Protein AF-0000000087744405 (afdb_homodimer)

Nearest PDB structures (foldseek):
  2pq7-assembly1_A-2  TM=7.775E-01  e=1.468E-04  uncultured Thermotogales bacterium
  3wfp-assembly9_B  TM=4.230E-01  e=7.430E-02  Aquifex aeolicus VF5
  3wfp-assembly11_E  TM=4.287E-01  e=2.296E-01  Aquifex aeolicus VF5
  3wfo-assembly2_B  TM=3.481E-01  e=1.221E-01  Aquifex aeolicus VF5
  5cwf-assembly4_D  TM=2.163E-01  e=1.064E+00  synthetic construct

Structure (mmCIF, N/CA/C/O backbone):
data_AF-0000000087744405-model_v1
#
loop_
_entity.id
_entity.type
_entity.pdbx_description
1 polymer 'HD domain-containing protein'
#
loop_
_atom_site.group_PDB
_atom_site.id
_atom_site.type_symbol
_atom_site.label_atom_id
_atom_site.label_alt_id
_atom_site.label_comp_id
_atom_site.label_asym_id
_atom_site.label_entity_id
_atom_site.label_seq_id
_atom_site.pdbx_PDB_ins_code
_atom_site.Cartn_x
_atom_site.Cartn_y
_atom_site.Cartn_z
_atom_site.occupancy
_atom_site.B_iso_or_equiv
_atom_site.auth_seq_id
_atom_site.auth_comp_id
_atom_site.auth_asym_id
_atom_site.auth_atom_id
_atom_site.pdbx_PDB_model_num
ATOM 1 N N . MET A 1 1 ? 8.469 27.828 26.203 1 65.88 1 MET A N 1
ATOM 2 C CA . MET A 1 1 ? 9.867 27.406 26.141 1 65.88 1 MET A CA 1
ATOM 3 C C . MET A 1 1 ? 10.688 28.359 25.281 1 65.88 1 MET A C 1
ATOM 5 O O . MET A 1 1 ? 10.148 29.016 24.391 1 65.88 1 MET A O 1
ATOM 9 N N . SER A 1 2 ? 11.883 28.406 25.641 1 80.69 2 SER A N 1
ATOM 10 C CA . SER A 1 2 ? 12.742 29.266 24.844 1 80.69 2 SER A CA 1
ATOM 11 C C . SER A 1 2 ? 12.945 28.688 23.438 1 80.69 2 SER A C 1
ATOM 13 O O . SER A 1 2 ? 13.18 27.484 23.281 1 80.69 2 SER A O 1
ATOM 15 N N . LEU A 1 3 ? 12.633 29.547 22.453 1 91.19 3 LEU A N 1
ATOM 16 C CA . LEU A 1 3 ? 12.82 29.141 21.062 1 91.19 3 LEU A CA 1
ATOM 17 C C . LEU A 1 3 ? 14.297 28.969 20.734 1 91.19 3 LEU A C 1
ATOM 19 O O . LEU A 1 3 ? 15.156 29.609 21.344 1 91.19 3 LEU A O 1
ATOM 23 N N . SER A 1 4 ? 14.555 28.062 19.938 1 91.44 4 SER A N 1
ATOM 24 C CA . SER A 1 4 ? 15.93 27.844 19.516 1 91.44 4 SER A CA 1
ATOM 25 C C . SER A 1 4 ? 16.5 29.062 18.797 1 91.44 4 SER A C 1
ATOM 27 O O . SER A 1 4 ? 15.758 29.875 18.25 1 91.44 4 SER A O 1
ATOM 29 N N . GLU A 1 5 ? 17.859 29.141 18.781 1 93.56 5 GLU A N 1
ATOM 30 C CA . GLU A 1 5 ? 18.516 30.219 18.062 1 93.56 5 GLU A CA 1
ATOM 31 C C . GLU A 1 5 ? 18.203 30.188 16.578 1 93.56 5 GLU A C 1
ATOM 33 O O . GLU A 1 5 ? 18 31.234 15.953 1 93.56 5 GLU A O 1
ATOM 38 N N . ARG A 1 6 ? 18.156 29.047 16.078 1 94.31 6 ARG A N 1
ATOM 39 C CA . ARG A 1 6 ? 17.828 28.891 14.664 1 94.31 6 ARG A CA 1
ATOM 40 C C . ARG A 1 6 ? 16.438 29.422 14.359 1 94.31 6 ARG A C 1
ATOM 42 O O . ARG A 1 6 ? 16.25 30.156 13.383 1 94.31 6 ARG A O 1
ATOM 49 N N . ALA A 1 7 ? 15.469 29.094 15.125 1 95.12 7 ALA A N 1
ATOM 50 C CA . ALA A 1 7 ? 14.102 29.547 14.938 1 95.12 7 ALA A CA 1
ATOM 51 C C . ALA A 1 7 ? 14.016 31.062 15.031 1 95.12 7 ALA A C 1
ATOM 53 O O . ALA A 1 7 ? 13.336 31.703 14.219 1 95.12 7 ALA A O 1
ATOM 54 N N . LEU A 1 8 ? 14.734 31.594 15.992 1 95.94 8 LEU A N 1
ATOM 55 C CA . LEU A 1 8 ? 14.719 33.031 16.188 1 95.94 8 LEU A CA 1
ATOM 56 C C . LEU A 1 8 ? 15.305 33.75 14.984 1 95.94 8 LEU A C 1
ATOM 58 O O . LEU A 1 8 ? 14.797 34.812 14.578 1 95.94 8 LEU A O 1
ATOM 62 N N . GLU A 1 9 ? 16.344 33.219 14.453 1 96.69 9 GLU A N 1
ATOM 63 C CA . GLU A 1 9 ? 16.969 33.812 13.273 1 96.69 9 GLU A CA 1
ATOM 64 C C . GLU A 1 9 ? 16.016 33.812 12.086 1 96.69 9 GLU A C 1
ATOM 66 O O . GLU A 1 9 ? 15.953 34.781 11.336 1 96.69 9 GLU A O 1
ATOM 71 N N . ILE A 1 10 ? 15.336 32.75 11.883 1 97.25 10 ILE A N 1
ATOM 72 C CA . ILE A 1 10 ? 14.391 32.656 10.773 1 97.25 10 ILE A CA 1
ATOM 73 C C . ILE A 1 10 ? 13.227 33.625 11.008 1 97.25 10 ILE A C 1
ATOM 75 O O . ILE A 1 10 ? 12.844 34.375 10.102 1 97.25 10 ILE A O 1
ATOM 79 N N . LEU A 1 11 ? 12.719 33.688 12.211 1 96.69 11 LEU A N 1
ATOM 80 C CA . LEU A 1 11 ? 11.602 34.562 12.586 1 96.69 11 LEU A CA 1
ATOM 81 C C . LEU A 1 11 ? 11.93 36.031 12.328 1 96.69 11 LEU A C 1
ATOM 83 O O . LEU A 1 11 ? 11.055 36.812 11.945 1 96.69 11 LEU A O 1
ATOM 87 N N . ASP A 1 12 ? 13.164 36.344 12.469 1 96.25 12 ASP A N 1
ATOM 88 C CA . ASP A 1 12 ? 13.625 37.75 12.352 1 96.25 12 ASP A CA 1
ATOM 89 C C . ASP A 1 12 ? 13.484 38.25 10.914 1 96.25 12 ASP A C 1
ATOM 91 O O . ASP A 1 12 ? 13.555 39.438 10.664 1 96.25 12 ASP A O 1
ATOM 95 N N . GLN A 1 13 ? 13.227 37.312 10.039 1 96.62 13 GLN A N 1
ATOM 96 C CA . GLN A 1 13 ? 13.156 37.688 8.625 1 96.62 13 GLN A CA 1
ATOM 97 C C . GLN A 1 13 ? 11.719 38 8.219 1 96.62 13 GLN A C 1
ATOM 99 O O . GLN A 1 13 ? 11.469 38.438 7.094 1 96.62 13 GLN A O 1
ATOM 104 N N . TYR A 1 14 ? 10.766 37.781 9.055 1 96.06 14 TYR A N 1
ATOM 105 C CA . TYR A 1 14 ? 9.367 37.906 8.68 1 96.06 14 TYR A CA 1
ATOM 106 C C . TYR A 1 14 ? 8.727 39.094 9.359 1 96.06 14 TYR A C 1
ATOM 108 O O . TYR A 1 14 ? 8.953 39.344 10.547 1 96.06 14 TYR A O 1
ATOM 116 N N . ASN A 1 15 ? 7.977 39.906 8.5 1 95.06 15 ASN A N 1
ATOM 117 C CA . ASN A 1 15 ? 7.258 41.094 8.914 1 95.06 15 ASN A CA 1
ATOM 118 C C . ASN A 1 15 ? 5.871 41.156 8.281 1 95.06 15 ASN A C 1
ATOM 120 O O . ASN A 1 15 ? 5.41 40.188 7.672 1 95.06 15 ASN A O 1
ATOM 124 N N . LYS A 1 16 ? 5.23 42.281 8.508 1 93.75 16 LYS A N 1
ATOM 125 C CA . LYS A 1 16 ? 3.871 42.438 7.996 1 93.75 16 LYS A CA 1
ATOM 126 C C . LYS A 1 16 ? 3.807 42.125 6.5 1 93.75 16 LYS A C 1
ATOM 128 O O . LYS A 1 16 ? 4.684 42.562 5.742 1 93.75 16 LYS A O 1
ATOM 133 N N . THR A 1 17 ? 2.775 41.375 6.145 1 91.25 17 THR A N 1
ATOM 134 C CA . THR A 1 17 ? 2.625 40.969 4.758 1 91.25 17 THR A CA 1
ATOM 135 C C . THR A 1 17 ? 1.169 41.062 4.312 1 91.25 17 THR A C 1
ATOM 137 O O . THR A 1 17 ? 0.258 41 5.145 1 91.25 17 THR A O 1
ATOM 140 N N . GLU A 1 18 ? 0.959 41.188 3.041 1 89.75 18 GLU A N 1
ATOM 141 C CA . GLU A 1 18 ? -0.377 41.25 2.457 1 89.75 18 GLU A CA 1
ATOM 142 C C . GLU A 1 18 ? -0.857 39.844 2.045 1 89.75 18 GLU A C 1
ATOM 144 O O . GLU A 1 18 ? -2.062 39.594 1.962 1 89.75 18 GLU A O 1
ATOM 149 N N . ASP A 1 19 ? 0.053 39 1.737 1 94.31 19 ASP A N 1
ATOM 150 C CA . ASP A 1 19 ? -0.273 37.625 1.372 1 94.31 19 ASP A CA 1
ATOM 151 C C . ASP A 1 19 ? 0.126 36.656 2.479 1 94.31 19 ASP A C 1
ATOM 153 O O . ASP A 1 19 ? 1.157 35.969 2.383 1 94.31 19 ASP A O 1
ATOM 157 N N . VAL A 1 20 ? -0.763 36.531 3.371 1 96.94 20 VAL A N 1
ATOM 158 C CA . VAL A 1 20 ? -0.424 35.844 4.609 1 96.94 20 VAL A CA 1
ATOM 159 C C . VAL A 1 20 ? -0.242 34.344 4.332 1 96.94 20 VAL A C 1
ATOM 161 O O . VAL A 1 20 ? 0.612 33.688 4.938 1 96.94 20 VAL A O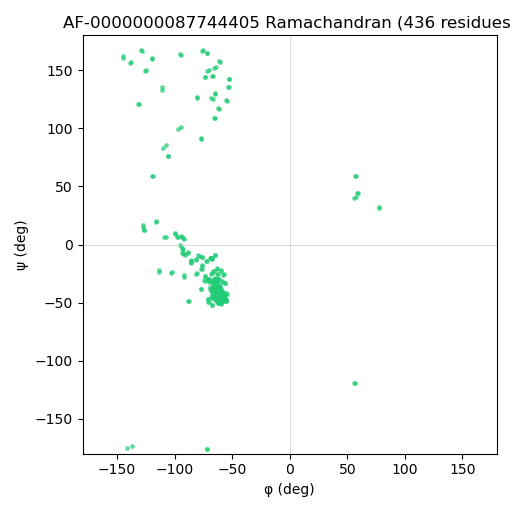 1
ATOM 164 N N . ILE A 1 21 ? -0.972 33.781 3.389 1 97.12 21 ILE A N 1
ATOM 165 C CA . ILE A 1 21 ? -0.896 32.344 3.109 1 97.12 21 ILE A CA 1
ATOM 166 C C . ILE A 1 21 ? 0.445 32 2.455 1 97.12 21 ILE A C 1
ATOM 168 O O . ILE A 1 21 ? 1.155 31.109 2.9 1 97.12 21 ILE A O 1
ATOM 172 N N . GLU A 1 22 ? 0.824 32.75 1.424 1 96.25 22 GLU A N 1
ATOM 173 C CA . GLU A 1 22 ? 2.084 32.5 0.735 1 96.25 22 GLU A CA 1
ATOM 174 C C . GLU A 1 22 ? 3.277 32.75 1.655 1 96.25 22 GLU A C 1
ATOM 176 O O . GLU A 1 22 ? 4.254 31.984 1.627 1 96.25 22 GLU A O 1
ATOM 181 N N . THR A 1 23 ? 3.195 33.75 2.412 1 96.94 23 THR A N 1
ATOM 182 C CA . THR A 1 23 ? 4.262 34.062 3.359 1 96.94 23 THR A CA 1
ATOM 183 C C . THR A 1 23 ? 4.395 32.969 4.402 1 96.94 23 THR A C 1
ATOM 185 O O . THR A 1 23 ? 5.508 32.594 4.777 1 96.94 23 THR A O 1
ATOM 188 N N . THR A 1 24 ? 3.262 32.5 4.844 1 98.06 24 THR A N 1
ATOM 189 C CA . THR A 1 24 ? 3.285 31.422 5.828 1 98.06 24 THR A CA 1
ATOM 190 C C . THR A 1 24 ? 3.873 30.141 5.223 1 98.06 24 THR A C 1
ATOM 192 O O . THR A 1 24 ? 4.645 29.438 5.879 1 98.06 24 THR A O 1
ATOM 195 N N . LYS A 1 25 ? 3.539 29.812 4.012 1 97.12 25 LYS A N 1
ATOM 196 C CA . LYS A 1 25 ? 4.121 28.656 3.334 1 97.12 25 LYS A CA 1
ATOM 197 C C . LYS A 1 25 ? 5.645 28.75 3.303 1 97.12 25 LYS A C 1
ATOM 199 O O . LYS A 1 25 ? 6.34 27.766 3.607 1 97.12 25 LYS A O 1
ATOM 204 N N . LYS A 1 26 ? 6.09 29.906 2.941 1 96.94 26 LYS A N 1
ATOM 205 C CA . LYS A 1 26 ? 7.531 30.125 2.887 1 96.94 26 LYS A CA 1
ATOM 206 C C . LYS A 1 26 ? 8.172 29.953 4.262 1 96.94 26 LYS A C 1
ATOM 208 O O . LYS A 1 26 ? 9.219 29.312 4.391 1 96.94 26 LYS A O 1
ATOM 213 N N . PHE A 1 27 ? 7.516 30.531 5.242 1 98.19 27 PHE A N 1
ATOM 214 C CA . PHE A 1 27 ? 8.008 30.438 6.609 1 98.19 27 PHE A CA 1
ATOM 215 C C . PHE A 1 27 ? 8.109 28.984 7.059 1 98.19 27 PHE A C 1
ATOM 217 O O . PHE A 1 27 ? 9.141 28.562 7.598 1 98.19 27 PHE A O 1
ATOM 224 N N . VAL A 1 28 ? 7.043 28.219 6.832 1 98.12 28 VAL A N 1
ATOM 225 C CA . VAL A 1 28 ? 7.004 26.812 7.242 1 98.12 28 VAL A CA 1
ATOM 226 C C . VAL A 1 28 ? 8.102 26.031 6.523 1 98.12 28 VAL A C 1
ATOM 228 O O . VAL A 1 28 ? 8.797 25.219 7.137 1 98.12 28 VAL A O 1
ATOM 231 N N . TYR A 1 29 ? 8.289 26.281 5.262 1 97 29 TYR A N 1
ATOM 232 C CA . TYR A 1 29 ? 9.344 25.609 4.5 1 97 29 TYR A CA 1
ATOM 233 C C . TYR A 1 29 ? 10.711 25.891 5.109 1 97 29 TYR A C 1
ATOM 235 O O . TYR A 1 29 ? 11.508 24.969 5.301 1 97 29 TYR A O 1
ATOM 243 N N . GLU A 1 30 ? 10.953 27.125 5.395 1 97.5 30 GLU A N 1
ATOM 244 C CA . GLU A 1 30 ? 12.25 27.516 5.957 1 97.5 30 GLU A CA 1
ATOM 245 C C . GLU A 1 30 ? 12.438 26.906 7.348 1 97.5 30 GLU A C 1
ATOM 247 O O . GLU A 1 30 ? 13.531 26.438 7.68 1 97.5 30 GLU A O 1
ATOM 252 N N . MET A 1 31 ? 11.43 26.953 8.133 1 97.62 31 MET A N 1
ATOM 253 C CA . MET A 1 31 ? 11.516 26.422 9.492 1 97.62 31 MET A CA 1
ATOM 254 C C . MET A 1 31 ? 11.805 24.922 9.477 1 97.62 31 MET A C 1
ATOM 256 O O . MET A 1 31 ? 12.641 24.453 10.25 1 97.62 31 MET A O 1
ATOM 260 N N . LEU A 1 32 ? 11.117 24.172 8.672 1 96.31 32 LEU A N 1
ATOM 261 C CA . LEU A 1 32 ? 11.344 22.734 8.586 1 96.31 32 LEU A CA 1
ATOM 262 C C . LEU A 1 32 ? 12.68 22.422 7.918 1 96.31 32 LEU A C 1
ATOM 264 O O . LEU A 1 32 ? 13.336 21.438 8.25 1 96.31 32 LEU A O 1
ATOM 268 N N . GLY A 1 33 ? 13.133 23.297 6.996 1 93.19 33 GLY A N 1
ATOM 269 C CA . GLY A 1 33 ? 14.453 23.219 6.387 1 93.19 33 GLY A CA 1
ATOM 270 C C . GLY A 1 33 ? 14.711 21.891 5.688 1 93.19 33 GLY A C 1
ATOM 271 O O . GLY A 1 33 ? 15.695 21.219 5.977 1 93.19 33 GLY A O 1
ATOM 272 N N . PRO A 1 34 ? 13.867 21.562 4.711 1 90.62 34 PRO A N 1
ATOM 273 C CA . PRO A 1 34 ? 14.102 20.297 4.008 1 90.62 34 PRO A CA 1
ATOM 274 C C . PRO A 1 34 ? 15.414 20.297 3.223 1 90.62 34 PRO A C 1
ATOM 276 O O . PRO A 1 34 ? 15.766 21.312 2.6 1 90.62 34 PRO A O 1
ATOM 279 N N . THR A 1 35 ? 16.172 19.219 3.459 1 87.38 35 THR A N 1
ATOM 280 C CA . THR A 1 35 ? 17.406 18.938 2.717 1 87.38 35 THR A CA 1
ATOM 281 C C . THR A 1 35 ? 17.391 17.516 2.184 1 87.38 35 THR A C 1
ATOM 283 O O . THR A 1 35 ? 16.547 16.703 2.576 1 87.38 35 THR A O 1
ATOM 286 N N . PRO A 1 36 ? 18.297 17.203 1.287 1 80.69 36 PRO A N 1
ATOM 287 C CA . PRO A 1 36 ? 18.344 15.828 0.76 1 80.69 36 PRO A CA 1
ATOM 288 C C . PRO A 1 36 ? 18.5 14.781 1.855 1 80.69 36 PRO A C 1
ATOM 290 O O . PRO A 1 36 ? 17.938 13.688 1.76 1 80.69 36 PRO A O 1
ATOM 293 N N . ASP A 1 37 ? 19.188 15.133 2.873 1 84.38 37 ASP A N 1
ATOM 294 C CA . ASP A 1 37 ? 19.438 14.188 3.957 1 84.38 37 ASP A CA 1
ATOM 295 C C . ASP A 1 37 ? 18.312 14.242 4.992 1 84.38 37 ASP A C 1
ATOM 297 O O . ASP A 1 37 ? 18.281 13.43 5.922 1 84.38 37 ASP A O 1
ATOM 301 N N . ARG A 1 38 ? 17.406 15.203 4.832 1 86.56 38 ARG A N 1
ATOM 302 C CA . ARG A 1 38 ? 16.266 15.336 5.738 1 86.56 38 ARG A CA 1
ATOM 303 C C . ARG A 1 38 ? 14.953 15.18 4.988 1 86.56 38 ARG A C 1
ATOM 305 O O . ARG A 1 38 ? 14.102 16.078 5.027 1 86.56 38 ARG A O 1
ATOM 312 N N . GLY A 1 39 ? 14.773 14.078 4.375 1 84.56 39 GLY A N 1
ATOM 313 C CA . GLY A 1 39 ? 13.539 13.766 3.658 1 84.56 39 GLY A CA 1
ATOM 314 C C . GLY A 1 39 ? 12.312 13.773 4.551 1 84.56 39 GLY A C 1
ATOM 315 O O . GLY A 1 39 ? 11.211 14.07 4.09 1 84.56 39 GLY A O 1
ATOM 316 N N . ASP A 1 40 ? 12.617 13.594 5.789 1 88.81 40 ASP A N 1
ATOM 317 C CA . ASP A 1 40 ? 11.523 13.594 6.75 1 88.81 40 ASP A CA 1
ATOM 318 C C . ASP A 1 40 ? 10.938 14.992 6.922 1 88.81 40 ASP A C 1
ATOM 320 O O . ASP A 1 40 ? 9.734 15.148 7.156 1 88.81 40 ASP A O 1
ATOM 324 N N . MET A 1 41 ? 11.758 16.031 6.746 1 92.88 41 MET A N 1
ATOM 325 C CA . MET A 1 41 ? 11.273 17.406 6.863 1 92.88 41 MET A CA 1
ATOM 326 C C . MET A 1 41 ? 10.508 17.812 5.609 1 92.88 41 MET A C 1
ATOM 328 O O . MET A 1 41 ? 9.531 18.562 5.691 1 92.88 41 MET A O 1
ATOM 332 N N . LEU A 1 42 ? 11.008 17.375 4.508 1 91.94 42 LEU A N 1
ATOM 333 C CA . LEU A 1 42 ? 10.258 17.656 3.289 1 91.94 42 LEU A CA 1
ATOM 334 C C . LEU A 1 42 ? 8.875 17 3.344 1 91.94 42 LEU A C 1
ATOM 336 O O . LEU A 1 42 ? 7.879 17.625 2.969 1 91.94 42 LEU A O 1
ATOM 340 N N . TYR A 1 43 ? 8.82 15.828 3.838 1 89.5 43 TYR A N 1
ATOM 341 C CA . TYR A 1 43 ? 7.543 15.141 4.035 1 89.5 43 TYR A CA 1
ATOM 342 C C . TYR A 1 43 ? 6.621 15.961 4.93 1 89.5 43 TYR A C 1
ATOM 344 O O . TYR A 1 43 ? 5.426 16.094 4.648 1 89.5 43 TYR A O 1
ATOM 352 N N . ARG A 1 44 ? 7.199 16.438 5.969 1 92.94 44 ARG A N 1
ATOM 353 C CA . ARG A 1 44 ? 6.402 17.219 6.918 1 92.94 44 ARG A CA 1
ATOM 354 C C . ARG A 1 44 ? 5.844 18.469 6.27 1 92.94 44 ARG A C 1
ATOM 356 O O . ARG A 1 44 ? 4.703 18.859 6.531 1 92.94 44 ARG A O 1
ATOM 363 N N . TYR A 1 45 ? 6.664 19.078 5.477 1 95.06 45 TYR A N 1
ATOM 364 C CA . TYR A 1 45 ? 6.195 20.25 4.758 1 95.06 45 TYR A CA 1
ATOM 365 C C . TYR A 1 45 ? 5.043 19.891 3.822 1 95.06 45 TYR A C 1
ATOM 367 O O . TYR A 1 45 ? 3.998 20.547 3.84 1 95.06 45 TYR A O 1
ATOM 375 N N . GLU A 1 46 ? 5.207 18.875 3.02 1 93.19 46 GLU A N 1
ATOM 376 C CA . GLU A 1 46 ? 4.184 18.438 2.072 1 93.19 46 GLU A CA 1
ATOM 377 C C . GLU A 1 46 ? 2.906 18.016 2.795 1 93.19 46 GLU A C 1
ATOM 379 O O . GLU A 1 46 ? 1.803 18.328 2.336 1 93.19 46 GLU A O 1
ATOM 384 N N . HIS A 1 47 ? 3.061 17.375 3.898 1 94.31 47 HIS A N 1
ATOM 385 C CA . HIS A 1 47 ? 1.942 17.031 4.773 1 94.31 47 HIS A CA 1
ATOM 386 C C . HIS A 1 47 ? 1.188 18.281 5.215 1 94.31 47 HIS A C 1
ATOM 388 O O . HIS A 1 47 ? -0.044 18.328 5.156 1 94.31 47 HIS A O 1
ATOM 394 N N . SER A 1 48 ? 1.907 19.297 5.621 1 96.69 48 SER A N 1
ATOM 395 C CA . SER A 1 48 ? 1.286 20.531 6.086 1 96.69 48 SER A CA 1
ATOM 396 C C . SER A 1 48 ? 0.488 21.203 4.977 1 96.69 48 SER A C 1
ATOM 398 O O . SER A 1 48 ? -0.575 21.766 5.227 1 96.69 48 SER A O 1
ATOM 400 N N . ILE A 1 49 ? 1.009 21.078 3.801 1 96.06 49 ILE A N 1
ATOM 401 C CA . ILE A 1 49 ? 0.308 21.656 2.652 1 96.06 49 ILE A CA 1
ATOM 402 C C . ILE A 1 49 ? -1.011 20.906 2.438 1 96.06 49 ILE A C 1
ATOM 404 O O . ILE A 1 49 ? -2.057 21.531 2.248 1 96.06 49 ILE A O 1
ATOM 408 N N . ARG A 1 50 ? -0.97 19.641 2.504 1 95.38 50 ARG A N 1
ATOM 409 C CA . ARG A 1 50 ? -2.186 18.844 2.318 1 95.38 50 ARG A CA 1
ATOM 410 C C . ARG A 1 50 ? -3.178 19.094 3.449 1 95.38 50 ARG A C 1
ATOM 412 O O . ARG A 1 50 ? -4.383 19.188 3.215 1 95.38 50 ARG A O 1
ATOM 419 N N . VAL A 1 51 ? -2.676 19.203 4.637 1 97.38 51 VAL A N 1
ATOM 420 C CA . VAL A 1 51 ? -3.529 19.5 5.781 1 97.38 51 VAL A CA 1
ATOM 421 C C . VAL A 1 51 ? -4.211 20.859 5.578 1 97.38 51 VAL A C 1
ATOM 423 O O . VAL A 1 51 ? -5.402 21 5.863 1 97.38 51 VAL A O 1
ATOM 426 N N . ALA A 1 52 ? -3.463 21.812 5.102 1 97.88 52 ALA A N 1
ATOM 427 C CA . ALA A 1 52 ? -4.016 23.141 4.828 1 97.88 52 ALA A CA 1
ATOM 428 C C . ALA A 1 52 ? -5.137 23.062 3.795 1 97.88 52 ALA A C 1
ATOM 430 O O . ALA A 1 52 ? -6.145 23.766 3.906 1 97.88 52 ALA A O 1
ATOM 431 N N . GLU A 1 53 ? -4.953 22.219 2.852 1 96.56 53 GLU A N 1
ATOM 432 C CA . GLU A 1 53 ? -5.992 22.047 1.841 1 96.56 53 GLU A CA 1
ATOM 433 C C . GLU A 1 53 ? -7.25 21.438 2.441 1 96.56 53 GLU A C 1
ATOM 435 O O . GLU A 1 53 ? -8.367 21.844 2.123 1 96.56 53 GLU A O 1
ATOM 440 N N . ASN A 1 54 ? -7.086 20.438 3.25 1 97.31 54 ASN A N 1
ATOM 441 C CA . ASN A 1 54 ? -8.227 19.891 3.973 1 97.31 54 ASN A CA 1
ATOM 442 C C . ASN A 1 54 ? -8.945 20.969 4.789 1 97.31 54 ASN A C 1
ATOM 444 O O . ASN A 1 54 ? -10.172 21.078 4.738 1 97.31 54 ASN A O 1
ATOM 448 N N . GLY A 1 55 ? -8.164 21.719 5.527 1 98 55 GLY A N 1
ATOM 449 C CA . GLY A 1 55 ? -8.727 22.812 6.32 1 98 55 GLY A CA 1
ATOM 450 C C . GLY A 1 55 ? -9.492 23.812 5.492 1 98 55 GLY A C 1
ATOM 451 O O . GLY A 1 55 ? -10.57 24.281 5.895 1 98 55 GLY A O 1
ATOM 452 N N . ARG A 1 56 ? -8.922 24.172 4.359 1 97.94 56 ARG A N 1
ATOM 453 C CA . ARG A 1 56 ? -9.578 25.094 3.447 1 97.94 56 ARG A CA 1
ATOM 454 C C . ARG A 1 56 ? -10.953 24.578 3.033 1 97.94 56 ARG A C 1
ATOM 456 O O . ARG A 1 56 ? -11.945 25.312 3.094 1 97.94 56 ARG A O 1
ATOM 463 N N . MET A 1 57 ? -10.992 23.328 2.656 1 97.75 57 MET A N 1
ATOM 464 C CA . MET A 1 57 ? -12.25 22.734 2.209 1 97.75 57 MET A CA 1
ATOM 465 C C . MET A 1 57 ? -13.289 22.75 3.326 1 97.75 57 MET A C 1
ATOM 467 O O . MET A 1 57 ? -14.445 23.109 3.1 1 97.75 57 MET A O 1
ATOM 471 N N . ILE A 1 58 ? -12.891 22.391 4.5 1 98.62 58 ILE A N 1
ATOM 472 C CA . ILE A 1 58 ? -13.805 22.359 5.641 1 98.62 58 ILE A CA 1
ATOM 473 C C . ILE A 1 58 ? -14.273 23.781 5.957 1 98.62 58 ILE A C 1
ATOM 475 O O . ILE A 1 58 ? -15.469 24.016 6.156 1 98.62 58 ILE A O 1
ATOM 479 N N . ALA A 1 59 ? -13.328 24.75 5.984 1 98.69 59 ALA A N 1
ATOM 480 C CA . ALA A 1 59 ? -13.648 26.125 6.344 1 98.69 59 ALA A CA 1
ATOM 481 C C . ALA A 1 59 ? -14.664 26.719 5.367 1 98.69 59 ALA A C 1
ATOM 483 O O . ALA A 1 59 ? -15.609 27.391 5.781 1 98.69 59 ALA A O 1
ATOM 484 N N . ILE A 1 60 ? -14.453 26.438 4.113 1 98.62 60 ILE A N 1
ATOM 485 C CA . ILE A 1 60 ? -15.375 26.938 3.098 1 98.62 60 ILE A CA 1
ATOM 486 C C . ILE A 1 60 ? -16.766 26.344 3.312 1 98.62 60 ILE A C 1
ATOM 488 O O . ILE A 1 60 ? -17.75 27.062 3.348 1 98.62 60 ILE A O 1
ATOM 492 N N . ALA A 1 61 ? -16.828 25.078 3.523 1 98.69 61 ALA A N 1
ATOM 493 C CA . ALA A 1 61 ? -18.109 24.359 3.625 1 98.69 61 ALA A CA 1
ATOM 494 C C . ALA A 1 61 ? -18.844 24.734 4.91 1 98.69 61 ALA A C 1
ATOM 496 O O . ALA A 1 61 ? -20.078 24.75 4.945 1 98.69 61 ALA A O 1
ATOM 497 N N . GLU A 1 62 ? -18.109 25.094 5.984 1 98.69 62 GLU A N 1
ATOM 498 C CA . GLU A 1 62 ? -18.688 25.266 7.309 1 98.69 62 GLU A CA 1
ATOM 499 C C . GLU A 1 62 ? -18.719 26.734 7.703 1 98.69 62 GLU A C 1
ATOM 501 O O . GLU A 1 62 ? -19.031 27.078 8.844 1 98.69 62 GLU A O 1
ATOM 506 N N . ASN A 1 63 ? -18.375 27.578 6.793 1 98.38 63 ASN A N 1
ATOM 507 C CA . ASN A 1 63 ? -18.375 29.031 6.992 1 98.38 63 ASN A CA 1
ATOM 508 C C . ASN A 1 63 ? -17.469 29.438 8.148 1 98.38 63 ASN A C 1
ATOM 510 O O . ASN A 1 63 ? -17.891 30.188 9.031 1 98.38 63 ASN A O 1
ATOM 514 N N . LEU A 1 64 ? -16.344 28.859 8.172 1 98.44 64 LEU A N 1
ATOM 515 C CA . LEU A 1 64 ? -15.266 29.25 9.07 1 98.44 64 LEU A CA 1
ATOM 516 C C . LEU A 1 64 ? -14.305 30.219 8.375 1 98.44 64 LEU A C 1
ATOM 518 O O . LEU A 1 64 ? -14.344 30.359 7.152 1 98.44 64 LEU A O 1
ATOM 522 N N . PRO A 1 65 ? -13.477 30.922 9.148 1 98.5 65 PRO A N 1
ATOM 523 C CA . PRO A 1 65 ? -12.5 31.812 8.516 1 98.5 65 PRO A CA 1
ATOM 524 C C . PRO A 1 65 ? -11.461 31.047 7.699 1 98.5 65 PRO A C 1
ATOM 526 O O . PRO A 1 65 ? -10.547 30.453 8.266 1 98.5 65 PRO A O 1
ATOM 529 N N . VAL A 1 66 ? -11.555 31.172 6.43 1 98.5 66 VAL A N 1
ATOM 530 C CA . VAL A 1 66 ? -10.82 30.312 5.504 1 98.5 66 VAL A CA 1
ATOM 531 C C . VAL A 1 66 ? -9.32 30.609 5.609 1 98.5 66 VAL A C 1
ATOM 533 O O . VAL A 1 66 ? -8.523 29.703 5.844 1 98.5 66 VAL A O 1
ATOM 536 N N . THR A 1 67 ? -8.969 31.859 5.496 1 98.44 67 THR A N 1
ATOM 537 C CA . THR A 1 67 ? -7.555 32.25 5.52 1 98.44 67 THR A CA 1
ATOM 538 C C . THR A 1 67 ? -6.91 31.812 6.836 1 98.44 67 THR A C 1
ATOM 540 O O . THR A 1 67 ? -5.828 31.219 6.844 1 98.44 67 THR A O 1
ATOM 543 N N . ASP A 1 68 ? -7.625 32.062 7.945 1 98.75 68 ASP A N 1
ATOM 544 C CA . ASP A 1 68 ? -7.102 31.734 9.266 1 98.75 68 ASP A CA 1
ATOM 545 C C . ASP A 1 68 ? -6.93 30.219 9.43 1 98.75 68 ASP A C 1
ATOM 547 O O . ASP A 1 68 ? -5.945 29.766 10.016 1 98.75 68 ASP A O 1
ATOM 551 N N . THR A 1 69 ? -7.883 29.469 8.891 1 98.69 69 THR A N 1
ATOM 552 C CA . THR A 1 69 ? -7.816 28.016 8.984 1 98.69 69 THR A CA 1
ATOM 553 C C . THR A 1 69 ? -6.617 27.484 8.203 1 98.69 69 THR A C 1
ATOM 555 O O . THR A 1 69 ? -5.879 26.641 8.695 1 98.69 69 THR A O 1
ATOM 558 N N . VAL A 1 70 ? -6.414 28 7.012 1 98.56 70 VAL A N 1
ATOM 559 C CA . VAL A 1 70 ? -5.297 27.578 6.172 1 98.56 70 VAL A CA 1
ATOM 560 C C . VAL A 1 70 ? -3.979 27.891 6.875 1 98.56 70 VAL A C 1
ATOM 562 O O . VAL A 1 70 ? -3.094 27.031 6.953 1 98.56 70 VAL A O 1
ATOM 565 N N . VAL A 1 71 ? -3.904 29.062 7.41 1 98.75 71 VAL A N 1
ATOM 566 C CA . VAL A 1 71 ? -2.689 29.5 8.094 1 98.75 71 VAL A CA 1
ATOM 567 C C . VAL A 1 71 ? -2.418 28.578 9.289 1 98.75 71 VAL A C 1
ATOM 569 O O . VAL A 1 71 ? -1.293 28.109 9.477 1 98.75 71 VAL A O 1
ATOM 572 N N . ALA A 1 72 ? -3.443 28.297 10.062 1 98.88 72 ALA A N 1
ATOM 573 C CA . ALA A 1 72 ? -3.307 27.438 11.234 1 98.88 72 ALA A CA 1
ATOM 574 C C . ALA A 1 72 ? -2.834 26.047 10.836 1 98.88 72 ALA A C 1
ATOM 576 O O . ALA A 1 72 ? -1.927 25.484 11.461 1 98.88 72 ALA A O 1
ATOM 577 N N . CYS A 1 73 ? -3.395 25.5 9.805 1 98.56 73 CYS A N 1
ATOM 578 C CA . CYS A 1 73 ? -3.057 24.156 9.328 1 98.56 73 CYS A CA 1
ATOM 579 C C . CYS A 1 73 ? -1.627 24.109 8.797 1 98.56 73 CYS A C 1
ATOM 581 O O . CYS A 1 73 ? -0.91 23.141 9.023 1 98.56 73 CYS A O 1
ATOM 583 N N . LEU A 1 74 ? -1.206 25.156 8.109 1 98.38 74 LEU A N 1
ATOM 584 C CA . LEU A 1 74 ? 0.172 25.219 7.633 1 98.38 74 LEU A CA 1
ATOM 585 C C . LEU A 1 74 ? 1.15 25.203 8.805 1 98.38 74 LEU A C 1
ATOM 587 O O . LEU A 1 74 ? 2.195 24.547 8.727 1 98.38 74 LEU A O 1
ATOM 591 N N . LEU A 1 75 ? 0.788 25.797 9.898 1 98.75 75 LEU A N 1
ATOM 592 C CA . LEU A 1 75 ? 1.713 26.047 10.992 1 98.75 75 LEU A CA 1
ATOM 593 C C . LEU A 1 75 ? 1.686 24.891 12 1 98.75 75 LEU A C 1
ATOM 595 O O . LEU A 1 75 ? 2.533 24.828 12.891 1 98.75 75 LEU A O 1
ATOM 599 N N . HIS A 1 76 ? 0.797 23.953 11.891 1 98.56 76 HIS A N 1
ATOM 600 C CA . HIS A 1 76 ? 0.491 23.047 12.992 1 98.56 76 HIS A CA 1
ATOM 601 C C . HIS A 1 76 ? 1.708 22.219 13.375 1 98.56 76 HIS A C 1
ATOM 603 O O . HIS A 1 76 ? 1.891 21.875 14.547 1 98.56 76 HIS A O 1
ATOM 609 N N . ASP A 1 77 ? 2.551 21.969 12.398 1 97.31 77 ASP A N 1
ATOM 610 C CA . ASP A 1 77 ? 3.713 21.125 12.617 1 97.31 77 ASP A CA 1
ATOM 611 C C . ASP A 1 77 ? 5.012 21.906 12.438 1 97.31 77 ASP A C 1
ATOM 613 O O . ASP A 1 77 ? 6.078 21.312 12.25 1 97.31 77 ASP A O 1
ATOM 617 N N . VAL A 1 78 ? 5.027 23.141 12.516 1 97.88 78 VAL A N 1
ATOM 618 C CA . VAL A 1 78 ? 6.141 24 12.102 1 97.88 78 VAL A CA 1
ATOM 619 C C . VAL A 1 78 ? 7.328 23.781 13.039 1 97.88 78 VAL A C 1
ATOM 621 O O . VAL A 1 78 ? 8.477 24.016 12.656 1 97.88 78 VAL A O 1
ATOM 624 N N . GLY A 1 79 ? 7.098 23.359 14.211 1 96.56 79 GLY A N 1
ATOM 625 C CA . GLY A 1 79 ? 8.156 23.234 15.203 1 96.56 79 GLY A CA 1
ATOM 626 C C . GLY A 1 79 ? 8.758 21.844 15.25 1 96.56 79 GLY A C 1
ATOM 627 O O . GLY A 1 79 ? 9.578 21.547 16.125 1 96.56 79 GLY A O 1
ATOM 628 N N . TYR A 1 80 ? 8.406 20.953 14.344 1 95.5 80 TYR A N 1
ATOM 629 C CA . TYR A 1 80 ? 8.781 19.547 14.406 1 95.5 80 TYR A CA 1
ATOM 630 C C . TYR A 1 80 ? 10.297 19.391 14.422 1 95.5 80 TYR A C 1
ATOM 632 O O . TYR A 1 80 ? 10.828 18.562 15.172 1 95.5 80 TYR A O 1
ATOM 640 N N . ARG A 1 81 ? 10.977 20.125 13.617 1 93.38 81 ARG A N 1
ATOM 641 C CA . ARG A 1 81 ? 12.43 19.984 13.531 1 93.38 81 ARG A CA 1
ATOM 642 C C . ARG A 1 81 ? 13.094 20.375 14.844 1 93.38 81 ARG A C 1
ATOM 644 O O . ARG A 1 81 ? 14.141 19.828 15.195 1 93.38 81 ARG A O 1
ATOM 651 N N . GLU A 1 82 ? 12.492 21.266 15.586 1 94.31 82 GLU A N 1
ATOM 652 C CA . GLU A 1 82 ? 13.07 21.797 16.812 1 94.31 82 GLU A CA 1
ATOM 653 C C . GLU A 1 82 ? 12.891 20.828 17.969 1 94.31 82 GLU A C 1
ATOM 655 O O . GLU A 1 82 ? 13.453 21.016 19.047 1 94.31 82 GLU A O 1
ATOM 660 N N . CYS A 1 83 ? 12.109 19.812 17.734 1 91.56 83 CYS A N 1
ATOM 661 C CA . CYS A 1 83 ? 11.797 18.875 18.812 1 91.56 83 CYS A CA 1
ATOM 662 C C . CYS A 1 83 ? 12.914 17.859 19 1 91.56 83 CYS A C 1
ATOM 664 O O . CYS A 1 83 ? 12.961 17.156 20.016 1 91.56 83 CYS A O 1
ATOM 666 N N . GLY A 1 84 ? 13.82 17.75 18.094 1 82.69 84 GLY A N 1
ATOM 667 C CA . GLY A 1 84 ? 14.844 16.734 18.156 1 82.69 84 GLY A CA 1
ATOM 668 C C . GLY A 1 84 ? 14.281 15.328 18.25 1 82.69 84 GLY A C 1
ATOM 669 O O . GLY A 1 84 ? 13.461 14.93 17.422 1 82.69 84 GLY A O 1
ATOM 670 N N . ASP A 1 85 ? 14.609 14.586 19.375 1 86 85 ASP A N 1
ATOM 671 C CA . ASP A 1 85 ? 14.203 13.188 19.5 1 86 85 ASP A CA 1
ATOM 672 C C . ASP A 1 85 ? 12.875 13.055 20.234 1 86 85 ASP A C 1
ATOM 674 O O . ASP A 1 85 ? 12.273 11.984 20.266 1 86 85 ASP A O 1
ATOM 678 N N . ASP A 1 86 ? 12.352 14.234 20.719 1 90.62 86 ASP A N 1
ATOM 679 C CA . ASP A 1 86 ? 11.086 14.188 21.453 1 90.62 86 ASP A CA 1
ATOM 680 C C . ASP A 1 86 ? 9.938 14.727 20.609 1 90.62 86 ASP A C 1
ATOM 682 O O . ASP A 1 86 ? 9.43 15.82 20.859 1 90.62 86 ASP A O 1
ATOM 686 N N . TRP A 1 87 ? 9.508 13.93 19.703 1 86.75 87 TRP A N 1
ATOM 687 C CA . TRP A 1 87 ? 8.461 14.344 18.781 1 86.75 87 TRP A CA 1
ATOM 688 C C . TRP A 1 87 ? 7.145 14.586 19.516 1 86.75 87 TRP A C 1
ATOM 690 O O . TRP A 1 87 ? 6.266 15.289 19.016 1 86.75 87 TRP A O 1
ATOM 700 N N . ARG A 1 88 ? 7.027 14.242 20.766 1 87.75 88 ARG A N 1
ATOM 701 C CA . ARG A 1 88 ? 5.785 14.336 21.516 1 87.75 88 ARG A CA 1
ATOM 702 C C . ARG A 1 88 ? 5.484 15.781 21.906 1 87.75 88 ARG A C 1
ATOM 704 O O . ARG A 1 88 ? 4.328 16.141 22.141 1 87.75 88 ARG A O 1
ATOM 711 N N . ILE A 1 89 ? 6.426 16.594 21.859 1 92.69 89 ILE A N 1
ATOM 712 C CA . ILE A 1 89 ? 6.227 17.969 22.312 1 92.69 89 ILE A CA 1
ATOM 713 C C . ILE A 1 89 ? 6.004 18.875 21.109 1 92.69 89 ILE A C 1
ATOM 715 O O . ILE A 1 89 ? 5.883 20.094 21.266 1 92.69 89 ILE A O 1
ATOM 719 N N . HIS A 1 90 ? 5.832 18.328 19.938 1 95.19 90 HIS A N 1
ATOM 720 C CA . HIS A 1 90 ? 5.801 19.156 18.734 1 95.19 90 HIS A CA 1
ATOM 721 C C . HIS A 1 90 ? 4.59 20.078 18.734 1 95.19 90 HIS A C 1
ATOM 723 O O . HIS A 1 90 ? 4.668 21.203 18.25 1 95.19 90 HIS A O 1
ATOM 729 N N . PRO A 1 91 ? 3.443 19.688 19.344 1 95.81 91 PRO A N 1
ATOM 730 C CA . PRO A 1 91 ? 2.336 20.641 19.344 1 95.81 91 PRO A CA 1
ATOM 731 C C . PRO A 1 91 ? 2.66 21.922 20.109 1 95.81 91 PRO A C 1
ATOM 733 O O . PRO A 1 91 ? 2.41 23.031 19.609 1 95.81 91 PRO A O 1
ATOM 736 N N . GLN A 1 92 ? 3.285 21.781 21.188 1 95.81 92 GLN A N 1
ATOM 737 C CA . GLN A 1 92 ? 3.621 22.938 22 1 95.81 92 GLN A CA 1
ATOM 738 C C . GLN A 1 92 ? 4.711 23.781 21.328 1 95.81 92 GLN A C 1
ATOM 740 O O . GLN A 1 92 ? 4.629 25 21.297 1 95.81 92 GLN A O 1
ATOM 745 N N . VAL A 1 93 ? 5.754 23.125 20.859 1 96.88 93 VAL A N 1
ATOM 746 C CA . VAL A 1 93 ? 6.84 23.828 20.203 1 96.88 93 VAL A CA 1
ATOM 747 C C . VAL A 1 93 ? 6.297 24.578 18.984 1 96.88 93 VAL A C 1
ATOM 749 O O . VAL A 1 93 ? 6.664 25.719 18.734 1 96.88 93 VAL A O 1
ATOM 752 N N . SER A 1 94 ? 5.41 23.938 18.266 1 98.25 94 SER A N 1
ATOM 753 C CA . SER A 1 94 ? 4.793 24.562 17.094 1 98.25 94 SER A CA 1
ATOM 754 C C . SER A 1 94 ? 3.936 25.766 17.5 1 98.25 94 SER A C 1
ATOM 756 O O . SER A 1 94 ? 3.953 26.797 16.844 1 98.25 94 SER A O 1
ATOM 758 N N . ALA A 1 95 ? 3.201 25.594 18.594 1 98.31 95 ALA A N 1
ATOM 759 C CA . ALA A 1 95 ? 2.373 26.688 19.094 1 98.31 95 ALA A CA 1
ATOM 760 C C . ALA A 1 95 ? 3.229 27.891 19.484 1 98.31 95 ALA A C 1
ATOM 762 O O . ALA A 1 95 ? 2.889 29.031 19.156 1 98.31 95 ALA A O 1
ATOM 763 N N . ASP A 1 96 ? 4.32 27.672 20.109 1 98.12 96 ASP A N 1
ATOM 764 C CA . ASP A 1 96 ? 5.207 28.75 20.531 1 98.12 96 ASP A CA 1
ATOM 765 C C . ASP A 1 96 ? 5.793 29.484 19.328 1 98.12 96 ASP A C 1
ATOM 767 O O . ASP A 1 96 ? 5.82 30.703 19.297 1 98.12 96 ASP A O 1
ATOM 771 N N . ILE A 1 97 ? 6.246 28.75 18.406 1 98.31 97 ILE A N 1
ATOM 772 C CA . ILE A 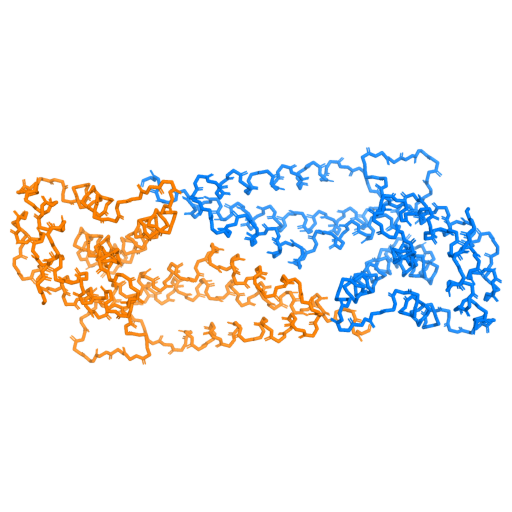1 97 ? 6.82 29.328 17.203 1 98.31 97 ILE A CA 1
ATOM 773 C C . ILE A 1 97 ? 5.742 30.094 16.438 1 98.31 97 ILE A C 1
ATOM 775 O O . ILE A 1 97 ? 5.977 31.219 15.969 1 98.31 97 ILE A O 1
ATOM 779 N N . ALA A 1 98 ? 4.562 29.516 16.328 1 98.69 98 ALA A N 1
ATOM 780 C CA . ALA A 1 98 ? 3.449 30.156 15.625 1 98.69 98 ALA A CA 1
ATOM 781 C C . ALA A 1 98 ? 3.064 31.484 16.297 1 98.69 98 ALA A C 1
ATOM 783 O O . ALA A 1 98 ? 2.764 32.469 15.609 1 98.69 98 ALA A O 1
ATOM 784 N N . ALA A 1 99 ? 3.051 31.5 17.594 1 98.5 99 ALA A N 1
ATOM 785 C CA . ALA A 1 99 ? 2.709 32.719 18.328 1 98.5 99 ALA A CA 1
ATOM 786 C C . ALA A 1 99 ? 3.645 33.844 17.953 1 98.5 99 ALA A C 1
ATOM 788 O O . ALA A 1 99 ? 3.193 34.969 17.656 1 98.5 99 ALA A O 1
ATOM 789 N N . GLU A 1 100 ? 4.902 33.562 17.969 1 98.12 100 GLU A N 1
ATOM 790 C CA . GLU A 1 100 ? 5.895 34.562 17.641 1 98.12 100 GLU A CA 1
ATOM 791 C C . GLU A 1 100 ? 5.758 35.031 16.188 1 98.12 100 GLU A C 1
ATOM 793 O O . GLU A 1 100 ? 5.801 36.219 15.883 1 98.12 100 GLU A O 1
ATOM 798 N N . TYR A 1 101 ? 5.578 34.094 15.289 1 98.56 101 TYR A N 1
ATOM 799 C CA . TYR A 1 101 ? 5.445 34.344 13.859 1 98.56 101 TYR A CA 1
ATOM 800 C C . TYR A 1 101 ? 4.246 35.25 13.586 1 98.56 101 TYR A C 1
ATOM 802 O O . TYR A 1 101 ? 4.363 36.281 12.891 1 98.56 101 TYR A O 1
ATOM 810 N N . LEU A 1 102 ? 3.119 34.844 14.156 1 98.5 102 LEU A N 1
ATOM 811 C CA . LEU A 1 102 ? 1.885 35.594 13.906 1 98.5 102 LEU A CA 1
ATOM 812 C C . LEU A 1 102 ? 1.971 37 14.477 1 98.5 102 LEU A C 1
ATOM 814 O O . LEU A 1 102 ? 1.445 37.938 13.875 1 98.5 102 LEU A O 1
ATOM 818 N N . ALA A 1 103 ? 2.594 37.156 15.594 1 97.25 103 ALA A N 1
ATOM 819 C CA . ALA A 1 103 ? 2.803 38.5 16.141 1 97.25 103 ALA A CA 1
ATOM 820 C C . ALA A 1 103 ? 3.65 39.344 15.211 1 97.25 103 ALA A C 1
ATOM 822 O O . ALA A 1 103 ? 3.332 40.531 14.961 1 97.25 103 ALA A O 1
ATOM 823 N N . ARG A 1 104 ? 4.656 38.812 14.688 1 96.38 104 ARG A N 1
ATOM 824 C CA . ARG A 1 104 ? 5.605 39.531 13.844 1 96.38 104 ARG A CA 1
ATOM 825 C C . ARG A 1 104 ? 4.945 40 12.547 1 96.38 104 ARG A C 1
ATOM 827 O O . ARG A 1 104 ? 5.238 41.094 12.055 1 96.38 104 ARG A O 1
ATOM 834 N N . ILE A 1 105 ? 4.047 39.156 12.086 1 96.88 105 ILE A N 1
ATOM 835 C CA . ILE A 1 105 ? 3.479 39.531 10.789 1 96.88 105 ILE A CA 1
ATOM 836 C C . ILE A 1 105 ? 2.209 40.344 11 1 96.88 105 ILE A C 1
ATOM 838 O O . ILE A 1 105 ? 1.477 40.625 10.047 1 96.88 105 ILE A O 1
ATOM 842 N N . GLY A 1 106 ? 1.887 40.688 12.281 1 94.81 106 GLY A N 1
ATOM 843 C CA . GLY A 1 106 ? 0.798 41.594 12.586 1 94.81 106 GLY A CA 1
ATOM 844 C C . GLY A 1 106 ? -0.571 40.938 12.477 1 94.81 106 GLY A C 1
ATOM 845 O O . GLY A 1 106 ? -1.53 41.594 12.039 1 94.81 106 GLY A O 1
ATOM 846 N N . TYR A 1 107 ? -0.634 39.719 12.766 1 96.19 107 TYR A N 1
ATOM 847 C CA . TYR A 1 107 ? -1.914 39.031 12.734 1 96.19 107 TYR A CA 1
ATOM 848 C C . TYR A 1 107 ? -2.861 39.562 13.797 1 96.19 107 TYR A C 1
ATOM 850 O O . TYR A 1 107 ? -2.42 40.156 14.789 1 96.19 107 TYR A O 1
ATOM 858 N N . ASP A 1 108 ? -4.184 39.469 13.531 1 96.69 108 ASP A N 1
ATOM 859 C CA . ASP A 1 108 ? -5.156 39.844 14.555 1 96.69 108 ASP A CA 1
ATOM 860 C C . ASP A 1 108 ? -4.906 39.062 15.852 1 96.69 108 ASP A C 1
ATOM 862 O O . ASP A 1 108 ? -4.859 37.844 15.844 1 96.69 108 ASP A O 1
ATOM 866 N N . PRO A 1 109 ? -4.723 39.75 16.984 1 97.38 109 PRO A N 1
ATOM 867 C CA . PRO A 1 109 ? -4.305 39.094 18.203 1 97.38 109 PRO A CA 1
ATOM 868 C C . PRO A 1 109 ? -5.316 38.031 18.688 1 97.38 109 PRO A C 1
ATOM 870 O O . PRO A 1 109 ? -4.934 37 19.219 1 97.38 109 PRO A O 1
ATOM 873 N N . ASP A 1 110 ? -6.559 38.312 18.516 1 97.94 110 ASP A N 1
ATOM 874 C CA . ASP A 1 110 ? -7.574 37.375 18.953 1 97.94 110 ASP A CA 1
ATOM 875 C C . ASP A 1 110 ? -7.539 36.094 18.109 1 97.94 110 ASP A C 1
ATOM 877 O O . ASP A 1 110 ? -7.598 34.969 18.641 1 97.94 110 ASP A O 1
ATOM 881 N N . MET A 1 111 ? -7.453 36.312 16.844 1 98.12 111 MET A N 1
ATOM 882 C CA . MET A 1 111 ? -7.379 35.125 15.961 1 98.12 111 MET A CA 1
ATOM 883 C C . MET A 1 111 ? -6.059 34.406 16.141 1 98.12 111 MET A C 1
ATOM 885 O O . MET A 1 111 ? -6.023 33.156 16.094 1 98.12 111 MET A O 1
ATOM 889 N N . ALA A 1 112 ? -4.996 35.156 16.344 1 98.56 112 ALA A N 1
ATOM 890 C CA . ALA A 1 112 ? -3.707 34.531 16.609 1 98.56 112 ALA A CA 1
ATOM 891 C C . ALA A 1 112 ? -3.785 33.625 17.844 1 98.56 112 ALA A C 1
ATOM 893 O O . ALA A 1 112 ? -3.248 32.5 17.828 1 98.56 112 ALA A O 1
ATOM 894 N N . LYS A 1 113 ? -4.438 34.094 18.828 1 98.25 113 LYS A N 1
ATOM 895 C CA . LYS A 1 113 ? -4.617 33.312 20.047 1 98.25 113 LYS A CA 1
ATOM 896 C C . LYS A 1 113 ? -5.375 32 19.75 1 98.25 113 LYS A C 1
ATOM 898 O O . LYS A 1 113 ? -5.004 30.938 20.234 1 98.25 113 LYS A O 1
ATOM 903 N N . GLU A 1 114 ? -6.406 32.125 19 1 97.88 114 GLU A N 1
ATOM 904 C CA . GLU A 1 114 ? -7.195 30.953 18.594 1 97.88 114 GLU A CA 1
ATOM 905 C C . GLU A 1 114 ? -6.344 29.938 17.828 1 97.88 114 GLU A C 1
ATOM 907 O O . GLU A 1 114 ? -6.41 28.734 18.094 1 97.88 114 GLU A O 1
ATOM 912 N N . ILE A 1 115 ? -5.609 30.422 16.891 1 98.69 115 ILE A N 1
ATOM 913 C CA . ILE A 1 115 ? -4.746 29.578 16.062 1 98.69 115 ILE A CA 1
ATOM 914 C C . ILE A 1 115 ? -3.717 28.875 16.938 1 98.69 115 ILE A C 1
ATOM 916 O O . ILE A 1 115 ? -3.559 27.656 16.859 1 98.69 115 ILE A O 1
ATOM 920 N N . VAL A 1 116 ? -3.049 29.625 17.828 1 98.69 116 VAL A N 1
ATOM 921 C CA . VAL A 1 116 ? -1.982 29.109 18.688 1 98.69 116 VAL A CA 1
ATOM 922 C C . VAL A 1 116 ? -2.541 28.031 19.625 1 98.69 116 VAL A C 1
ATOM 924 O O . VAL A 1 116 ? -1.929 26.969 19.797 1 98.69 116 VAL A O 1
ATOM 927 N N . GLN A 1 117 ? -3.686 28.266 20.141 1 97.5 117 GLN A N 1
ATOM 928 C CA . GLN A 1 117 ? -4.32 27.297 21.016 1 97.5 117 GLN A CA 1
ATOM 929 C C . GLN A 1 117 ? -4.684 26.031 20.266 1 97.5 117 GLN A C 1
ATOM 931 O O . GLN A 1 117 ? -4.484 24.922 20.766 1 97.5 117 GLN A O 1
ATOM 936 N N . GLY A 1 118 ? -5.254 26.156 19.109 1 97.31 118 GLY A N 1
ATOM 937 C CA . GLY A 1 118 ? -5.586 25.016 18.281 1 97.31 118 GLY A CA 1
ATOM 938 C C . GLY A 1 118 ? -4.375 24.188 17.906 1 97.31 118 GLY A C 1
ATOM 939 O O . GLY A 1 118 ? -4.426 22.953 17.953 1 97.31 118 GLY A O 1
ATOM 940 N N . ILE A 1 119 ? -3.264 24.828 17.547 1 98.19 119 ILE A N 1
ATOM 941 C CA . ILE A 1 119 ? -2.027 24.156 17.188 1 98.19 119 ILE A CA 1
ATOM 942 C C . ILE A 1 119 ? -1.493 23.375 18.391 1 98.19 119 ILE A C 1
ATOM 944 O O . ILE A 1 119 ? -1.089 22.219 18.25 1 98.19 119 ILE A O 1
ATOM 948 N N . GLY A 1 120 ? -1.55 23.938 19.547 1 96.56 120 GLY A N 1
ATOM 949 C CA . GLY A 1 120 ? -1.026 23.328 20.75 1 96.56 120 GLY A CA 1
ATOM 950 C C . GLY A 1 120 ? -1.802 22.094 21.188 1 96.56 120 GLY A C 1
ATOM 951 O O . GLY A 1 120 ? -1.324 21.312 22 1 96.56 120 GLY A O 1
ATOM 952 N N . ARG A 1 121 ? -2.975 21.891 20.562 1 94.31 121 ARG A N 1
ATOM 953 C CA . ARG A 1 121 ? -3.842 20.812 21 1 94.31 121 ARG A CA 1
ATOM 954 C C . ARG A 1 121 ? -4.242 19.906 19.844 1 94.31 121 ARG A C 1
ATOM 956 O O . ARG A 1 121 ? -5.195 19.141 19.953 1 94.31 121 ARG A O 1
ATOM 963 N N . HIS A 1 122 ? -3.574 19.984 18.75 1 93.81 122 HIS A N 1
ATOM 964 C CA . HIS A 1 122 ? -4.078 19.344 17.547 1 93.81 122 HIS A CA 1
ATOM 965 C C . HIS A 1 122 ? -3.855 17.828 17.594 1 93.81 122 HIS A C 1
ATOM 967 O O . HIS A 1 122 ? -4.414 17.078 16.781 1 93.81 122 HIS A O 1
ATOM 973 N N . ASN A 1 123 ? -3.059 17.312 18.562 1 89.69 123 ASN A N 1
ATOM 974 C CA . ASN A 1 123 ? -2.748 15.891 18.656 1 89.69 123 ASN A CA 1
ATOM 975 C C . ASN A 1 123 ? -3.689 15.18 19.625 1 89.69 123 ASN A C 1
ATOM 977 O O . ASN A 1 123 ? -3.531 13.992 19.891 1 89.69 123 ASN A O 1
ATOM 981 N N . LEU A 1 124 ? -4.559 15.93 20.188 1 84.44 124 LEU A N 1
ATOM 982 C CA . LEU A 1 124 ? -5.516 15.344 21.125 1 84.44 124 LEU A CA 1
ATOM 983 C C . LEU A 1 124 ? -6.617 14.602 20.359 1 84.44 124 LEU A C 1
ATOM 985 O O . LEU A 1 124 ? -7.602 15.211 19.938 1 84.44 124 LEU A O 1
ATOM 989 N N . THR A 1 125 ? -6.414 13.305 20.125 1 75.62 125 THR A N 1
ATOM 990 C CA . THR A 1 125 ? -7.289 12.5 19.281 1 75.62 125 THR A CA 1
ATOM 991 C C . THR A 1 125 ? -8.438 11.906 20.094 1 75.62 125 THR A C 1
ATOM 993 O O . THR A 1 125 ? -9.602 11.992 19.703 1 75.62 125 THR A O 1
ATOM 996 N N . ASP A 1 126 ? -8.148 11.32 21.203 1 72.38 126 ASP A N 1
ATOM 997 C CA . ASP A 1 126 ? -9.133 10.523 21.938 1 72.38 126 ASP A CA 1
ATOM 998 C C . ASP A 1 126 ? -9.969 11.406 22.859 1 72.38 126 ASP A C 1
ATOM 1000 O O . ASP A 1 126 ? -10.984 10.953 23.406 1 72.38 126 ASP A O 1
ATOM 1004 N N . THR A 1 127 ? -9.461 12.641 23.016 1 73.44 127 THR A N 1
ATOM 1005 C CA . THR A 1 127 ? -10.211 13.531 23.891 1 73.44 127 THR A CA 1
ATOM 1006 C C . THR A 1 127 ? -10.43 14.883 23.219 1 73.44 127 THR A C 1
ATOM 1008 O O . THR A 1 127 ? -9.523 15.414 22.578 1 73.44 127 THR A O 1
ATOM 1011 N N . LEU A 1 128 ? -11.625 15.25 23.047 1 76.56 128 LEU A N 1
ATOM 1012 C CA . LEU A 1 128 ? -11.938 16.609 22.641 1 76.56 128 LEU A CA 1
ATOM 1013 C C . LEU A 1 128 ? -12.297 17.469 23.859 1 76.56 128 LEU A C 1
ATOM 1015 O O . LEU A 1 128 ? -13.406 17.375 24.391 1 76.56 128 LEU A O 1
ATOM 1019 N N . PRO A 1 129 ? -11.242 18.172 24.188 1 78.25 129 PRO A N 1
ATOM 1020 C CA . PRO A 1 129 ? -11.609 19.031 25.297 1 78.25 129 PRO A CA 1
ATOM 1021 C C . PRO A 1 129 ? -12.859 19.859 25.016 1 78.25 129 PRO A C 1
ATOM 1023 O O . PRO A 1 129 ? -13.062 20.312 23.891 1 78.25 129 PRO A O 1
ATOM 1026 N N . GLU A 1 130 ? -13.68 20.031 26.016 1 82.69 130 GLU A N 1
ATOM 1027 C CA . GLU A 1 130 ? -14.961 20.719 25.891 1 82.69 130 GLU A CA 1
ATOM 1028 C C . GLU A 1 130 ? -14.758 22.188 25.5 1 82.69 130 GLU A C 1
ATOM 1030 O O . GLU A 1 130 ? -15.641 22.797 24.891 1 82.69 130 GLU A O 1
ATOM 1035 N N . ASP A 1 131 ? -13.586 22.703 25.734 1 89.31 131 ASP A N 1
ATOM 1036 C CA . ASP A 1 131 ? -13.391 24.125 25.516 1 89.31 131 ASP A CA 1
ATOM 1037 C C . ASP A 1 131 ? -12.75 24.391 24.141 1 89.31 131 ASP A C 1
ATOM 1039 O O . ASP A 1 131 ? -12.43 25.531 23.812 1 89.31 131 ASP A O 1
ATOM 1043 N N . MET A 1 132 ? -12.641 23.359 23.422 1 91.81 132 MET A N 1
ATOM 1044 C CA . MET A 1 132 ? -12.078 23.578 22.078 1 91.81 132 MET A CA 1
ATOM 1045 C C . MET A 1 132 ? -13.141 24.094 21.125 1 91.81 132 MET A C 1
ATOM 1047 O O . MET A 1 132 ? -14.219 23.516 21.016 1 91.81 132 MET A O 1
ATOM 1051 N N . SER A 1 133 ? -12.859 25.203 20.469 1 95.44 133 SER A N 1
ATOM 1052 C CA . SER A 1 133 ? -13.789 25.781 19.5 1 95.44 133 SER A CA 1
ATOM 1053 C C . SER A 1 133 ? -13.844 24.938 18.234 1 95.44 133 SER A C 1
ATOM 1055 O O . SER A 1 133 ? -12.977 24.094 18 1 95.44 133 SER A O 1
ATOM 1057 N N . VAL A 1 134 ? -14.852 25.188 17.469 1 96.88 134 VAL A N 1
ATOM 1058 C CA . VAL A 1 134 ? -14.992 24.5 16.188 1 96.88 134 VAL A CA 1
ATOM 1059 C C . VAL A 1 134 ? -13.781 24.797 15.305 1 96.88 134 VAL A C 1
ATOM 1061 O O . VAL A 1 134 ? -13.281 23.922 14.602 1 96.88 134 VAL A O 1
ATOM 1064 N N . PHE A 1 135 ? -13.352 26.031 15.352 1 97.94 135 PHE A N 1
ATOM 1065 C CA . PHE A 1 135 ? -12.172 26.438 14.594 1 97.94 135 PHE A CA 1
ATOM 1066 C C . PHE A 1 135 ? -10.953 25.609 15.016 1 97.94 135 PHE A C 1
ATOM 1068 O O . PHE A 1 135 ? -10.266 25.031 14.172 1 97.94 135 PHE A O 1
ATOM 1075 N N . GLN A 1 136 ? -10.742 25.484 16.266 1 97.38 136 GLN A N 1
ATOM 1076 C CA . GLN A 1 136 ? -9.609 24.734 16.781 1 97.38 136 GLN A CA 1
ATOM 1077 C C . GLN A 1 136 ? -9.711 23.25 16.422 1 97.38 136 GLN A C 1
ATOM 1079 O O . GLN A 1 136 ? -8.727 22.641 15.992 1 97.38 136 GLN A O 1
ATOM 1084 N N . THR A 1 137 ? -10.867 22.734 16.562 1 96.19 137 THR A N 1
ATOM 1085 C CA . THR A 1 137 ? -11.078 21.312 16.25 1 96.19 137 THR A CA 1
ATOM 1086 C C . THR A 1 137 ? -10.844 21.031 14.773 1 96.19 137 THR A C 1
ATOM 1088 O O . THR A 1 137 ? -10.375 19.953 14.406 1 96.19 137 THR A O 1
ATOM 1091 N N . THR A 1 138 ? -11.148 21.984 13.945 1 97.56 138 THR A N 1
ATOM 1092 C CA . THR A 1 138 ? -10.953 21.828 12.508 1 97.56 138 THR A CA 1
ATOM 1093 C C . THR A 1 138 ? -9.477 21.656 12.172 1 97.56 138 THR A C 1
ATOM 1095 O O . THR A 1 138 ? -9.133 20.906 11.25 1 97.56 138 THR A O 1
ATOM 1098 N N . ILE A 1 139 ? -8.602 22.266 12.93 1 97.94 139 ILE A N 1
ATOM 1099 C CA . ILE A 1 139 ? -7.168 22.078 12.727 1 97.94 139 ILE A CA 1
ATOM 1100 C C . ILE A 1 139 ? -6.793 20.625 12.961 1 97.94 139 ILE A C 1
ATOM 1102 O O . ILE A 1 139 ? -6.156 19.984 12.109 1 97.94 139 ILE A O 1
ATOM 1106 N N . ARG A 1 140 ? -7.23 20.094 14.055 1 96.38 140 ARG A N 1
ATOM 1107 C CA . ARG A 1 140 ? -7.004 18.688 14.391 1 96.38 140 ARG A CA 1
ATOM 1108 C C . ARG A 1 140 ? -7.602 17.766 13.336 1 96.38 140 ARG A C 1
ATOM 1110 O O . ARG A 1 140 ? -6.941 16.828 12.867 1 96.38 140 ARG A O 1
ATOM 1117 N N . ASP A 1 141 ? -8.844 18.016 12.969 1 97 141 ASP A N 1
ATOM 1118 C CA . ASP A 1 141 ? -9.547 17.172 12.016 1 97 141 ASP A CA 1
ATOM 1119 C C . ASP A 1 141 ? -8.852 17.188 10.656 1 97 141 ASP A C 1
ATOM 1121 O O . ASP A 1 141 ? -8.781 16.156 9.977 1 97 141 ASP A O 1
ATOM 1125 N N . SER A 1 142 ? -8.398 18.328 10.234 1 97.38 142 SER A N 1
ATOM 1126 C CA . SER A 1 142 ? -7.68 18.438 8.969 1 97.38 142 SER A CA 1
ATOM 1127 C C . SER A 1 142 ? -6.414 17.578 8.969 1 97.38 142 SER A C 1
ATOM 1129 O O . SER A 1 142 ? -6.082 16.953 7.965 1 97.38 142 SER A O 1
ATOM 1131 N N . ASP A 1 143 ? -5.727 17.609 10.047 1 97.12 143 ASP A N 1
ATOM 1132 C CA . ASP A 1 143 ? -4.539 16.781 10.219 1 97.12 143 ASP A CA 1
ATOM 1133 C C . ASP A 1 143 ? -4.895 15.305 10.18 1 97.12 143 ASP A C 1
ATOM 1135 O O . ASP A 1 143 ? -4.254 14.523 9.469 1 97.12 143 ASP A O 1
ATOM 1139 N N . ASP A 1 144 ? -5.914 14.93 10.914 1 95.88 144 ASP A N 1
ATOM 1140 C CA . ASP A 1 144 ? -6.355 13.539 10.969 1 95.88 144 ASP A CA 1
ATOM 1141 C C . ASP A 1 144 ? -6.711 13.023 9.578 1 95.88 144 ASP A C 1
ATOM 1143 O O . ASP A 1 144 ? -6.379 11.891 9.227 1 95.88 144 ASP A O 1
ATOM 1147 N N . ILE A 1 145 ? -7.441 13.797 8.844 1 97.06 145 ILE A N 1
ATOM 1148 C CA . ILE A 1 145 ? -7.883 13.391 7.52 1 97.06 145 ILE A CA 1
ATOM 1149 C C . ILE A 1 145 ? -6.668 13.039 6.656 1 97.06 145 ILE A C 1
ATOM 1151 O O . ILE A 1 145 ? -6.668 12.031 5.957 1 97.06 145 ILE A O 1
ATOM 1155 N N . ASP A 1 146 ? -5.664 13.867 6.727 1 95.81 146 ASP A N 1
ATOM 1156 C CA . ASP A 1 146 ? -4.457 13.586 5.949 1 95.81 146 ASP A CA 1
ATOM 1157 C C . ASP A 1 146 ? -3.77 12.32 6.441 1 95.81 146 ASP A C 1
ATOM 1159 O O . ASP A 1 146 ? -3.162 11.594 5.652 1 95.81 146 ASP A O 1
ATOM 1163 N N . ARG A 1 147 ? -3.859 12.016 7.688 1 93.81 147 ARG A N 1
ATOM 1164 C CA . ARG A 1 147 ? -3.23 10.836 8.273 1 93.81 147 ARG A CA 1
ATOM 1165 C C . ARG A 1 147 ? -3.889 9.555 7.77 1 93.81 147 ARG A C 1
ATOM 1167 O O . ARG A 1 147 ? -3.338 8.461 7.926 1 93.81 147 ARG A O 1
ATOM 1174 N N . PHE A 1 148 ? -4.992 9.711 7.141 1 96 148 PHE A N 1
ATOM 1175 C CA . PHE A 1 148 ? -5.691 8.508 6.695 1 96 148 PHE A CA 1
ATOM 1176 C C . PHE A 1 148 ? -5.992 8.586 5.203 1 96 148 PHE A C 1
ATOM 1178 O O . PHE A 1 148 ? -6.812 7.816 4.691 1 96 148 PHE A O 1
ATOM 1185 N N . ASP A 1 149 ? -5.395 9.508 4.566 1 95.19 149 ASP A N 1
ATOM 1186 C CA . ASP A 1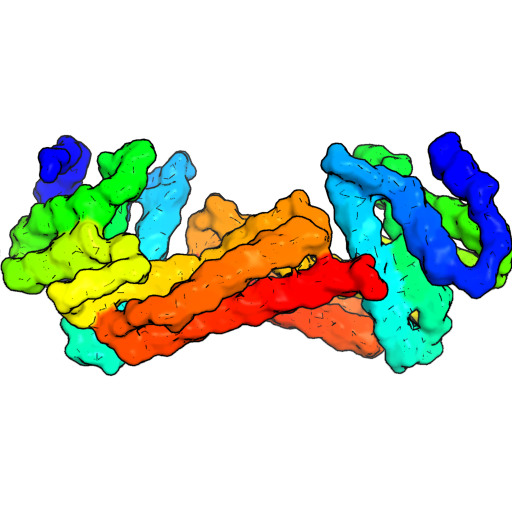 149 ? -5.629 9.633 3.133 1 95.19 149 ASP A CA 1
ATOM 1187 C C . ASP A 1 149 ? -4.961 8.492 2.367 1 95.19 149 ASP A C 1
ATOM 1189 O O . ASP A 1 149 ? -4.383 7.586 2.971 1 95.19 149 ASP A O 1
ATOM 1193 N N . ILE A 1 150 ? -5 8.5 1.084 1 97.19 150 ILE A N 1
ATOM 1194 C CA . ILE A 1 150 ? -4.621 7.391 0.219 1 97.19 150 ILE A CA 1
ATOM 1195 C C . ILE A 1 150 ? -3.121 7.133 0.341 1 97.19 150 ILE A C 1
ATOM 1197 O O . ILE A 1 150 ? -2.668 5.992 0.201 1 97.19 150 ILE A O 1
ATOM 1201 N N . ILE A 1 151 ? -2.326 8.148 0.566 1 95.75 151 ILE A N 1
ATOM 1202 C CA . ILE A 1 151 ? -0.89 7.965 0.744 1 95.75 151 ILE A CA 1
ATOM 1203 C C . ILE A 1 151 ? -0.628 7.164 2.018 1 95.75 151 ILE A C 1
ATOM 1205 O O . ILE A 1 151 ? 0.153 6.211 2.012 1 95.75 151 ILE A O 1
ATOM 1209 N N . ARG A 1 152 ? -1.272 7.496 3.037 1 94.94 152 ARG A N 1
ATOM 1210 C CA . ARG A 1 152 ? -1.101 6.766 4.289 1 94.94 152 ARG A CA 1
ATOM 1211 C C . ARG A 1 152 ? -1.77 5.398 4.227 1 94.94 152 ARG A C 1
ATOM 1213 O O . ARG A 1 152 ? -1.311 4.445 4.859 1 94.94 152 ARG A O 1
ATOM 1220 N N . ILE A 1 153 ? -2.854 5.289 3.469 1 97.19 153 ILE A N 1
ATOM 1221 C CA . ILE A 1 153 ? -3.424 3.973 3.203 1 97.19 153 ILE A CA 1
ATOM 1222 C C . ILE A 1 153 ? -2.377 3.084 2.537 1 97.19 153 ILE A C 1
ATOM 1224 O O . ILE A 1 153 ? -2.188 1.932 2.936 1 97.19 153 ILE A O 1
ATOM 1228 N N . ALA A 1 154 ? -1.742 3.641 1.511 1 97.38 154 ALA A N 1
ATOM 1229 C CA . ALA A 1 154 ? -0.689 2.902 0.819 1 97.38 154 ALA A CA 1
ATOM 1230 C C . ALA A 1 154 ? 0.382 2.428 1.797 1 97.38 154 ALA A C 1
ATOM 1232 O O . ALA A 1 154 ? 0.831 1.28 1.729 1 97.38 154 ALA A O 1
ATOM 1233 N N . MET A 1 155 ? 0.759 3.279 2.713 1 94.69 155 MET A N 1
ATOM 1234 C CA . MET A 1 155 ? 1.765 2.926 3.711 1 94.69 155 MET A CA 1
ATOM 1235 C C . MET A 1 155 ? 1.263 1.805 4.613 1 94.69 155 MET A C 1
ATOM 1237 O O . MET A 1 155 ? 1.983 0.839 4.871 1 94.69 155 MET A O 1
ATOM 1241 N N . ALA A 1 156 ? 0.065 1.96 5.059 1 95.31 156 ALA A N 1
ATOM 1242 C CA . ALA A 1 156 ? -0.521 0.961 5.945 1 95.31 156 ALA A CA 1
ATOM 1243 C C . ALA A 1 156 ? -0.653 -0.388 5.246 1 95.31 156 ALA A C 1
ATOM 1245 O O . ALA A 1 156 ? -0.333 -1.429 5.824 1 95.31 156 ALA A O 1
ATOM 1246 N N . MET A 1 157 ? -1.137 -0.353 4.078 1 97.06 157 MET A N 1
ATOM 1247 C CA . MET A 1 157 ? -1.278 -1.584 3.305 1 97.06 157 MET A CA 1
ATOM 1248 C C . MET A 1 157 ? 0.079 -2.236 3.066 1 97.06 157 MET A C 1
ATOM 1250 O O . MET A 1 157 ? 0.244 -3.436 3.291 1 97.06 157 MET A O 1
ATOM 1254 N N . GLY A 1 158 ? 0.983 -1.433 2.615 1 95.69 158 GLY A N 1
ATOM 1255 C CA . GLY A 1 158 ? 2.318 -1.951 2.369 1 95.69 158 GLY A CA 1
ATOM 1256 C C . GLY A 1 158 ? 2.941 -2.604 3.59 1 95.69 158 GLY A C 1
ATOM 1257 O O . GLY A 1 158 ? 3.482 -3.707 3.502 1 95.69 158 GLY A O 1
ATOM 1258 N N . SER A 1 159 ? 2.852 -1.974 4.691 1 94.69 159 SER A N 1
ATOM 1259 C CA . SER A 1 159 ? 3.41 -2.5 5.934 1 94.69 159 SER A CA 1
ATOM 1260 C C . SER A 1 159 ? 2.697 -3.777 6.363 1 94.69 159 SER A C 1
ATOM 1262 O O . SER A 1 159 ? 3.297 -4.648 6.996 1 94.69 159 SER A O 1
ATOM 1264 N N . SER A 1 160 ? 1.464 -3.895 6.031 1 95.38 160 SER A N 1
ATOM 1265 C CA . SER A 1 160 ? 0.655 -5.031 6.465 1 95.38 160 SER A CA 1
ATOM 1266 C C . SER A 1 160 ? 0.987 -6.281 5.66 1 95.38 160 SER A C 1
ATOM 1268 O O . SER A 1 160 ? 0.686 -7.398 6.09 1 95.38 160 SER A O 1
ATOM 1270 N N . VAL A 1 161 ? 1.571 -6.09 4.492 1 94.25 161 VAL A N 1
ATOM 1271 C CA . VAL A 1 161 ? 1.748 -7.27 3.648 1 94.25 161 VAL A CA 1
ATOM 1272 C C . VAL A 1 161 ? 3.236 -7.574 3.492 1 94.25 161 VAL A C 1
ATOM 1274 O O . VAL A 1 161 ? 3.615 -8.695 3.158 1 94.25 161 VAL A O 1
ATOM 1277 N N . HIS A 1 162 ? 4.098 -6.613 3.666 1 89.38 162 HIS A N 1
ATOM 1278 C CA . HIS A 1 162 ? 5.52 -6.746 3.369 1 89.38 162 HIS A CA 1
ATOM 1279 C C . HIS A 1 162 ? 6.16 -7.832 4.227 1 89.38 162 HIS A C 1
ATOM 1281 O O . HIS A 1 162 ? 6.18 -7.73 5.453 1 89.38 162 HIS A O 1
ATOM 1287 N N . GLU A 1 163 ? 6.664 -8.891 3.527 1 86.25 163 GLU A N 1
ATOM 1288 C CA . GLU A 1 163 ? 7.398 -9.984 4.156 1 86.25 163 GLU A CA 1
ATOM 1289 C C . GLU A 1 163 ? 6.562 -10.656 5.242 1 86.25 163 GLU A C 1
ATOM 1291 O O . GLU A 1 163 ? 7.055 -10.891 6.348 1 86.25 163 GLU A O 1
ATOM 1296 N N . LYS A 1 164 ? 5.32 -10.875 5.074 1 89.06 164 LYS A N 1
ATOM 1297 C CA . LYS A 1 164 ? 4.426 -11.508 6.039 1 89.06 164 LYS A CA 1
ATOM 1298 C C . LYS A 1 164 ? 3.697 -12.695 5.418 1 89.06 164 LYS A C 1
ATOM 1300 O O . LYS A 1 164 ? 3.451 -12.719 4.211 1 89.06 164 LYS A O 1
ATOM 1305 N N . THR A 1 165 ? 3.439 -13.586 6.273 1 86.5 165 THR A N 1
ATOM 1306 C CA . THR A 1 165 ? 2.607 -14.727 5.891 1 86.5 165 THR A CA 1
ATOM 1307 C C . THR A 1 165 ? 1.141 -14.312 5.801 1 86.5 165 THR A C 1
ATOM 1309 O O . THR A 1 165 ? 0.76 -13.242 6.277 1 86.5 165 THR A O 1
ATOM 1312 N N . ASN A 1 166 ? 0.383 -15.172 5.227 1 88.81 166 ASN A N 1
ATOM 1313 C CA . ASN A 1 166 ? -1.041 -14.867 5.121 1 88.81 166 ASN A CA 1
ATOM 1314 C C . ASN A 1 166 ? -1.672 -14.648 6.492 1 88.81 166 ASN A C 1
ATOM 1316 O O . ASN A 1 166 ? -2.506 -13.758 6.66 1 88.81 166 ASN A O 1
ATOM 1320 N N . VAL A 1 167 ? -1.276 -15.438 7.438 1 89.62 167 VAL A N 1
ATOM 1321 C CA . VAL A 1 167 ? -1.817 -15.297 8.789 1 89.62 167 VAL A CA 1
ATOM 1322 C C . VAL A 1 167 ? -1.428 -13.938 9.359 1 89.62 167 VAL A C 1
ATOM 1324 O O . VAL A 1 167 ? -2.266 -13.234 9.93 1 89.62 167 VAL A O 1
ATOM 1327 N N . GLU A 1 168 ? -0.173 -13.555 9.195 1 92.62 168 GLU A N 1
ATOM 1328 C CA . GLU A 1 168 ? 0.315 -12.266 9.68 1 92.62 168 GLU A CA 1
ATOM 1329 C C . GLU A 1 168 ? -0.349 -11.109 8.945 1 92.62 168 GLU A C 1
ATOM 1331 O O . GLU A 1 168 ? -0.608 -10.062 9.531 1 92.62 168 GLU A O 1
ATOM 1336 N N . ILE A 1 169 ? -0.551 -11.312 7.648 1 95.38 169 ILE A N 1
ATOM 1337 C CA . ILE A 1 169 ? -1.236 -10.305 6.844 1 95.38 169 ILE A CA 1
ATOM 1338 C C . ILE A 1 169 ? -2.635 -10.062 7.406 1 95.38 169 ILE A C 1
ATOM 1340 O O . ILE A 1 169 ? -3.027 -8.914 7.637 1 95.38 169 ILE A O 1
ATOM 1344 N N . ILE A 1 170 ? -3.365 -11.07 7.656 1 96.12 170 ILE A N 1
ATOM 1345 C CA . ILE A 1 170 ? -4.73 -10.969 8.164 1 96.12 170 ILE A CA 1
ATOM 1346 C C . ILE A 1 170 ? -4.73 -10.25 9.516 1 96.12 170 ILE A C 1
ATOM 1348 O O . ILE A 1 170 ? -5.52 -9.328 9.734 1 96.12 170 ILE A O 1
ATOM 1352 N N . GLU A 1 171 ? -3.828 -10.609 10.359 1 97.31 171 GLU A N 1
ATOM 1353 C CA . GLU A 1 171 ? -3.744 -10 11.68 1 97.31 171 GLU A CA 1
ATOM 1354 C C . GLU A 1 171 ? -3.41 -8.516 11.586 1 97.31 171 GLU A C 1
ATOM 1356 O O . GLU A 1 171 ? -4.023 -7.688 12.266 1 97.31 171 GLU A O 1
ATOM 1361 N N . SER A 1 172 ? -2.402 -8.234 10.797 1 97.62 172 SER A N 1
ATOM 1362 C CA . SER A 1 172 ? -1.977 -6.844 10.633 1 97.62 172 SER A CA 1
ATOM 1363 C C . SER A 1 172 ? -3.094 -5.988 10.039 1 97.62 172 SER A C 1
ATOM 1365 O O . SER A 1 172 ? -3.35 -4.883 10.516 1 97.62 172 SER A O 1
ATOM 1367 N N . CYS A 1 173 ? -3.771 -6.496 9.008 1 98.38 173 CYS A N 1
ATOM 1368 C CA . CYS A 1 173 ? -4.879 -5.766 8.398 1 98.38 173 CYS A CA 1
ATOM 1369 C C . CYS A 1 173 ? -6.012 -5.559 9.391 1 98.38 173 CYS A C 1
ATOM 1371 O O . CYS A 1 173 ? -6.613 -4.484 9.445 1 98.38 173 CYS A O 1
ATOM 1373 N N . GLN A 1 174 ? -6.301 -6.586 10.133 1 98.38 174 GLN A N 1
ATOM 1374 C CA . GLN A 1 174 ? -7.367 -6.473 11.125 1 98.38 174 GLN A CA 1
ATOM 1375 C C . GLN A 1 174 ? -7.047 -5.387 12.148 1 98.38 174 GLN A C 1
ATOM 1377 O O . GLN A 1 174 ? -7.93 -4.621 12.547 1 98.38 174 GLN A O 1
ATOM 1382 N N . LYS A 1 175 ? -5.828 -5.355 12.609 1 98.25 175 LYS A N 1
ATOM 1383 C CA . LYS A 1 175 ? -5.418 -4.312 13.547 1 98.25 175 LYS A CA 1
ATOM 1384 C C . LYS A 1 175 ? -5.652 -2.922 12.961 1 98.25 175 LYS A C 1
ATOM 1386 O O . LYS A 1 175 ? -6.164 -2.035 13.648 1 98.25 175 LYS A O 1
ATOM 1391 N N . GLN A 1 176 ? -5.254 -2.748 11.742 1 97.56 176 GLN A N 1
ATOM 1392 C CA . GLN A 1 176 ? -5.438 -1.466 11.078 1 97.56 176 GLN A CA 1
ATOM 1393 C C . GLN A 1 176 ? -6.922 -1.135 10.922 1 97.56 176 GLN A C 1
ATOM 1395 O O . GLN A 1 176 ? -7.316 0.028 11.023 1 97.56 176 GLN A O 1
ATOM 1400 N N . ILE A 1 177 ? -7.723 -2.131 10.609 1 98.44 177 ILE A N 1
ATOM 1401 C CA . ILE A 1 177 ? -9.164 -1.944 10.477 1 98.44 177 ILE A CA 1
ATOM 1402 C C . ILE A 1 177 ? -9.75 -1.51 11.812 1 98.44 177 ILE A C 1
ATOM 1404 O O . ILE A 1 177 ? -10.578 -0.598 11.875 1 98.44 177 ILE A O 1
ATOM 1408 N N . ASP A 1 178 ? -9.312 -2.146 12.875 1 98.25 178 ASP A N 1
ATOM 1409 C CA . ASP A 1 178 ? -9.797 -1.792 14.211 1 98.25 178 ASP A CA 1
ATOM 1410 C C . ASP A 1 178 ? -9.453 -0.343 14.547 1 98.25 178 ASP A C 1
ATOM 1412 O O . ASP A 1 178 ? -10.273 0.377 15.117 1 98.25 178 ASP A O 1
ATOM 1416 N N . ILE A 1 179 ? -8.289 0.059 14.211 1 96.44 179 ILE A N 1
ATOM 1417 C CA . ILE A 1 179 ? -7.875 1.442 14.422 1 96.44 179 ILE A CA 1
ATOM 1418 C C . ILE A 1 179 ? -8.797 2.381 13.641 1 96.44 179 ILE A C 1
ATOM 1420 O O . ILE A 1 179 ? -9.289 3.373 14.188 1 96.44 179 ILE A O 1
ATOM 1424 N N . ALA A 1 180 ? -9.023 2.105 12.391 1 97.25 180 ALA A N 1
ATOM 1425 C CA . ALA A 1 180 ? -9.891 2.924 11.555 1 97.25 180 ALA A CA 1
ATOM 1426 C C . ALA A 1 180 ? -11.305 3.004 12.133 1 97.25 180 ALA A C 1
ATOM 1428 O O . ALA A 1 180 ? -11.906 4.078 12.18 1 97.25 180 ALA A O 1
ATOM 1429 N N . ARG A 1 181 ? -11.812 1.857 12.555 1 97.38 181 ARG A N 1
ATOM 1430 C CA . ARG A 1 181 ? -13.156 1.822 13.125 1 97.38 181 ARG A CA 1
ATOM 1431 C C . ARG A 1 181 ? -13.227 2.643 14.406 1 97.38 181 ARG A C 1
ATOM 1433 O O . ARG A 1 181 ? -14.227 3.311 14.664 1 97.38 181 ARG A O 1
ATOM 1440 N N . TRP A 1 182 ? -12.211 2.518 15.219 1 96.25 182 TRP A N 1
ATOM 1441 C CA . TRP A 1 182 ? -12.164 3.338 16.422 1 96.25 182 TRP A CA 1
ATOM 1442 C C . TRP A 1 182 ? -12.203 4.824 16.078 1 96.25 182 TRP A C 1
ATOM 1444 O O . TRP A 1 182 ? -12.953 5.59 16.688 1 96.25 182 TRP A O 1
ATOM 1454 N N . TYR A 1 183 ? -11.461 5.246 15.078 1 95.31 183 TYR A N 1
ATOM 1455 C CA . TYR A 1 183 ? -11.43 6.645 14.664 1 95.31 183 TYR A CA 1
ATOM 1456 C C . TYR A 1 183 ? -12.797 7.094 14.156 1 95.31 183 TYR A C 1
ATOM 1458 O O . TYR A 1 183 ? -13.164 8.266 14.289 1 95.31 183 TYR A O 1
ATOM 1466 N N . MET A 1 184 ? -13.539 6.18 13.609 1 95.25 184 MET A N 1
ATOM 1467 C CA . MET A 1 184 ? -14.867 6.5 13.102 1 95.25 184 MET A CA 1
ATOM 1468 C C . MET A 1 184 ? -15.812 6.867 14.242 1 95.25 184 MET A C 1
ATOM 1470 O O . MET A 1 184 ? -16.828 7.535 14.031 1 95.25 184 MET A O 1
ATOM 1474 N N . THR A 1 185 ? -15.484 6.41 15.453 1 94.75 185 THR A N 1
ATOM 1475 C CA . THR A 1 185 ? -16.359 6.672 16.594 1 94.75 185 THR A CA 1
ATOM 1476 C C . THR A 1 185 ? -16.031 8.023 17.219 1 94.75 185 THR A C 1
ATOM 1478 O O . THR A 1 185 ? -16.812 8.539 18.031 1 94.75 185 THR A O 1
ATOM 1481 N N . LEU A 1 186 ? -14.891 8.57 16.906 1 92.69 186 LEU A N 1
ATOM 1482 C CA . LEU A 1 186 ? -14.453 9.805 17.547 1 92.69 186 LEU A CA 1
ATOM 1483 C C . LEU A 1 186 ? -15.25 11 17.031 1 92.69 186 LEU A C 1
ATOM 1485 O O . LEU A 1 186 ? -15.586 11.07 15.852 1 92.69 186 LEU A O 1
ATOM 1489 N N . PRO A 1 187 ? -15.523 11.945 17.922 1 91.94 187 PRO A N 1
ATOM 1490 C CA . PRO A 1 187 ? -16.234 13.141 17.484 1 91.94 187 PRO A CA 1
ATOM 1491 C C . PRO A 1 187 ? -15.391 14.055 16.594 1 91.94 187 PRO A C 1
ATOM 1493 O O . PRO A 1 187 ? -14.164 14.086 16.734 1 91.94 187 PRO A O 1
ATOM 1496 N N . ARG A 1 188 ? -16.047 14.781 15.672 1 94.31 188 ARG A N 1
ATOM 1497 C CA . ARG A 1 188 ? -15.414 15.766 14.805 1 94.31 188 ARG A CA 1
ATOM 1498 C C . ARG A 1 188 ? -16.016 17.156 15.023 1 94.31 188 ARG A C 1
ATOM 1500 O O . ARG A 1 188 ? -17.078 17.281 15.609 1 94.31 188 ARG A O 1
ATOM 1507 N N . GLY A 1 189 ? -15.266 18.125 14.617 1 94.25 189 GLY A N 1
ATOM 1508 C CA . GLY A 1 189 ? -15.688 19.5 14.852 1 94.25 189 GLY A CA 1
ATOM 1509 C C . GLY A 1 189 ? -16.828 19.938 13.961 1 94.25 189 GLY A C 1
ATOM 1510 O O . GLY A 1 189 ? -17.609 20.828 14.32 1 94.25 189 GLY A O 1
ATOM 1511 N N . THR A 1 190 ? -16.969 19.344 12.781 1 97.5 190 THR A N 1
ATOM 1512 C CA . THR A 1 190 ? -18 19.719 11.82 1 97.5 190 THR A CA 1
ATOM 1513 C C . THR A 1 190 ? -18.5 18.5 11.062 1 97.5 190 THR A C 1
ATOM 1515 O O . THR A 1 190 ? -17.859 17.453 11.07 1 97.5 190 THR A O 1
ATOM 1518 N N . LYS A 1 191 ? -19.656 18.688 10.469 1 98.06 191 LYS A N 1
ATOM 1519 C CA . LYS A 1 191 ? -20.203 17.625 9.625 1 98.06 191 LYS A CA 1
ATOM 1520 C C . LYS A 1 191 ? -19.297 17.344 8.43 1 98.06 191 LYS A C 1
ATOM 1522 O O . LYS A 1 191 ? -19.094 16.188 8.062 1 98.06 191 LYS A O 1
ATOM 1527 N N . THR A 1 192 ? -18.734 18.422 7.836 1 98.69 192 THR A N 1
ATOM 1528 C CA . THR A 1 192 ? -17.844 18.266 6.688 1 98.69 192 THR A CA 1
ATOM 1529 C C . THR A 1 192 ? -16.609 17.469 7.066 1 98.69 192 THR A C 1
ATOM 1531 O O . THR A 1 192 ? -16.188 16.562 6.34 1 98.69 192 THR A O 1
ATOM 1534 N N . ALA A 1 193 ? -16.016 17.828 8.188 1 98.06 193 ALA A N 1
ATOM 1535 C CA . ALA A 1 193 ? -14.844 17.078 8.656 1 98.06 193 ALA A CA 1
ATOM 1536 C C . ALA A 1 193 ? -15.18 15.609 8.867 1 98.06 193 ALA A C 1
ATOM 1538 O O . ALA A 1 193 ? -14.398 14.727 8.508 1 98.06 193 ALA A O 1
ATOM 1539 N N . LYS A 1 194 ? -16.344 15.375 9.461 1 97.5 194 LYS A N 1
ATOM 1540 C CA . LYS A 1 194 ? -16.797 14.008 9.703 1 97.5 194 LYS A CA 1
ATOM 1541 C C . LYS A 1 194 ? -16.953 13.234 8.391 1 97.5 194 LYS A C 1
ATOM 1543 O O . LYS A 1 194 ? -16.484 12.102 8.273 1 97.5 194 LYS A O 1
ATOM 1548 N N . ASP A 1 195 ? -17.578 13.812 7.457 1 98.38 195 ASP A N 1
ATOM 1549 C CA . ASP A 1 195 ? -17.812 13.18 6.164 1 98.38 195 ASP A CA 1
ATOM 1550 C C . ASP A 1 195 ? -16.484 12.867 5.469 1 98.38 195 ASP A C 1
ATOM 1552 O O . ASP A 1 195 ? -16.312 11.781 4.918 1 98.38 195 ASP A O 1
ATOM 1556 N N . MET A 1 196 ? -15.602 13.844 5.445 1 98 196 MET A N 1
ATOM 1557 C CA . MET A 1 196 ? -14.305 13.656 4.812 1 98 196 MET A CA 1
ATOM 1558 C C . MET A 1 196 ? -13.516 12.547 5.5 1 98 196 MET A C 1
ATOM 1560 O O . MET A 1 196 ? -12.922 11.695 4.832 1 98 196 MET A O 1
ATOM 1564 N N . MET A 1 197 ? -13.516 12.562 6.812 1 97.56 197 MET A N 1
ATOM 1565 C CA . MET A 1 197 ? -12.812 11.539 7.578 1 97.56 197 MET A CA 1
ATOM 1566 C C . MET A 1 197 ? -13.406 10.156 7.312 1 97.56 197 MET A C 1
ATOM 1568 O O . MET A 1 197 ? -12.672 9.195 7.07 1 97.56 197 MET A O 1
ATOM 1572 N N . ASP A 1 198 ? -14.688 10.039 7.336 1 98.12 198 ASP A N 1
ATOM 1573 C CA . ASP A 1 198 ? -15.359 8.758 7.117 1 98.12 198 ASP A CA 1
ATOM 1574 C C . ASP A 1 198 ? -15.047 8.211 5.727 1 98.12 198 ASP A C 1
ATOM 1576 O O . ASP A 1 198 ? -14.93 6.996 5.547 1 98.12 198 ASP A O 1
ATOM 1580 N N . LYS A 1 199 ? -14.992 9.102 4.785 1 98.12 199 LYS A N 1
ATOM 1581 C CA . LYS A 1 199 ? -14.656 8.68 3.432 1 98.12 199 LYS A CA 1
ATOM 1582 C C . LYS A 1 199 ? -13.281 8.008 3.391 1 98.12 199 LYS A C 1
ATOM 1584 O O . LYS A 1 199 ? -13.133 6.926 2.828 1 98.12 199 LYS A O 1
ATOM 1589 N N . GLU A 1 200 ? -12.273 8.656 3.998 1 97.62 200 GLU A N 1
ATOM 1590 C CA . GLU A 1 200 ? -10.93 8.102 4.023 1 97.62 200 GLU A CA 1
ATOM 1591 C C . GLU A 1 200 ? -10.898 6.777 4.781 1 97.62 200 GLU A C 1
ATOM 1593 O O . GLU A 1 200 ? -10.289 5.805 4.32 1 97.62 200 GLU A O 1
ATOM 1598 N N . LEU A 1 201 ? -11.547 6.742 5.891 1 98.38 201 LEU A N 1
ATOM 1599 C CA . LEU A 1 201 ? -11.531 5.555 6.738 1 98.38 201 LEU A CA 1
ATOM 1600 C C . LEU A 1 201 ? -12.258 4.395 6.066 1 98.38 201 LEU A C 1
ATOM 1602 O O . LEU A 1 201 ? -11.828 3.244 6.168 1 98.38 201 LEU A O 1
ATOM 1606 N N . THR A 1 202 ? -13.336 4.676 5.43 1 98.62 202 THR A N 1
ATOM 1607 C CA . THR A 1 202 ? -14.086 3.641 4.723 1 98.62 202 THR A CA 1
ATOM 1608 C C . THR A 1 202 ? -13.234 3.02 3.619 1 98.62 202 THR A C 1
ATOM 1610 O O . THR A 1 202 ? -13.188 1.795 3.479 1 98.62 202 THR A O 1
ATOM 1613 N N . GLN A 1 203 ? -12.625 3.859 2.842 1 98.38 203 GLN A N 1
ATOM 1614 C CA . GLN A 1 203 ? -11.758 3.332 1.795 1 98.38 203 GLN A CA 1
ATOM 1615 C C . GLN A 1 203 ? -10.656 2.457 2.385 1 98.38 203 GLN A C 1
ATOM 1617 O O . GLN A 1 203 ? -10.352 1.387 1.851 1 98.38 203 GLN A O 1
ATOM 1622 N N . ARG A 1 204 ? -10.023 2.93 3.453 1 98.31 204 ARG A N 1
ATOM 1623 C CA . ARG A 1 204 ? -8.977 2.156 4.117 1 98.31 204 ARG A CA 1
ATOM 1624 C C . ARG A 1 204 ? -9.492 0.783 4.531 1 98.31 204 ARG A C 1
ATOM 1626 O O . ARG A 1 204 ? -8.859 -0.235 4.246 1 98.31 204 ARG A O 1
ATOM 1633 N N . ILE A 1 205 ? -10.609 0.782 5.152 1 98.69 205 ILE A N 1
ATOM 1634 C CA . ILE A 1 205 ? -11.188 -0.458 5.66 1 98.69 205 ILE A CA 1
ATOM 1635 C C . ILE A 1 205 ? -11.508 -1.393 4.492 1 98.69 205 ILE A C 1
ATOM 1637 O O . ILE A 1 205 ? -11.18 -2.58 4.535 1 98.69 205 ILE A O 1
ATOM 1641 N N . GLU A 1 206 ? -12.109 -0.881 3.488 1 98.56 206 GLU A N 1
ATOM 1642 C CA . GLU A 1 206 ? -12.508 -1.695 2.342 1 98.56 206 GLU A CA 1
ATOM 1643 C C . GLU A 1 206 ? -11.289 -2.328 1.671 1 98.56 206 GLU A C 1
ATOM 1645 O O . GLU A 1 206 ? -11.312 -3.508 1.316 1 98.56 206 GLU A O 1
ATOM 1650 N N . LEU A 1 207 ? -10.266 -1.565 1.44 1 98.44 207 LEU A N 1
ATOM 1651 C CA . LEU A 1 207 ? -9.062 -2.088 0.799 1 98.44 207 LEU A CA 1
ATOM 1652 C C . LEU A 1 207 ? -8.391 -3.139 1.676 1 98.44 207 LEU A C 1
ATOM 1654 O O . LEU A 1 207 ? -7.941 -4.172 1.178 1 98.44 207 LEU A O 1
ATOM 1658 N N . LEU A 1 208 ? -8.328 -2.9 2.969 1 98.56 208 LEU A N 1
ATOM 1659 C CA . LEU A 1 208 ? -7.719 -3.859 3.883 1 98.56 208 LEU A CA 1
ATOM 1660 C C . LEU A 1 208 ? -8.539 -5.145 3.949 1 98.56 208 LEU A C 1
ATOM 1662 O O . LEU A 1 208 ? -7.984 -6.238 4.066 1 98.56 208 LEU A O 1
ATOM 1666 N N . GLU A 1 209 ? -9.836 -4.98 3.895 1 98.5 209 GLU A N 1
ATOM 1667 C CA . GLU A 1 209 ? -10.695 -6.16 3.863 1 98.5 209 GLU A CA 1
ATOM 1668 C C . GLU A 1 209 ? -10.469 -6.977 2.596 1 98.5 209 GLU A C 1
ATOM 1670 O O . GLU A 1 209 ? -10.547 -8.203 2.621 1 98.5 209 GLU A O 1
ATOM 1675 N N . GLN A 1 210 ? -10.273 -6.32 1.479 1 97.69 210 GLN A N 1
ATOM 1676 C CA . GLN A 1 210 ? -9.93 -7.031 0.25 1 97.69 210 GLN A CA 1
ATOM 1677 C C . GLN A 1 210 ? -8.648 -7.84 0.422 1 97.69 210 GLN A C 1
ATOM 1679 O O . GLN A 1 210 ? -8.547 -8.969 -0.068 1 97.69 210 GLN A O 1
ATOM 1684 N N . ILE A 1 211 ? -7.672 -7.262 1.073 1 97.69 211 ILE A N 1
ATOM 1685 C CA . ILE A 1 211 ? -6.414 -7.957 1.312 1 97.69 211 ILE A CA 1
ATOM 1686 C C . ILE A 1 211 ? -6.66 -9.195 2.168 1 97.69 211 ILE A C 1
ATOM 1688 O O . ILE A 1 211 ? -6.141 -10.281 1.872 1 97.69 211 ILE A O 1
ATOM 1692 N N . ILE A 1 212 ? -7.441 -9.023 3.189 1 97.12 212 ILE A N 1
ATOM 1693 C CA . ILE A 1 212 ? -7.754 -10.148 4.066 1 97.12 212 ILE A CA 1
ATOM 1694 C C . ILE A 1 212 ? -8.422 -11.258 3.266 1 97.12 212 ILE A C 1
ATOM 1696 O O . ILE A 1 212 ? -8.062 -12.43 3.398 1 97.12 212 ILE A O 1
ATOM 1700 N N . ALA A 1 213 ? -9.422 -10.898 2.447 1 95.44 213 ALA A N 1
ATOM 1701 C CA . ALA A 1 213 ? -10.125 -11.891 1.631 1 95.44 213 ALA A CA 1
ATOM 1702 C C . ALA A 1 213 ? -9.156 -12.641 0.723 1 95.44 213 ALA A C 1
ATOM 1704 O O . ALA A 1 213 ? -9.258 -13.859 0.569 1 95.44 213 ALA A O 1
ATOM 1705 N N . GLN A 1 214 ? -8.281 -11.891 0.143 1 94.12 214 GLN A N 1
ATOM 1706 C CA . GLN A 1 214 ? -7.301 -12.508 -0.742 1 94.12 214 GLN A CA 1
ATOM 1707 C C . GLN A 1 214 ? -6.375 -13.445 0.03 1 94.12 214 GLN A C 1
ATOM 1709 O O . GLN A 1 214 ? -6.082 -14.547 -0.43 1 94.12 214 GLN A O 1
ATOM 1714 N N . ALA A 1 215 ? -5.887 -13.031 1.169 1 92.25 215 ALA A N 1
ATOM 1715 C CA . ALA A 1 215 ? -4.98 -13.82 1.995 1 92.25 215 ALA A CA 1
ATOM 1716 C C . ALA A 1 215 ? -5.66 -15.102 2.48 1 92.25 215 ALA A C 1
ATOM 1718 O O . ALA A 1 215 ? -4.992 -16.109 2.73 1 92.25 215 ALA A O 1
ATOM 1719 N N . LYS A 1 216 ? -6.961 -15.102 2.561 1 91.94 216 LYS A N 1
ATOM 1720 C CA . LYS A 1 216 ? -7.707 -16.25 3.066 1 91.94 216 LYS A CA 1
ATOM 1721 C C . LYS A 1 216 ? -7.883 -17.312 1.983 1 91.94 216 LYS A C 1
ATOM 1723 O O . LYS A 1 216 ? -8.195 -18.469 2.283 1 91.94 216 LYS A O 1
ATOM 1728 N N . LYS A 1 217 ? -7.848 -16.953 0.726 1 82.62 217 LYS A N 1
ATOM 1729 C CA . LYS A 1 217 ? -7.984 -17.922 -0.354 1 82.62 217 LYS A CA 1
ATOM 1730 C C . LYS A 1 217 ? -6.926 -19.016 -0.248 1 82.62 217 LYS A C 1
ATOM 1732 O O . LYS A 1 217 ? -7.137 -20.141 -0.708 1 82.62 217 LYS A O 1
ATOM 1737 N N . GLY A 1 218 ? -5.852 -18.828 0.321 1 61.66 218 GLY A N 1
ATOM 1738 C CA . GLY A 1 218 ? -4.852 -19.859 0.512 1 61.66 218 GLY A CA 1
ATOM 1739 C C . GLY A 1 218 ? -5.238 -20.891 1.567 1 61.66 218 GLY A C 1
ATOM 1740 O O . GLY A 1 218 ? -4.602 -21.938 1.688 1 61.66 218 GLY A O 1
ATOM 1741 N N . PHE A 1 219 ? -6.254 -20.609 2.381 1 56.16 219 PHE A N 1
ATOM 1742 C CA . PHE A 1 219 ? -6.629 -21.453 3.512 1 56.16 219 PHE A CA 1
ATOM 1743 C C . PHE A 1 219 ? -7.863 -22.281 3.186 1 56.16 219 PHE A C 1
ATOM 1745 O O . PHE A 1 219 ? -8.148 -23.266 3.859 1 56.16 219 PHE A O 1
A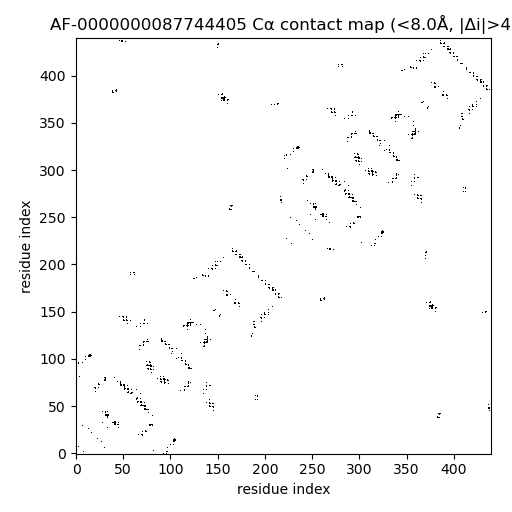TOM 1752 N N . GLU A 1 220 ? -8.719 -21.891 2.273 1 50.91 220 GLU A N 1
ATOM 1753 C CA . GLU A 1 220 ? -9.93 -22.672 2.021 1 50.91 220 GLU A CA 1
ATOM 1754 C C . GLU A 1 220 ? -9.688 -23.734 0.947 1 50.91 220 GLU A C 1
ATOM 1756 O O . GLU A 1 220 ? -8.828 -23.562 0.082 1 50.91 220 GLU A O 1
ATOM 1761 N N . MET B 1 1 ? 17.734 -31.484 -16.281 1 65.62 1 MET B N 1
ATOM 1762 C CA . MET B 1 1 ? 18.781 -31.359 -15.281 1 65.62 1 MET B CA 1
ATOM 1763 C C . MET B 1 1 ? 18.578 -32.375 -14.164 1 65.62 1 MET B C 1
ATOM 1765 O O . MET B 1 1 ? 17.453 -32.844 -13.914 1 65.62 1 MET B O 1
ATOM 1769 N N . SER B 1 2 ? 19.641 -32.719 -13.648 1 80.06 2 SER B N 1
ATOM 1770 C CA . SER B 1 2 ? 19.547 -33.656 -12.539 1 80.06 2 SER B CA 1
ATOM 1771 C C . SER B 1 2 ? 18.875 -33.031 -11.328 1 80.06 2 SER B C 1
ATOM 1773 O O . SER B 1 2 ? 19.188 -31.891 -10.969 1 80.06 2 SER B O 1
ATOM 1775 N N . LEU B 1 3 ? 17.812 -33.719 -10.875 1 90.75 3 LEU B N 1
ATOM 1776 C CA . LEU B 1 3 ? 17.094 -33.25 -9.695 1 90.75 3 LEU B CA 1
ATOM 1777 C C . LEU B 1 3 ? 17.969 -33.375 -8.453 1 90.75 3 LEU B C 1
ATOM 1779 O O . LEU B 1 3 ? 18.859 -34.219 -8.383 1 90.75 3 LEU B O 1
ATOM 1783 N N . SER B 1 4 ? 17.812 -32.469 -7.598 1 90.62 4 SER B N 1
ATOM 1784 C CA . SER B 1 4 ? 18.547 -32.5 -6.348 1 90.62 4 SER B CA 1
ATOM 1785 C C . SER B 1 4 ? 18.234 -33.75 -5.547 1 90.62 4 SER B C 1
ATOM 1787 O O . SER B 1 4 ? 17.172 -34.344 -5.715 1 90.62 4 SER B O 1
ATOM 1789 N N . GLU B 1 5 ? 19.172 -34.125 -4.641 1 93.06 5 GLU B N 1
ATOM 1790 C CA . GLU B 1 5 ? 18.953 -35.25 -3.758 1 93.06 5 GLU B CA 1
ATOM 1791 C C . GLU B 1 5 ? 17.734 -35.031 -2.871 1 93.06 5 GLU B C 1
ATOM 1793 O O . GLU B 1 5 ? 16.953 -35.969 -2.631 1 93.06 5 GLU B O 1
ATOM 1798 N N . ARG B 1 6 ? 17.609 -33.875 -2.428 1 93.88 6 ARG B N 1
ATOM 1799 C CA . ARG B 1 6 ? 16.453 -33.562 -1.585 1 93.88 6 ARG B CA 1
ATOM 1800 C C . ARG B 1 6 ? 15.148 -33.75 -2.336 1 93.88 6 ARG B C 1
ATOM 1802 O O . ARG B 1 6 ? 14.211 -34.344 -1.811 1 93.88 6 ARG B O 1
ATOM 1809 N N . ALA B 1 7 ? 15.031 -33.281 -3.52 1 94.62 7 ALA B N 1
ATOM 1810 C CA . ALA B 1 7 ? 13.828 -33.406 -4.332 1 94.62 7 ALA B CA 1
ATOM 1811 C C . ALA B 1 7 ? 13.508 -34.875 -4.586 1 94.62 7 ALA B C 1
ATOM 1813 O O . ALA B 1 7 ? 12.352 -35.312 -4.488 1 94.62 7 ALA B O 1
ATOM 1814 N N . LEU B 1 8 ? 14.555 -35.625 -4.867 1 95.5 8 LEU B N 1
ATOM 1815 C CA . LEU B 1 8 ? 14.375 -37.031 -5.152 1 95.5 8 LEU B CA 1
ATOM 1816 C C . LEU B 1 8 ? 13.836 -37.781 -3.93 1 95.5 8 LEU B C 1
ATOM 1818 O O . LEU B 1 8 ? 12.977 -38.656 -4.055 1 95.5 8 LEU B O 1
ATOM 1822 N N . GLU B 1 9 ? 14.352 -37.438 -2.797 1 96.31 9 GLU B N 1
ATOM 1823 C CA . GLU B 1 9 ? 13.891 -38.062 -1.554 1 96.31 9 GLU B CA 1
ATOM 1824 C C . GLU B 1 9 ? 12.414 -37.75 -1.311 1 96.31 9 GLU B C 1
ATOM 1826 O O . GLU B 1 9 ? 11.656 -38.656 -0.895 1 96.31 9 GLU B O 1
ATOM 1831 N N . ILE B 1 10 ? 12.016 -36.562 -1.512 1 96.88 10 ILE B N 1
ATOM 1832 C CA . ILE B 1 10 ? 10.625 -36.188 -1.314 1 96.88 10 ILE B CA 1
ATOM 1833 C C . ILE B 1 10 ? 9.742 -36.875 -2.34 1 96.88 10 ILE B C 1
ATOM 1835 O O . ILE B 1 10 ? 8.703 -37.469 -1.989 1 96.88 10 ILE B O 1
ATOM 1839 N N . LEU B 1 11 ? 10.172 -36.906 -3.578 1 96.25 11 LEU B N 1
ATOM 1840 C CA . LEU B 1 11 ? 9.438 -37.531 -4.672 1 96.25 11 LEU B CA 1
ATOM 1841 C C . LEU B 1 11 ? 9.188 -39.031 -4.391 1 96.25 11 LEU B C 1
ATOM 1843 O O . LEU B 1 11 ? 8.148 -39.562 -4.762 1 96.25 11 LEU B O 1
ATOM 1847 N N . ASP B 1 12 ? 10.094 -39.625 -3.693 1 95.88 12 ASP B N 1
ATOM 1848 C CA . ASP B 1 12 ? 10.039 -41.062 -3.426 1 95.88 12 ASP B CA 1
ATOM 1849 C C . ASP B 1 12 ? 8.875 -41.406 -2.504 1 95.88 12 ASP B C 1
ATOM 1851 O O . ASP B 1 12 ? 8.492 -42.562 -2.393 1 95.88 12 ASP B O 1
ATOM 1855 N N . GLN B 1 13 ? 8.297 -40.406 -1.937 1 96.25 13 GLN B N 1
ATOM 1856 C CA . GLN B 1 13 ? 7.227 -40.625 -0.976 1 96.25 13 GLN B CA 1
ATOM 1857 C C . GLN B 1 13 ? 5.863 -40.594 -1.659 1 96.25 13 GLN B C 1
ATOM 1859 O O . GLN B 1 13 ? 4.84 -40.906 -1.028 1 96.25 13 GLN B O 1
ATOM 1864 N N . TYR B 1 14 ? 5.785 -40.25 -2.9 1 95.88 14 TYR B N 1
ATOM 1865 C CA . TYR B 1 14 ? 4.5 -40.031 -3.562 1 95.88 14 TYR B CA 1
ATOM 1866 C C . TYR B 1 14 ? 4.234 -41.125 -4.594 1 95.88 14 TYR B C 1
ATOM 1868 O O . TYR B 1 14 ? 5.141 -41.531 -5.332 1 95.88 14 TYR B O 1
ATOM 1876 N N . ASN B 1 15 ? 2.949 -41.625 -4.574 1 95.06 15 ASN B N 1
ATOM 1877 C CA . ASN B 1 15 ? 2.453 -42.688 -5.469 1 95.06 15 ASN B CA 1
ATOM 1878 C C . ASN B 1 15 ? 1.021 -42.406 -5.918 1 95.06 15 ASN B C 1
ATOM 1880 O O . ASN B 1 15 ? 0.49 -41.312 -5.668 1 95.06 15 ASN B O 1
ATOM 1884 N N . LYS B 1 16 ? 0.489 -43.344 -6.629 1 93.62 16 LYS B N 1
ATOM 1885 C CA . LYS B 1 16 ? -0.857 -43.156 -7.164 1 93.62 16 LYS B CA 1
ATOM 1886 C C . LYS B 1 16 ? -1.84 -42.781 -6.062 1 93.62 16 LYS B C 1
ATOM 1888 O O . LYS B 1 16 ? -1.804 -43.344 -4.965 1 93.62 16 LYS B O 1
ATOM 1893 N N . THR B 1 17 ? -2.67 -41.781 -6.391 1 91.25 17 THR B N 1
ATOM 1894 C CA . THR B 1 17 ? -3.602 -41.25 -5.406 1 91.25 17 THR B CA 1
ATOM 1895 C C . THR B 1 17 ? -4.969 -41 -6.035 1 91.25 17 THR B C 1
ATOM 1897 O O . THR B 1 17 ? -5.07 -40.781 -7.25 1 91.25 17 THR B O 1
ATOM 1900 N N . GLU B 1 18 ? -5.992 -40.969 -5.219 1 89.75 18 GLU B N 1
ATOM 1901 C CA . GLU B 1 18 ? -7.355 -40.688 -5.66 1 89.75 18 GLU B CA 1
ATOM 1902 C C . GLU B 1 18 ? -7.664 -39.188 -5.551 1 89.75 18 GLU B C 1
ATOM 1904 O O . GLU B 1 18 ? -8.547 -38.688 -6.242 1 89.75 18 GLU B O 1
ATOM 1909 N N . ASP B 1 19 ? -6.984 -38.531 -4.672 1 94.12 19 ASP B N 1
ATOM 1910 C CA . ASP B 1 19 ? -7.164 -37.094 -4.492 1 94.12 19 ASP B CA 1
ATOM 1911 C C . ASP B 1 19 ? -5.938 -36.312 -4.977 1 94.12 19 ASP B C 1
ATOM 1913 O O . ASP B 1 19 ? -5.125 -35.875 -4.168 1 94.12 19 ASP B O 1
ATOM 1917 N N . VAL B 1 20 ? -5.961 -36.125 -6.223 1 96.81 20 VAL B N 1
ATOM 1918 C CA . VAL B 1 20 ? -4.75 -35.625 -6.867 1 96.81 20 VAL B CA 1
ATOM 1919 C C . VAL B 1 20 ? -4.484 -34.188 -6.418 1 96.81 20 VAL B C 1
ATOM 1921 O O . VAL B 1 20 ? -3.332 -33.781 -6.238 1 96.81 20 VAL B O 1
ATOM 1924 N N . ILE B 1 21 ? -5.516 -33.375 -6.156 1 97.06 21 ILE B N 1
ATOM 1925 C CA . ILE B 1 21 ? -5.344 -31.969 -5.793 1 97.06 21 ILE B CA 1
ATOM 1926 C C . ILE B 1 21 ? -4.754 -31.859 -4.387 1 97.06 21 ILE B C 1
ATOM 1928 O O . ILE B 1 21 ? -3.756 -31.172 -4.172 1 97.06 21 ILE B O 1
ATOM 1932 N N . GLU B 1 22 ? -5.32 -32.562 -3.432 1 96.12 22 GLU B N 1
ATOM 1933 C CA . GLU B 1 22 ? -4.828 -32.5 -2.059 1 96.12 22 GLU B CA 1
ATOM 1934 C C . GLU B 1 22 ? -3.418 -33.094 -1.955 1 96.12 22 GLU B C 1
ATOM 1936 O O . GLU B 1 22 ? -2.58 -32.562 -1.221 1 96.12 22 GLU B O 1
ATOM 1941 N N . THR B 1 23 ? -3.186 -34.125 -2.66 1 96.75 23 THR B N 1
ATOM 1942 C CA . THR B 1 23 ? -1.858 -34.75 -2.668 1 96.75 23 THR B CA 1
ATOM 1943 C C . THR B 1 23 ? -0.829 -33.781 -3.266 1 96.75 23 THR B C 1
ATOM 1945 O O . THR B 1 23 ? 0.294 -33.688 -2.77 1 96.75 23 THR B O 1
ATOM 1948 N N . THR B 1 24 ? -1.239 -33.125 -4.309 1 97.94 24 THR B N 1
ATOM 1949 C CA . THR B 1 24 ? -0.338 -32.188 -4.938 1 97.94 24 THR B CA 1
ATOM 1950 C C . THR B 1 24 ? -0.051 -31 -3.996 1 97.94 24 THR B C 1
ATOM 1952 O O . THR B 1 24 ? 1.086 -30.547 -3.906 1 97.94 24 THR B O 1
ATOM 1955 N N . LYS B 1 25 ? -1.038 -30.5 -3.299 1 96.94 25 LYS B N 1
ATOM 1956 C CA . LYS B 1 25 ? -0.832 -29.438 -2.312 1 96.94 25 LYS B CA 1
ATOM 1957 C C . LYS B 1 25 ? 0.213 -29.844 -1.278 1 96.94 25 LYS B C 1
ATOM 1959 O O . LYS B 1 25 ? 1.118 -29.078 -0.962 1 96.94 25 LYS B O 1
ATOM 1964 N N . LYS B 1 26 ? 0.049 -31.031 -0.806 1 96.81 26 LYS B N 1
ATOM 1965 C CA . LYS B 1 26 ? 0.993 -31.547 0.18 1 96.81 26 LYS B CA 1
ATOM 1966 C C . LYS B 1 26 ? 2.402 -31.641 -0.397 1 96.81 26 LYS B C 1
ATOM 1968 O O . LYS B 1 26 ? 3.373 -31.25 0.263 1 96.81 26 LYS B O 1
ATOM 1973 N N . PHE B 1 27 ? 2.467 -32.156 -1.608 1 98.06 27 PHE B N 1
ATOM 1974 C CA . PHE B 1 27 ? 3.75 -32.281 -2.285 1 98.06 27 PHE B CA 1
ATOM 1975 C C . PHE B 1 27 ? 4.43 -30.938 -2.432 1 98.06 27 PHE B C 1
ATOM 1977 O O . PHE B 1 27 ? 5.613 -30.781 -2.111 1 98.06 27 PHE B O 1
ATOM 1984 N N . VAL B 1 28 ? 3.684 -29.938 -2.908 1 98.06 28 VAL B N 1
ATOM 1985 C CA . VAL B 1 28 ? 4.227 -28.594 -3.123 1 98.06 28 VAL B CA 1
ATOM 1986 C C . VAL B 1 28 ? 4.699 -28.016 -1.794 1 98.06 28 VAL B C 1
ATOM 1988 O O . VAL B 1 28 ? 5.773 -27.422 -1.718 1 98.06 28 VAL B O 1
ATOM 1991 N N . TYR B 1 29 ? 3.938 -28.172 -0.756 1 96.94 29 TYR B N 1
ATOM 1992 C CA . TYR B 1 29 ? 4.32 -27.688 0.566 1 96.94 29 TYR B CA 1
ATOM 1993 C C . TYR B 1 29 ? 5.645 -28.312 1.009 1 96.94 29 TYR B C 1
ATOM 1995 O O . TYR B 1 29 ? 6.535 -27.594 1.479 1 96.94 29 TYR B O 1
ATOM 2003 N N . GLU B 1 30 ? 5.75 -29.578 0.855 1 97.38 30 GLU B N 1
ATOM 2004 C CA . GLU B 1 30 ? 6.969 -30.281 1.27 1 97.38 30 GLU B CA 1
ATOM 2005 C C . GLU B 1 30 ? 8.164 -29.844 0.422 1 97.38 30 GLU B C 1
ATOM 2007 O O . GLU B 1 30 ? 9.258 -29.641 0.945 1 97.38 30 GLU B O 1
ATOM 2012 N N . MET B 1 31 ? 7.957 -29.734 -0.838 1 97.56 31 MET B N 1
ATOM 2013 C CA . MET B 1 31 ? 9.039 -29.344 -1.744 1 97.56 31 MET B CA 1
ATOM 2014 C C . MET B 1 31 ? 9.555 -27.953 -1.412 1 97.56 31 MET B C 1
ATOM 2016 O O . MET B 1 31 ? 10.766 -27.734 -1.38 1 97.56 31 MET B O 1
ATOM 2020 N N . LEU B 1 32 ? 8.672 -27 -1.212 1 96.25 32 LEU B N 1
ATOM 2021 C CA . LEU B 1 32 ? 9.086 -25.641 -0.878 1 96.25 32 LEU B CA 1
ATOM 2022 C C . LEU B 1 32 ? 9.656 -25.578 0.533 1 96.25 32 LEU B C 1
ATOM 2024 O O . LEU B 1 32 ? 10.555 -24.781 0.806 1 96.25 32 LEU B O 1
ATOM 2028 N N . GLY B 1 33 ? 9.195 -26.438 1.455 1 93.19 33 GLY B N 1
ATOM 2029 C CA . GLY B 1 33 ? 9.742 -26.594 2.791 1 93.19 33 GLY B CA 1
ATOM 2030 C C . GLY B 1 33 ? 9.75 -25.297 3.59 1 93.19 33 GLY B C 1
ATOM 2031 O O . GLY B 1 33 ? 10.789 -24.875 4.094 1 93.19 33 GLY B O 1
ATOM 2032 N N . PRO B 1 34 ? 8.562 -24.703 3.777 1 90.81 34 PRO B N 1
ATOM 2033 C CA . PRO B 1 34 ? 8.531 -23.469 4.566 1 90.81 34 PRO B CA 1
ATOM 2034 C C . PRO B 1 34 ? 8.945 -23.688 6.02 1 90.81 34 PRO B C 1
ATOM 2036 O O . PRO B 1 34 ? 8.555 -24.688 6.629 1 90.81 34 PRO B O 1
ATOM 2039 N N . THR B 1 35 ? 9.883 -22.828 6.445 1 87.69 35 THR B N 1
ATOM 2040 C CA . THR B 1 35 ? 10.328 -22.75 7.832 1 87.69 35 THR B CA 1
ATOM 2041 C C . THR B 1 35 ? 10.258 -21.312 8.344 1 87.69 35 THR B C 1
ATOM 2043 O O . THR B 1 35 ? 10.086 -20.375 7.562 1 87.69 35 THR B O 1
ATOM 2046 N N . PRO B 1 36 ? 10.367 -21.125 9.641 1 81.25 36 PRO B N 1
ATOM 2047 C CA . PRO B 1 36 ? 10.328 -19.766 10.172 1 81.25 36 PRO B CA 1
ATOM 2048 C C . PRO B 1 36 ? 11.391 -18.859 9.547 1 81.25 36 PRO B C 1
ATOM 2050 O O . PRO B 1 36 ? 11.148 -17.672 9.336 1 81.25 36 PRO B O 1
ATOM 2053 N N . ASP B 1 37 ? 12.5 -19.422 9.219 1 85 37 ASP B N 1
ATOM 2054 C CA . ASP B 1 37 ? 13.586 -18.641 8.648 1 85 37 ASP B CA 1
ATOM 2055 C C . ASP B 1 37 ? 13.461 -18.547 7.129 1 85 37 ASP B C 1
ATOM 2057 O O . ASP B 1 37 ? 14.219 -17.828 6.48 1 85 37 ASP B O 1
ATOM 2061 N N . ARG B 1 38 ? 12.5 -19.281 6.57 1 86.75 38 ARG B N 1
ATOM 2062 C CA . ARG B 1 38 ? 12.25 -19.25 5.133 1 86.75 38 ARG B CA 1
ATOM 2063 C C . ARG B 1 38 ? 10.836 -18.766 4.828 1 86.75 38 ARG B C 1
ATOM 2065 O O . ARG B 1 38 ? 10.07 -19.453 4.16 1 86.75 38 ARG B O 1
ATOM 2072 N N . GLY B 1 39 ? 10.523 -17.609 5.254 1 84.94 39 GLY B N 1
ATOM 2073 C CA . GLY B 1 39 ? 9.234 -16.984 4.992 1 84.94 39 GLY B CA 1
ATOM 2074 C C . GLY B 1 39 ? 8.953 -16.797 3.512 1 84.94 39 GLY B C 1
ATOM 2075 O O . GLY B 1 39 ? 7.797 -16.828 3.088 1 84.94 39 GLY B O 1
ATOM 2076 N N . ASP B 1 40 ? 10.023 -16.781 2.811 1 88.88 40 ASP B N 1
ATOM 2077 C CA . ASP B 1 40 ? 9.883 -16.625 1.365 1 88.88 40 ASP B CA 1
ATOM 2078 C C . ASP B 1 40 ? 9.297 -17.875 0.729 1 88.88 40 ASP B C 1
ATOM 2080 O O . ASP B 1 40 ? 8.562 -17.797 -0.26 1 88.88 40 ASP B O 1
ATOM 2084 N N . MET B 1 41 ? 9.555 -19.047 1.315 1 92.88 41 MET B N 1
ATOM 2085 C CA . MET B 1 41 ? 9 -20.297 0.787 1 92.88 41 MET B CA 1
ATOM 2086 C C . MET B 1 41 ? 7.527 -20.438 1.166 1 92.88 41 MET B C 1
ATOM 2088 O O . MET B 1 41 ? 6.73 -20.969 0.388 1 92.88 41 MET B O 1
ATOM 2092 N N . LEU B 1 42 ? 7.242 -20.031 2.346 1 92 42 LEU B N 1
ATOM 2093 C CA . LEU B 1 42 ? 5.832 -20.047 2.721 1 92 42 LEU B CA 1
ATOM 2094 C C . LEU B 1 42 ? 5.02 -19.125 1.816 1 92 42 LEU B C 1
ATOM 2096 O O . LEU B 1 42 ? 3.928 -19.484 1.374 1 92 42 LEU B O 1
ATOM 2100 N N . TYR B 1 43 ? 5.559 -18 1.51 1 89.5 43 TYR B N 1
ATOM 2101 C CA . TYR B 1 43 ? 4.922 -17.078 0.571 1 89.5 43 TYR B CA 1
ATOM 2102 C C . TYR B 1 43 ? 4.691 -17.75 -0.777 1 89.5 43 TYR B C 1
ATOM 2104 O O . TYR B 1 43 ? 3.623 -17.609 -1.376 1 89.5 43 TYR B O 1
ATOM 2112 N N . ARG B 1 44 ? 5.695 -18.422 -1.193 1 92.94 44 ARG B N 1
ATOM 2113 C CA . ARG B 1 44 ? 5.602 -19.078 -2.492 1 92.94 44 ARG B CA 1
ATOM 2114 C C . ARG B 1 44 ? 4.5 -20.141 -2.49 1 92.94 44 ARG B C 1
ATOM 2116 O O . ARG B 1 44 ? 3.783 -20.297 -3.48 1 92.94 44 ARG B O 1
ATOM 2123 N N . TYR B 1 45 ? 4.434 -20.844 -1.421 1 95 45 TYR B N 1
ATOM 2124 C CA . TYR B 1 45 ? 3.367 -21.828 -1.303 1 95 45 TYR B CA 1
ATOM 2125 C C . TYR B 1 45 ? 1.997 -21.172 -1.351 1 95 45 TYR B C 1
ATOM 2127 O O . TYR B 1 45 ? 1.128 -21.578 -2.121 1 95 45 TYR B O 1
ATOM 2135 N N . GLU B 1 46 ? 1.795 -20.125 -0.558 1 93.25 46 GLU B N 1
ATOM 2136 C CA . GLU B 1 46 ? 0.523 -19.422 -0.507 1 93.25 46 GLU B CA 1
ATOM 2137 C C . GLU B 1 46 ? 0.182 -18.797 -1.861 1 93.25 46 GLU B C 1
ATOM 2139 O O . GLU B 1 46 ? -0.975 -18.828 -2.287 1 93.25 46 GLU B O 1
ATOM 2144 N N . HIS B 1 47 ? 1.166 -18.281 -2.518 1 94.31 47 HIS B N 1
ATOM 2145 C CA . HIS B 1 47 ? 1.026 -17.797 -3.883 1 94.31 47 HIS B CA 1
ATOM 2146 C C . HIS B 1 47 ? 0.52 -18.891 -4.816 1 94.31 47 HIS B C 1
ATOM 2148 O O . HIS B 1 47 ? -0.403 -18.656 -5.602 1 94.31 47 HIS B O 1
ATOM 2154 N N . SER B 1 48 ? 1.092 -20.047 -4.719 1 96.69 48 SER B N 1
ATOM 2155 C CA . SER B 1 48 ? 0.7 -21.156 -5.582 1 96.69 48 SER B CA 1
ATOM 2156 C C . SER B 1 48 ? -0.755 -21.547 -5.348 1 96.69 48 SER B C 1
ATOM 2158 O O . SER B 1 48 ? -1.467 -21.906 -6.293 1 96.69 48 SER B O 1
ATOM 2160 N N . ILE B 1 49 ? -1.145 -21.453 -4.125 1 96 49 ILE B N 1
ATOM 2161 C CA . ILE B 1 49 ? -2.531 -21.766 -3.791 1 96 49 ILE B CA 1
ATOM 2162 C C . ILE B 1 49 ? -3.457 -20.75 -4.453 1 96 49 ILE B C 1
ATOM 2164 O O . ILE B 1 49 ? -4.465 -21.125 -5.066 1 96 49 ILE B O 1
ATOM 2168 N N . ARG B 1 50 ? -3.109 -19.531 -4.371 1 95.31 50 ARG B N 1
ATOM 2169 C CA . ARG B 1 50 ? -3.936 -18.484 -4.98 1 95.31 50 ARG B CA 1
ATOM 2170 C C . ARG B 1 50 ? -3.938 -18.625 -6.5 1 95.31 50 ARG B C 1
ATOM 2172 O O . ARG B 1 50 ? -4.977 -18.438 -7.141 1 95.31 50 ARG B O 1
ATOM 2179 N N . VAL B 1 51 ? -2.816 -18.922 -7.051 1 97.38 51 VAL B N 1
ATOM 2180 C CA . VAL B 1 51 ? -2.725 -19.125 -8.492 1 97.38 51 VAL B CA 1
ATOM 2181 C C . VAL B 1 51 ? -3.631 -20.281 -8.906 1 97.38 51 VAL B C 1
ATOM 2183 O O . VAL B 1 51 ? -4.324 -20.203 -9.922 1 97.38 51 VAL B O 1
ATOM 2186 N N . ALA B 1 52 ? -3.615 -21.328 -8.125 1 97.81 52 ALA B N 1
ATOM 2187 C CA . ALA B 1 52 ? -4.473 -22.484 -8.398 1 97.81 52 ALA B CA 1
ATOM 2188 C C . ALA B 1 52 ? -5.945 -22.078 -8.383 1 97.81 52 ALA B C 1
ATOM 2190 O O . ALA B 1 52 ? -6.738 -22.562 -9.195 1 97.81 52 ALA B O 1
ATOM 2191 N N . GLU B 1 53 ? -6.27 -21.234 -7.5 1 96.56 53 GLU B N 1
ATOM 2192 C CA . GLU B 1 53 ? -7.652 -20.766 -7.434 1 96.56 53 GLU B CA 1
ATOM 2193 C C . GLU B 1 53 ? -8.016 -19.953 -8.672 1 96.56 53 GLU B C 1
ATOM 2195 O O . GLU B 1 53 ? -9.109 -20.094 -9.219 1 96.56 53 GLU B O 1
ATOM 2200 N N . ASN B 1 54 ? -7.156 -19.078 -9.07 1 97.25 54 ASN B N 1
ATOM 2201 C CA . ASN B 1 54 ? -7.371 -18.359 -10.32 1 97.25 54 ASN B CA 1
ATOM 2202 C C . ASN B 1 54 ? -7.559 -19.328 -11.492 1 97.25 54 ASN B C 1
ATOM 2204 O O . ASN B 1 54 ? -8.492 -19.172 -12.289 1 97.25 54 ASN B O 1
ATOM 2208 N N . GLY B 1 55 ? -6.672 -20.297 -11.578 1 97.94 55 GLY B N 1
ATOM 2209 C CA . GLY B 1 55 ? -6.77 -21.297 -12.633 1 97.94 55 GLY B CA 1
ATOM 2210 C C . GLY B 1 55 ? -8.086 -22.047 -12.617 1 97.94 55 GLY B C 1
ATOM 2211 O O . GLY B 1 55 ? -8.68 -22.297 -13.672 1 97.94 55 GLY B O 1
ATOM 2212 N N . ARG B 1 56 ? -8.508 -22.422 -11.422 1 97.88 56 ARG B N 1
ATOM 2213 C CA . ARG B 1 56 ? -9.781 -23.109 -11.273 1 97.88 56 ARG B CA 1
ATOM 2214 C C . ARG B 1 56 ? -10.93 -22.281 -11.844 1 97.88 56 ARG B C 1
ATOM 2216 O O . ARG B 1 56 ? -11.742 -22.797 -12.609 1 97.88 56 ARG B O 1
ATOM 2223 N N . MET B 1 57 ? -10.945 -21.031 -11.484 1 97.75 57 MET B N 1
ATOM 2224 C CA . MET B 1 57 ? -12.008 -20.141 -11.938 1 97.75 57 MET B CA 1
ATOM 2225 C C . MET B 1 57 ? -12.008 -20.031 -13.461 1 97.75 57 MET B C 1
ATOM 2227 O O . MET B 1 57 ? -13.062 -20.109 -14.094 1 97.75 57 MET B O 1
ATOM 2231 N N . ILE B 1 58 ? -10.875 -19.859 -14.039 1 98.62 58 ILE B N 1
ATOM 2232 C CA . ILE B 1 58 ? -10.758 -19.734 -15.492 1 98.62 58 ILE B CA 1
ATOM 2233 C C . ILE B 1 58 ? -11.18 -21.047 -16.156 1 98.62 58 ILE B C 1
ATOM 2235 O O . ILE B 1 58 ? -11.953 -21.047 -17.125 1 98.62 58 ILE B O 1
ATOM 2239 N N . ALA B 1 59 ? -10.688 -22.188 -15.625 1 98.69 59 ALA B N 1
ATOM 2240 C CA . ALA B 1 59 ? -10.969 -23.5 -16.219 1 98.69 59 ALA B CA 1
ATOM 2241 C C . ALA B 1 59 ? -12.461 -23.781 -16.219 1 98.69 59 ALA B C 1
ATOM 2243 O O . ALA B 1 59 ? -13.008 -24.266 -17.219 1 98.69 59 ALA B O 1
ATOM 2244 N N . ILE B 1 60 ? -13.102 -23.453 -15.141 1 98.62 60 ILE B N 1
ATOM 2245 C CA . ILE B 1 60 ? -14.539 -23.672 -15.039 1 98.62 60 ILE B CA 1
ATOM 2246 C C . ILE B 1 60 ? -15.258 -22.812 -16.078 1 98.62 60 ILE B C 1
ATOM 2248 O O . ILE B 1 60 ? -16.094 -23.312 -16.828 1 98.62 60 ILE B O 1
ATOM 2252 N N . ALA B 1 61 ? -14.906 -21.578 -16.172 1 98.69 61 ALA B N 1
ATOM 2253 C CA . ALA B 1 61 ? -15.602 -20.625 -17.047 1 98.69 61 ALA B CA 1
ATOM 2254 C C . ALA B 1 61 ? -15.344 -20.938 -18.516 1 98.69 61 ALA B C 1
ATOM 2256 O O . ALA B 1 61 ? -16.203 -20.703 -19.359 1 98.69 61 ALA B O 1
ATOM 2257 N N . GLU B 1 62 ? -14.156 -21.516 -18.859 1 98.69 62 GLU B N 1
ATOM 2258 C CA . GLU B 1 62 ? -13.734 -21.688 -20.234 1 98.69 62 GLU B CA 1
ATOM 2259 C C . GLU B 1 62 ? -13.805 -23.141 -20.672 1 98.69 62 GLU B C 1
ATOM 2261 O O . GLU B 1 62 ? -13.328 -23.5 -21.75 1 98.69 62 GLU B O 1
ATOM 2266 N N . ASN B 1 63 ? -14.344 -23.969 -19.828 1 98.38 63 ASN B N 1
ATOM 2267 C CA . ASN B 1 63 ? -14.516 -25.391 -20.094 1 98.38 63 ASN B CA 1
ATOM 2268 C C . ASN B 1 63 ? -13.18 -26.062 -20.375 1 98.38 63 ASN B C 1
ATOM 2270 O O . ASN B 1 63 ? -13.039 -26.797 -21.359 1 98.38 63 ASN B O 1
ATOM 2274 N N . LEU B 1 64 ? -12.227 -25.75 -19.594 1 98.44 64 LEU B N 1
ATOM 2275 C CA . LEU B 1 64 ? -10.938 -26.438 -19.578 1 98.44 64 LEU B CA 1
ATOM 2276 C C . LEU B 1 64 ? -10.922 -27.516 -18.5 1 98.44 64 LEU B C 1
ATOM 2278 O O . LEU B 1 64 ? -11.797 -27.547 -17.641 1 98.44 64 LEU B O 1
ATOM 2282 N N . PRO B 1 65 ? -9.969 -28.438 -18.578 1 98.44 65 PRO B N 1
ATOM 2283 C CA . PRO B 1 65 ? -9.883 -29.453 -17.531 1 98.44 65 PRO B CA 1
ATOM 2284 C C . PRO B 1 65 ? -9.531 -28.875 -16.156 1 98.44 65 PRO B C 1
ATOM 2286 O O . PRO B 1 65 ? -8.375 -28.516 -15.922 1 98.44 65 PRO B O 1
ATOM 2289 N N . VAL B 1 66 ? -10.477 -28.875 -15.297 1 98.44 66 VAL B N 1
ATOM 2290 C CA . VAL B 1 66 ? -10.391 -28.125 -14.055 1 98.44 66 VAL B CA 1
ATOM 2291 C C . VAL B 1 66 ? -9.32 -28.719 -13.156 1 98.44 66 VAL B C 1
ATOM 2293 O O . VAL B 1 66 ? -8.398 -28.031 -12.719 1 98.44 66 VAL B O 1
ATOM 2296 N N . THR B 1 67 ? -9.398 -30.016 -12.93 1 98.38 67 THR B N 1
ATOM 2297 C CA . THR B 1 67 ? -8.453 -30.672 -12.039 1 98.38 67 THR B CA 1
ATOM 2298 C C . THR B 1 67 ? -7.023 -30.5 -12.539 1 98.38 67 THR B C 1
ATOM 2300 O O . THR B 1 67 ? -6.125 -30.156 -11.773 1 98.38 67 THR B O 1
ATOM 2303 N N . ASP B 1 68 ? -6.84 -30.688 -13.859 1 98.75 68 ASP B N 1
ATOM 2304 C CA . ASP B 1 68 ? -5.516 -30.578 -14.461 1 98.75 68 ASP B CA 1
ATOM 2305 C C . ASP B 1 68 ? -4.969 -29.156 -14.344 1 98.75 68 ASP B C 1
ATOM 2307 O O . ASP B 1 68 ? -3.779 -28.969 -14.078 1 98.75 68 ASP B O 1
ATOM 2311 N N . THR B 1 69 ? -5.855 -28.188 -14.523 1 98.69 69 THR B N 1
ATOM 2312 C CA . THR B 1 69 ? -5.441 -26.781 -14.422 1 98.69 69 THR B CA 1
ATOM 2313 C C . THR B 1 69 ? -4.996 -26.453 -13 1 98.69 69 THR B C 1
ATOM 2315 O O . THR B 1 69 ? -3.959 -25.828 -12.805 1 98.69 69 THR B O 1
ATOM 2318 N N . VAL B 1 70 ? -5.75 -26.906 -12.031 1 98.5 70 VAL B N 1
ATOM 2319 C CA . VAL B 1 70 ? -5.426 -26.656 -10.625 1 98.5 70 VAL B CA 1
ATOM 2320 C C . VAL B 1 70 ? -4.078 -27.297 -10.289 1 98.5 70 VAL B C 1
ATOM 2322 O O . VAL B 1 70 ? -3.217 -26.656 -9.688 1 98.5 70 VAL B O 1
ATOM 2325 N N . VAL B 1 71 ? -3.914 -28.5 -10.727 1 98.75 71 VAL B N 1
ATOM 2326 C CA . VAL B 1 71 ? -2.68 -29.234 -10.461 1 98.75 71 VAL B CA 1
ATOM 2327 C C . VAL B 1 71 ? -1.496 -28.5 -11.086 1 98.75 71 VAL B C 1
ATOM 2329 O O . VAL B 1 71 ? -0.469 -28.297 -10.43 1 98.75 71 VAL B O 1
ATOM 2332 N N . ALA B 1 72 ? -1.648 -28.062 -12.312 1 98.88 72 ALA B N 1
ATOM 2333 C CA . ALA B 1 72 ? -0.587 -27.359 -13.023 1 98.88 72 ALA B CA 1
ATOM 2334 C C . ALA B 1 72 ? -0.22 -26.062 -12.297 1 98.88 72 ALA B C 1
ATOM 2336 O O . ALA B 1 72 ? 0.961 -25.766 -12.109 1 98.88 72 ALA B O 1
ATOM 2337 N N . CYS B 1 73 ? -1.207 -25.328 -11.859 1 98.56 73 CYS B N 1
ATOM 2338 C CA . CYS B 1 73 ? -1 -24.062 -11.172 1 98.56 73 CYS B CA 1
ATOM 2339 C C . CYS B 1 73 ? -0.325 -24.266 -9.828 1 98.56 73 CYS B C 1
ATOM 2341 O O . CYS B 1 73 ? 0.544 -23.5 -9.43 1 98.56 73 CYS B O 1
ATOM 2343 N N . LEU B 1 74 ? -0.696 -25.312 -9.117 1 98.31 74 LEU B N 1
ATOM 2344 C CA . LEU B 1 74 ? -0.046 -25.641 -7.852 1 98.31 74 LEU B CA 1
ATOM 2345 C C . LEU B 1 74 ? 1.44 -25.906 -8.062 1 98.31 74 LEU B C 1
ATOM 2347 O O . LEU B 1 74 ? 2.271 -25.484 -7.25 1 98.31 74 LEU B O 1
ATOM 2351 N N . LEU B 1 75 ? 1.782 -26.5 -9.156 1 98.75 75 LEU B N 1
ATOM 2352 C CA . LEU B 1 75 ? 3.125 -27.031 -9.375 1 98.75 75 LEU B CA 1
ATOM 2353 C C . LEU B 1 75 ? 4.016 -25.984 -10.039 1 98.75 75 LEU B C 1
ATOM 2355 O O . LEU B 1 75 ? 5.23 -26.172 -10.133 1 98.75 75 LEU B O 1
ATOM 2359 N N . HIS B 1 76 ? 3.502 -24.875 -10.484 1 98.5 76 HIS B N 1
ATOM 2360 C CA . HIS B 1 76 ? 4.211 -24.016 -11.43 1 98.5 76 HIS B CA 1
ATOM 2361 C C . HIS B 1 76 ? 5.512 -23.5 -10.836 1 98.5 76 HIS B C 1
ATOM 2363 O O . HIS B 1 76 ? 6.492 -23.297 -11.555 1 98.5 76 HIS B O 1
ATOM 2369 N N . ASP B 1 77 ? 5.512 -23.359 -9.516 1 97.25 77 ASP B N 1
ATOM 2370 C CA . ASP B 1 77 ? 6.672 -22.797 -8.836 1 97.25 77 ASP B CA 1
ATOM 2371 C C . ASP B 1 77 ? 7.316 -23.828 -7.906 1 97.25 77 ASP B C 1
ATOM 2373 O O . ASP B 1 77 ? 8.078 -23.453 -7.008 1 97.25 77 ASP B O 1
ATOM 2377 N N . VAL B 1 78 ? 7.109 -25.047 -8.047 1 97.88 78 VAL B N 1
ATOM 2378 C CA . VAL B 1 78 ? 7.445 -26.078 -7.07 1 97.88 78 VAL B CA 1
ATOM 2379 C C . VAL B 1 78 ? 8.961 -26.203 -6.949 1 97.88 78 VAL B C 1
ATOM 2381 O O . VAL B 1 78 ? 9.477 -26.641 -5.922 1 97.88 78 VAL B O 1
ATOM 2384 N N . GLY B 1 79 ? 9.68 -25.844 -7.934 1 96.56 79 GLY B N 1
ATOM 2385 C CA . GLY B 1 79 ? 11.117 -26.016 -7.953 1 96.56 79 GLY B CA 1
ATOM 2386 C C . GLY B 1 79 ? 11.875 -24.797 -7.469 1 96.56 79 GLY B C 1
ATOM 2387 O O . GLY B 1 79 ? 13.109 -24.75 -7.539 1 96.56 79 GLY B O 1
ATOM 2388 N N . TYR B 1 80 ? 11.203 -23.781 -6.961 1 95.44 80 TYR B N 1
ATOM 2389 C CA . TYR B 1 80 ? 11.812 -22.484 -6.641 1 95.44 80 TYR B CA 1
ATOM 2390 C C . TYR B 1 80 ? 12.938 -22.656 -5.633 1 95.44 80 TYR B C 1
ATOM 2392 O O . TYR B 1 80 ? 13.992 -22.031 -5.762 1 95.44 80 TYR B O 1
ATOM 2400 N N . ARG B 1 81 ? 12.727 -23.438 -4.641 1 93.31 81 ARG B N 1
ATOM 2401 C CA . ARG B 1 81 ? 13.727 -23.609 -3.594 1 93.31 81 ARG B CA 1
ATOM 2402 C C . ARG B 1 81 ? 15.008 -24.234 -4.152 1 93.31 81 ARG B C 1
ATOM 2404 O O . ARG B 1 81 ? 16.094 -23.953 -3.658 1 93.31 81 ARG B O 1
ATOM 2411 N N . GLU B 1 82 ? 14.891 -25.031 -5.164 1 94.38 82 GLU B N 1
ATOM 2412 C CA . GLU B 1 82 ? 16.016 -25.766 -5.73 1 94.38 82 GLU B CA 1
ATOM 2413 C C . GLU B 1 82 ? 16.875 -24.875 -6.629 1 94.38 82 GLU B C 1
ATOM 2415 O O . GLU B 1 82 ? 17.953 -25.266 -7.066 1 94.38 82 GLU B O 1
ATOM 2420 N N . CYS B 1 83 ? 16.375 -23.703 -6.898 1 91.62 83 CYS B N 1
ATOM 2421 C CA . CYS B 1 83 ? 17.062 -22.812 -7.824 1 91.62 83 CYS B CA 1
ATOM 2422 C C . CYS B 1 83 ? 18.188 -22.062 -7.125 1 91.62 83 CYS B C 1
ATOM 2424 O O . CYS B 1 83 ? 19.047 -21.469 -7.781 1 91.62 83 CYS B O 1
ATOM 2426 N N . GLY B 1 84 ? 18.234 -22.094 -5.848 1 82.94 84 GLY B N 1
ATOM 2427 C CA . GLY B 1 84 ? 19.219 -21.312 -5.129 1 82.94 84 GLY B CA 1
ATOM 2428 C C . GLY B 1 84 ? 19.172 -19.828 -5.453 1 82.94 84 GLY B C 1
ATOM 2429 O O . GLY B 1 84 ? 18.109 -19.203 -5.355 1 82.94 84 GLY B O 1
ATOM 2430 N N . ASP B 1 85 ? 20.328 -19.266 -6.012 1 86.12 85 ASP B N 1
ATOM 2431 C CA . ASP B 1 85 ? 20.406 -17.828 -6.254 1 86.12 85 ASP B CA 1
ATOM 2432 C C . ASP B 1 85 ? 19.984 -17.484 -7.68 1 86.12 85 ASP B C 1
ATOM 2434 O O . ASP B 1 85 ? 19.812 -16.312 -8.016 1 86.12 85 ASP B O 1
ATOM 2438 N N . ASP B 1 86 ? 19.688 -18.547 -8.484 1 90.69 86 ASP B N 1
ATOM 2439 C CA . ASP B 1 86 ? 19.297 -18.297 -9.867 1 90.69 86 ASP B CA 1
ATOM 2440 C C . ASP B 1 86 ? 17.797 -18.516 -10.055 1 90.69 86 ASP B C 1
ATOM 2442 O O . ASP B 1 86 ? 17.375 -19.5 -10.68 1 90.69 86 ASP B O 1
ATOM 2446 N N . TRP B 1 87 ? 17.047 -17.578 -9.609 1 86.88 87 TRP B N 1
ATOM 2447 C CA . TRP B 1 87 ? 15.594 -17.688 -9.664 1 86.88 87 TRP B CA 1
ATOM 2448 C C . TRP B 1 87 ? 15.102 -17.719 -11.102 1 86.88 87 TRP B C 1
ATOM 2450 O O . TRP B 1 87 ? 13.992 -18.172 -11.375 1 86.88 87 TRP B O 1
ATOM 2460 N N . ARG B 1 88 ? 15.922 -17.469 -12.07 1 87.81 88 ARG B N 1
ATOM 2461 C CA . ARG B 1 88 ? 15.523 -17.359 -13.469 1 87.81 88 ARG B CA 1
ATOM 2462 C C . ARG B 1 88 ? 15.258 -18.734 -14.07 1 87.81 88 ARG B C 1
ATOM 2464 O O . ARG B 1 88 ? 14.516 -18.859 -15.047 1 87.81 88 ARG B O 1
ATOM 2471 N N . ILE B 1 89 ? 15.734 -19.703 -13.469 1 92.69 89 ILE B N 1
ATOM 2472 C CA . ILE B 1 89 ? 15.609 -21.031 -14.055 1 92.69 89 ILE B CA 1
ATOM 2473 C C . ILE B 1 89 ? 14.453 -21.781 -13.398 1 92.69 89 ILE B C 1
ATOM 2475 O O . ILE B 1 89 ? 14.211 -22.953 -13.695 1 92.69 89 ILE B O 1
ATOM 2479 N N . HIS B 1 90 ? 13.656 -21.109 -12.602 1 95.12 90 HIS B N 1
ATOM 2480 C CA . HIS B 1 90 ? 12.656 -21.812 -11.805 1 95.12 90 HIS B CA 1
ATOM 2481 C C . HIS B 1 90 ? 11.609 -22.469 -12.695 1 95.12 90 HIS B C 1
ATOM 2483 O O . HIS B 1 90 ? 11.094 -23.547 -12.375 1 95.12 90 HIS B O 1
ATOM 2489 N N . PRO B 1 91 ? 11.273 -21.891 -13.867 1 95.75 91 PRO B N 1
ATOM 2490 C CA . PRO B 1 91 ? 10.273 -22.578 -14.68 1 95.75 91 PRO B CA 1
ATOM 2491 C C . PRO B 1 91 ? 10.75 -23.953 -15.141 1 95.75 91 PRO B C 1
ATOM 2493 O O . PRO B 1 91 ? 10 -24.938 -15.031 1 95.75 91 PRO B O 1
ATOM 2496 N N . GLN B 1 92 ? 11.945 -24.031 -15.508 1 95.81 92 GLN B N 1
ATOM 2497 C CA . GLN B 1 92 ? 12.484 -25.312 -15.984 1 95.81 92 GLN B CA 1
ATOM 2498 C C . GLN B 1 92 ? 12.641 -26.297 -14.836 1 95.81 92 GLN B C 1
ATOM 2500 O O . GLN B 1 92 ? 12.297 -27.469 -14.969 1 95.81 92 GLN B O 1
ATOM 2505 N N . VAL B 1 93 ? 13.219 -25.844 -13.727 1 96.88 93 VAL B N 1
ATOM 2506 C CA . VAL B 1 93 ? 13.398 -26.719 -12.57 1 96.88 93 VAL B CA 1
ATOM 2507 C C . VAL B 1 93 ? 12.039 -27.234 -12.094 1 96.88 93 VAL B C 1
ATOM 2509 O O . VAL B 1 93 ? 11.891 -28.406 -11.766 1 96.88 93 VAL B O 1
ATOM 2512 N N . SER B 1 94 ? 11.055 -26.359 -12.102 1 98.25 94 SER B N 1
ATOM 2513 C CA . SER B 1 94 ? 9.703 -26.75 -11.711 1 98.25 94 SER B CA 1
ATOM 2514 C C . SER B 1 94 ? 9.117 -27.766 -12.688 1 98.25 94 SER B C 1
ATOM 2516 O O . SER B 1 94 ? 8.477 -28.734 -12.273 1 98.25 94 SER B O 1
ATOM 2518 N N . ALA B 1 95 ? 9.352 -27.531 -13.969 1 98.25 95 ALA B N 1
ATOM 2519 C CA . ALA B 1 95 ? 8.867 -28.469 -14.984 1 98.25 95 ALA B CA 1
ATOM 2520 C C . ALA B 1 95 ? 9.477 -29.844 -14.797 1 98.25 95 ALA B C 1
ATOM 2522 O O . ALA B 1 95 ? 8.773 -30.859 -14.867 1 98.25 95 ALA B O 1
ATOM 2523 N N . ASP B 1 96 ? 10.727 -29.906 -14.5 1 98.06 96 ASP B N 1
ATOM 2524 C CA . ASP B 1 96 ? 11.422 -31.188 -14.312 1 98.06 96 ASP B CA 1
ATOM 2525 C C . ASP B 1 96 ? 10.875 -31.922 -13.094 1 98.06 96 ASP B C 1
ATOM 2527 O O . ASP B 1 96 ? 10.617 -33.125 -13.156 1 98.06 96 ASP B O 1
ATOM 2531 N N . ILE B 1 97 ? 10.734 -31.234 -12.047 1 98.31 97 ILE B N 1
ATOM 2532 C CA . ILE B 1 97 ? 10.211 -31.828 -10.82 1 98.31 97 ILE B CA 1
ATOM 2533 C C . ILE B 1 97 ? 8.773 -32.281 -11.039 1 98.31 97 ILE B C 1
ATOM 2535 O O . ILE B 1 97 ? 8.391 -33.375 -10.633 1 98.31 97 ILE B O 1
ATOM 2539 N N . ALA B 1 98 ? 7.98 -31.469 -11.695 1 98.69 98 ALA B N 1
ATOM 2540 C CA . ALA B 1 98 ? 6.586 -31.797 -11.977 1 98.69 98 ALA B CA 1
ATOM 2541 C C . ALA B 1 98 ? 6.48 -33.062 -12.836 1 98.69 98 ALA B C 1
ATOM 2543 O O . ALA B 1 98 ? 5.605 -33.906 -12.617 1 98.69 98 ALA B O 1
ATOM 2544 N N . ALA B 1 99 ? 7.34 -33.156 -13.812 1 98.5 99 ALA B N 1
ATOM 2545 C CA . ALA B 1 99 ? 7.336 -34.344 -14.688 1 98.5 99 ALA B CA 1
ATOM 2546 C C . ALA B 1 99 ? 7.52 -35.625 -13.891 1 98.5 99 ALA B C 1
ATOM 2548 O O . ALA B 1 99 ? 6.766 -36.594 -14.062 1 98.5 99 ALA B O 1
ATOM 2549 N N . GLU B 1 100 ? 8.484 -35.594 -13.031 1 98.06 100 GLU B N 1
ATOM 2550 C CA . GLU B 1 100 ? 8.758 -36.781 -12.203 1 98.06 100 GLU B CA 1
ATOM 2551 C C . GLU B 1 100 ? 7.594 -37.062 -11.258 1 98.06 100 GLU B C 1
ATOM 2553 O O . GLU B 1 100 ? 7.172 -38.188 -11.109 1 98.06 100 GLU B O 1
ATOM 2558 N N . TYR B 1 101 ? 7.066 -36.031 -10.641 1 98.5 101 TYR B N 1
ATOM 2559 C CA . TYR B 1 101 ? 5.961 -36.156 -9.703 1 98.5 101 TYR B CA 1
ATOM 2560 C C . TYR B 1 101 ? 4.734 -36.781 -10.375 1 98.5 101 TYR B C 1
ATOM 2562 O O . TYR B 1 101 ? 4.148 -37.719 -9.875 1 98.5 101 TYR B O 1
ATOM 2570 N N . LEU B 1 102 ? 4.391 -36.188 -11.523 1 98.5 102 LEU B N 1
ATOM 2571 C CA . LEU B 1 102 ? 3.191 -36.625 -12.227 1 98.5 102 LEU B CA 1
ATOM 2572 C C . LEU B 1 102 ? 3.338 -38.062 -12.711 1 98.5 102 LEU B C 1
ATOM 2574 O O . LEU B 1 102 ? 2.371 -38.812 -12.703 1 98.5 102 LEU B O 1
ATOM 2578 N N . ALA B 1 103 ? 4.504 -38.438 -13.133 1 97.12 103 ALA B N 1
ATOM 2579 C CA . ALA B 1 103 ? 4.75 -39.812 -13.523 1 97.12 103 ALA B CA 1
ATOM 2580 C C . ALA B 1 103 ? 4.547 -40.75 -12.336 1 97.12 103 ALA B C 1
ATOM 2582 O O . ALA B 1 103 ? 3.914 -41.812 -12.469 1 97.12 103 ALA B O 1
ATOM 2583 N N . ARG B 1 104 ? 5.027 -40.406 -11.219 1 96.12 104 ARG B N 1
ATOM 2584 C CA . ARG B 1 104 ? 4.988 -41.25 -10.023 1 96.12 104 ARG B CA 1
ATOM 2585 C C . ARG B 1 104 ? 3.553 -41.469 -9.555 1 96.12 104 ARG B C 1
ATOM 2587 O O . ARG B 1 104 ? 3.201 -42.531 -9.086 1 96.12 104 ARG B O 1
ATOM 2594 N N . ILE B 1 105 ? 2.766 -40.406 -9.75 1 96.69 105 ILE B N 1
ATOM 2595 C CA . ILE B 1 105 ? 1.415 -40.562 -9.219 1 96.69 105 ILE B CA 1
ATOM 2596 C C . ILE B 1 105 ? 0.491 -41.125 -10.297 1 96.69 105 ILE B C 1
ATOM 2598 O O . ILE B 1 105 ? -0.728 -41.156 -10.117 1 96.69 105 ILE B O 1
ATOM 2602 N N . GLY B 1 106 ? 1.067 -41.469 -11.484 1 94.81 106 GLY B N 1
ATOM 2603 C CA . GLY B 1 106 ? 0.315 -42.156 -12.523 1 94.81 106 GLY B CA 1
ATOM 2604 C C . GLY B 1 106 ? -0.608 -41.219 -13.297 1 94.81 106 GLY B C 1
ATOM 2605 O O . GLY B 1 106 ? -1.71 -41.625 -13.68 1 94.81 106 GLY B O 1
ATOM 2606 N N . TYR B 1 107 ? -0.215 -40.031 -13.43 1 96.06 107 TYR B N 1
ATOM 2607 C CA . TYR B 1 107 ? -1.007 -39.094 -14.195 1 96.06 107 TYR B CA 1
ATOM 2608 C C . TYR B 1 107 ? -1.089 -39.5 -15.664 1 96.06 107 TYR B C 1
ATOM 2610 O O . TYR B 1 107 ? -0.228 -40.25 -16.156 1 96.06 107 TYR B O 1
A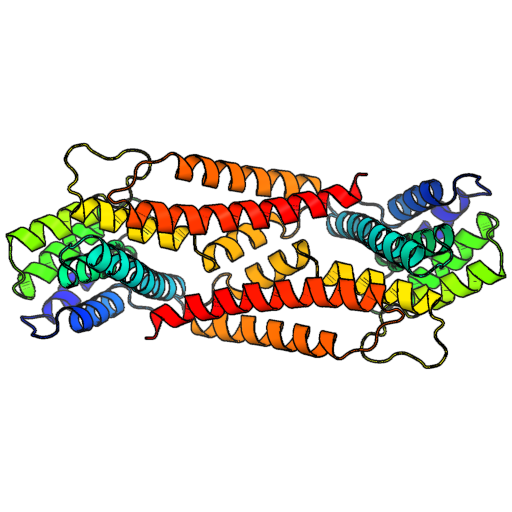TOM 2618 N N . ASP B 1 108 ? -2.197 -39.094 -16.344 1 96.62 108 ASP B N 1
ATOM 2619 C CA . ASP B 1 108 ? -2.283 -39.312 -17.797 1 96.62 108 ASP B CA 1
ATOM 2620 C C . ASP B 1 108 ? -1.076 -38.719 -18.516 1 96.62 108 ASP B C 1
ATOM 2622 O O . ASP B 1 108 ? -0.788 -37.531 -18.375 1 96.62 108 ASP B O 1
ATOM 2626 N N . PRO B 1 109 ? -0.341 -39.531 -19.281 1 97.31 109 PRO B N 1
ATOM 2627 C CA . PRO B 1 109 ? 0.921 -39.062 -19.859 1 97.31 109 PRO B CA 1
ATOM 2628 C C . PRO B 1 109 ? 0.734 -37.875 -20.797 1 97.31 109 PRO B C 1
ATOM 2630 O O . PRO B 1 109 ? 1.59 -36.969 -20.844 1 97.31 109 PRO B O 1
ATOM 2633 N N . ASP B 1 110 ? -0.319 -37.844 -21.531 1 97.88 110 ASP B N 1
ATOM 2634 C CA . ASP B 1 110 ? -0.551 -36.719 -22.453 1 97.88 110 ASP B CA 1
ATOM 2635 C C . ASP B 1 110 ? -0.83 -35.438 -21.688 1 97.88 110 ASP B C 1
ATOM 2637 O O . ASP B 1 110 ? -0.284 -34.375 -22.016 1 97.88 110 ASP B O 1
ATOM 2641 N N . MET B 1 111 ? -1.649 -35.562 -20.703 1 98.06 111 MET B N 1
ATOM 2642 C CA . MET B 1 111 ? -1.947 -34.375 -19.906 1 98.06 111 MET B CA 1
ATOM 2643 C C . MET B 1 111 ? -0.728 -33.969 -19.094 1 98.06 111 MET B C 1
ATOM 2645 O O . MET B 1 111 ? -0.475 -32.75 -18.922 1 98.06 111 MET B O 1
ATOM 2649 N N . ALA B 1 112 ? 0.002 -34.938 -18.578 1 98.5 112 ALA B N 1
ATOM 2650 C CA . ALA B 1 112 ? 1.236 -34.625 -17.859 1 98.5 112 ALA B CA 1
ATOM 2651 C C . ALA B 1 112 ? 2.189 -33.812 -18.75 1 98.5 112 ALA B C 1
ATOM 2653 O O . ALA B 1 112 ? 2.799 -32.844 -18.297 1 98.5 112 ALA B O 1
ATOM 2654 N N . LYS B 1 113 ? 2.283 -34.219 -19.969 1 98.25 113 LYS B N 1
ATOM 2655 C CA . LYS B 1 113 ? 3.131 -33.5 -20.922 1 98.25 113 LYS B CA 1
ATOM 2656 C C . LYS B 1 113 ? 2.662 -32.062 -21.094 1 98.25 113 LYS B C 1
ATOM 2658 O O . LYS B 1 113 ? 3.477 -31.125 -21.109 1 98.25 113 LYS B O 1
ATOM 2663 N N . GLU B 1 114 ? 1.406 -31.891 -21.219 1 97.88 114 GLU B N 1
ATOM 2664 C CA . GLU B 1 114 ? 0.817 -30.562 -21.359 1 97.88 114 GLU B CA 1
ATOM 2665 C C . GLU B 1 114 ? 1.122 -29.688 -20.141 1 97.88 114 GLU B C 1
ATOM 2667 O O . GLU B 1 114 ? 1.503 -28.531 -20.266 1 97.88 114 GLU B O 1
ATOM 2672 N N . ILE B 1 115 ? 0.923 -30.234 -19 1 98.69 115 ILE B N 1
ATOM 2673 C CA . ILE B 1 115 ? 1.156 -29.531 -17.734 1 98.69 115 ILE B CA 1
ATOM 2674 C C . ILE B 1 115 ? 2.625 -29.125 -17.641 1 98.69 115 ILE B C 1
ATOM 2676 O O . ILE B 1 115 ? 2.939 -27.969 -17.375 1 98.69 115 ILE B O 1
ATOM 2680 N N . VAL B 1 116 ? 3.545 -30.062 -17.906 1 98.62 116 VAL B N 1
ATOM 2681 C CA . VAL B 1 116 ? 4.984 -29.859 -17.781 1 98.62 116 VAL B CA 1
ATOM 2682 C C . VAL B 1 116 ? 5.434 -28.781 -18.766 1 98.62 116 VAL B C 1
ATOM 2684 O O . VAL B 1 116 ? 6.215 -27.891 -18.406 1 98.62 116 VAL B O 1
ATOM 2687 N N . GLN B 1 117 ? 4.914 -28.797 -19.938 1 97.5 117 GLN B N 1
ATOM 2688 C CA . GLN B 1 117 ? 5.254 -27.797 -20.938 1 97.5 117 GLN B CA 1
ATOM 2689 C C . GLN B 1 117 ? 4.754 -26.40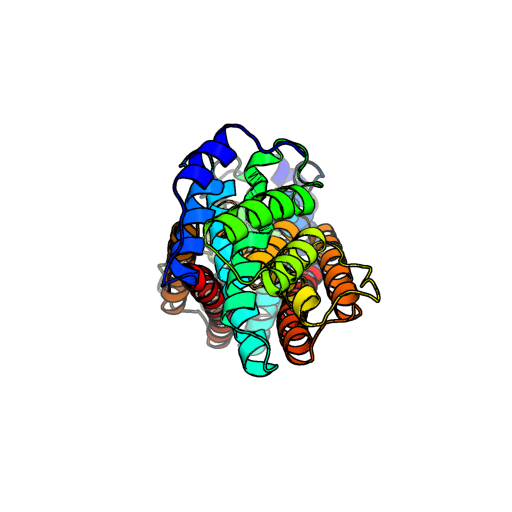6 -20.5 1 97.5 117 GLN B C 1
ATOM 2691 O O . GLN B 1 117 ? 5.465 -25.422 -20.656 1 97.5 117 GLN B O 1
ATOM 2696 N N . GLY B 1 118 ? 3.545 -26.344 -20.031 1 97.31 118 GLY B N 1
ATOM 2697 C CA . GLY B 1 118 ? 2.996 -25.078 -19.547 1 97.31 118 GLY B CA 1
ATOM 2698 C C . GLY B 1 118 ? 3.781 -24.5 -18.391 1 97.31 118 GLY B C 1
ATOM 2699 O O . GLY B 1 118 ? 4.043 -23.281 -18.359 1 97.31 118 GLY B O 1
ATOM 2700 N N . ILE B 1 119 ? 4.203 -25.344 -17.438 1 98.19 119 ILE B N 1
ATOM 2701 C CA . ILE B 1 119 ? 4.988 -24.906 -16.297 1 98.19 119 ILE B CA 1
ATOM 2702 C C . ILE B 1 119 ? 6.336 -24.359 -16.766 1 98.19 119 ILE B C 1
ATOM 2704 O O . ILE B 1 119 ? 6.781 -23.312 -16.297 1 98.19 119 ILE B O 1
ATOM 2708 N N . GLY B 1 120 ? 6.945 -24.984 -17.703 1 96.5 120 GLY B N 1
ATOM 2709 C CA . GLY B 1 120 ? 8.258 -24.609 -18.203 1 96.5 120 GLY B CA 1
ATOM 2710 C C . GLY B 1 120 ? 8.25 -23.281 -18.938 1 96.5 120 GLY B C 1
ATOM 2711 O O . GLY B 1 120 ? 9.305 -22.688 -19.156 1 96.5 120 GLY B O 1
ATOM 2712 N N . ARG B 1 121 ? 7.039 -22.781 -19.25 1 94.25 121 ARG B N 1
ATOM 2713 C CA . ARG B 1 121 ? 6.949 -21.578 -20.062 1 94.25 121 ARG B CA 1
ATOM 2714 C C . ARG B 1 121 ? 6.07 -20.531 -19.391 1 94.25 121 ARG B C 1
ATOM 2716 O O . ARG B 1 121 ? 5.625 -19.578 -20.047 1 94.25 121 ARG B O 1
ATOM 2723 N N . HIS B 1 122 ? 5.801 -20.656 -18.141 1 93.81 122 HIS B N 1
ATOM 2724 C CA . HIS B 1 122 ? 4.773 -19.812 -17.531 1 93.81 122 HIS B CA 1
ATOM 2725 C C . HIS B 1 122 ? 5.289 -18.406 -17.297 1 93.81 122 HIS B C 1
ATOM 2727 O O . HIS B 1 122 ? 4.504 -17.484 -17.016 1 93.81 122 HIS B O 1
ATOM 2733 N N . ASN B 1 123 ? 6.605 -18.156 -17.438 1 89.81 123 ASN B N 1
ATOM 2734 C CA . ASN B 1 123 ? 7.195 -16.844 -17.203 1 89.81 123 ASN B CA 1
ATOM 2735 C C . ASN B 1 123 ? 7.312 -16.031 -18.484 1 89.81 123 ASN B C 1
ATOM 2737 O O . ASN B 1 123 ? 7.848 -14.914 -18.484 1 89.81 123 ASN B O 1
ATOM 2741 N N . LEU B 1 124 ? 6.91 -16.609 -19.547 1 84.62 124 LEU B N 1
ATOM 2742 C CA . LEU B 1 124 ? 6.965 -15.914 -20.812 1 84.62 124 LEU B CA 1
ATOM 2743 C C . LEU B 1 124 ? 5.832 -14.898 -20.938 1 84.62 124 LEU B C 1
ATOM 2745 O O . LEU B 1 124 ? 4.719 -15.25 -21.328 1 84.62 124 LEU B O 1
ATOM 2749 N N . THR B 1 125 ? 6.09 -13.664 -20.516 1 75.69 125 THR B N 1
ATOM 2750 C CA . THR B 1 125 ? 5.074 -12.625 -20.406 1 75.69 125 THR B CA 1
ATOM 2751 C C . THR B 1 125 ? 4.93 -11.867 -21.734 1 75.69 125 THR B C 1
ATOM 2753 O O . THR B 1 125 ? 3.816 -11.656 -22.203 1 75.69 125 THR B O 1
ATOM 2756 N N . ASP B 1 126 ? 5.992 -11.453 -22.312 1 72.12 126 ASP B N 1
ATOM 2757 C CA . ASP B 1 126 ? 5.957 -10.523 -23.438 1 72.12 126 ASP B CA 1
ATOM 2758 C C . ASP B 1 126 ? 5.766 -11.266 -24.75 1 72.12 126 ASP B C 1
ATOM 2760 O O . ASP B 1 126 ? 5.484 -10.648 -25.781 1 72.12 126 ASP B O 1
ATOM 2764 N N . THR B 1 127 ? 5.973 -12.586 -24.656 1 73.25 127 THR B N 1
ATOM 2765 C CA . THR B 1 127 ? 5.812 -13.359 -25.875 1 73.25 127 THR B CA 1
ATOM 2766 C C . THR B 1 127 ? 4.934 -14.586 -25.625 1 73.25 127 THR B C 1
ATOM 2768 O O . THR B 1 127 ? 5.055 -15.25 -24.594 1 73.25 127 THR B O 1
ATOM 2771 N N . LEU B 1 128 ? 3.879 -14.68 -26.312 1 76.62 128 LEU B N 1
ATOM 2772 C CA . LEU B 1 128 ? 3.119 -15.922 -26.359 1 76.62 128 LEU B CA 1
ATOM 2773 C C . LEU B 1 128 ? 3.518 -16.766 -27.562 1 76.62 128 LEU B C 1
ATOM 2775 O O . LEU B 1 128 ? 3.107 -16.484 -28.688 1 76.62 128 LEU B O 1
ATOM 2779 N N . PRO B 1 129 ? 4.32 -17.703 -27.156 1 78.31 129 PRO B N 1
ATOM 2780 C CA . PRO B 1 129 ? 4.637 -18.562 -28.297 1 78.31 129 PRO B CA 1
ATOM 2781 C C . PRO B 1 129 ? 3.387 -19.078 -29 1 78.31 129 PRO B C 1
ATOM 2783 O O . PRO B 1 129 ? 2.387 -19.391 -28.344 1 78.31 129 PRO B O 1
ATOM 2786 N N . GLU B 1 130 ? 3.447 -19.156 -30.297 1 82.62 130 GLU B N 1
ATOM 2787 C CA . GLU B 1 130 ? 2.311 -19.562 -31.125 1 82.62 130 GLU B CA 1
ATOM 2788 C C . GLU B 1 130 ? 1.884 -21 -30.812 1 82.62 130 GLU B C 1
ATOM 2790 O O . GLU B 1 130 ? 0.724 -21.359 -31.016 1 82.62 130 GLU B O 1
ATOM 2795 N N . ASP B 1 131 ? 2.762 -21.766 -30.25 1 89.19 131 ASP B N 1
ATOM 2796 C CA . ASP B 1 131 ? 2.453 -23.188 -30.062 1 89.19 131 ASP B CA 1
ATOM 2797 C C . ASP B 1 131 ? 1.947 -23.453 -28.656 1 89.19 131 ASP B C 1
ATOM 2799 O O . ASP B 1 131 ? 1.714 -24.609 -28.281 1 89.19 131 ASP B O 1
ATOM 2803 N N . MET B 1 132 ? 1.753 -22.422 -27.953 1 91.81 132 MET B N 1
ATOM 2804 C CA . MET B 1 132 ? 1.221 -22.625 -26.609 1 91.81 132 MET B CA 1
ATOM 2805 C C . MET B 1 132 ? -0.291 -22.8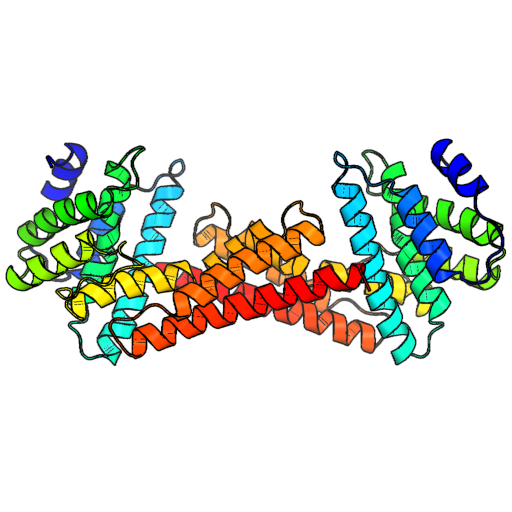28 -26.641 1 91.81 132 MET B C 1
ATOM 2807 O O . MET B 1 132 ? -1.014 -22.031 -27.234 1 91.81 132 MET B O 1
ATOM 2811 N N . SER B 1 133 ? -0.771 -23.906 -26.062 1 95.44 133 SER B N 1
ATOM 2812 C CA . SER B 1 133 ? -2.201 -24.188 -26.016 1 95.44 133 SER B CA 1
ATOM 2813 C C . SER B 1 133 ? -2.916 -23.25 -25.047 1 95.44 133 SER B C 1
ATOM 2815 O O . SER B 1 133 ? -2.273 -22.594 -24.219 1 95.44 133 SER B O 1
ATOM 2817 N N . VAL B 1 134 ? -4.195 -23.219 -25.172 1 96.88 134 VAL B N 1
ATOM 2818 C CA . VAL B 1 134 ? -5.008 -22.422 -24.266 1 96.88 134 VAL B CA 1
ATOM 2819 C C . VAL B 1 134 ? -4.801 -22.906 -22.828 1 96.88 134 VAL B C 1
ATOM 2821 O O . VAL B 1 134 ? -4.715 -22.094 -21.906 1 96.88 134 VAL B O 1
ATOM 2824 N N . PHE B 1 135 ? -4.711 -24.188 -22.672 1 97.88 135 PHE B N 1
ATOM 2825 C CA . PHE B 1 135 ? -4.457 -24.766 -21.359 1 97.88 135 PHE B CA 1
ATOM 2826 C C . PHE B 1 135 ? -3.141 -24.266 -20.797 1 97.88 135 PHE B C 1
ATOM 2828 O O . PHE B 1 135 ? -3.096 -23.781 -19.656 1 97.88 135 PHE B O 1
ATOM 2835 N N . GLN B 1 136 ? -2.129 -24.281 -21.562 1 97.31 136 GLN B N 1
ATOM 2836 C CA . GLN B 1 136 ? -0.811 -23.828 -21.125 1 97.31 136 GLN B CA 1
ATOM 2837 C C . GLN B 1 136 ? -0.819 -22.344 -20.797 1 97.31 136 GLN B C 1
ATOM 2839 O O . GLN B 1 136 ? -0.273 -21.922 -19.781 1 97.31 136 GLN B O 1
ATOM 2844 N N . THR B 1 137 ? -1.453 -21.594 -21.641 1 96.19 137 THR B N 1
ATOM 2845 C CA . THR B 1 137 ? -1.509 -20.156 -21.438 1 96.19 137 THR B CA 1
ATOM 2846 C C . THR B 1 137 ? -2.271 -19.812 -20.156 1 96.19 137 THR B C 1
ATOM 2848 O O . THR B 1 137 ? -1.956 -18.828 -19.484 1 96.19 137 THR B O 1
ATOM 2851 N N . THR B 1 138 ? -3.232 -20.609 -19.828 1 97.5 138 THR B N 1
ATOM 2852 C CA . THR B 1 138 ? -4.027 -20.391 -18.625 1 97.5 138 THR B CA 1
ATOM 2853 C C . THR B 1 138 ? -3.16 -20.5 -17.375 1 97.5 138 THR B C 1
ATOM 2855 O O . THR B 1 138 ? -3.367 -19.766 -16.391 1 97.5 138 THR B O 1
ATOM 2858 N N . ILE B 1 139 ? -2.154 -21.328 -17.391 1 97.94 139 ILE B N 1
ATOM 2859 C CA . ILE B 1 139 ? -1.229 -21.438 -16.281 1 97.94 139 ILE B CA 1
ATOM 2860 C C . ILE B 1 139 ? -0.496 -20.109 -16.078 1 97.94 139 ILE B C 1
ATOM 2862 O O . ILE B 1 139 ? -0.474 -19.578 -14.969 1 97.94 139 ILE B O 1
ATOM 2866 N N . ARG B 1 140 ? 0.036 -19.609 -17.141 1 96.44 140 ARG B N 1
ATOM 2867 C CA . ARG B 1 140 ? 0.721 -18.312 -17.109 1 96.44 140 ARG B CA 1
ATOM 2868 C C . ARG B 1 140 ? -0.217 -17.203 -16.656 1 96.44 140 ARG B C 1
ATOM 2870 O O . ARG B 1 140 ? 0.141 -16.391 -15.797 1 96.44 140 ARG B O 1
ATOM 2877 N N . ASP B 1 141 ? -1.399 -17.156 -17.234 1 97 141 ASP B N 1
ATOM 2878 C CA . ASP B 1 141 ? -2.357 -16.094 -16.922 1 97 141 ASP B CA 1
ATOM 2879 C C . ASP B 1 141 ? -2.777 -16.141 -15.461 1 97 141 ASP B C 1
ATOM 2881 O O . ASP B 1 141 ? -2.963 -15.102 -14.828 1 97 141 ASP B O 1
ATOM 2885 N N . SER B 1 142 ? -2.971 -17.312 -14.938 1 97.38 142 SER B N 1
ATOM 2886 C CA . SER B 1 142 ? -3.328 -17.484 -13.531 1 97.38 142 SER B CA 1
ATOM 2887 C C . SER B 1 142 ? -2.246 -16.906 -12.617 1 97.38 142 SER B C 1
ATOM 2889 O O . SER B 1 142 ? -2.549 -16.281 -11.602 1 97.38 142 SER B O 1
ATOM 2891 N N . ASP B 1 143 ? -1.038 -17.172 -12.953 1 97.06 143 ASP B N 1
ATOM 2892 C CA . ASP B 1 143 ? 0.099 -16.625 -12.219 1 97.06 143 ASP B CA 1
ATOM 2893 C C . ASP B 1 143 ? 0.129 -15.109 -12.305 1 97.06 143 ASP B C 1
ATOM 2895 O O . ASP B 1 143 ? 0.275 -14.43 -11.281 1 97.06 143 ASP B O 1
ATOM 2899 N N . ASP B 1 144 ? -0.035 -14.586 -13.5 1 95.88 144 ASP B N 1
ATOM 2900 C CA . ASP B 1 144 ? -0.024 -13.148 -13.719 1 95.88 144 ASP B CA 1
ATOM 2901 C C . ASP B 1 144 ? -1.1 -12.453 -12.883 1 95.88 144 ASP B C 1
ATOM 2903 O O . ASP B 1 144 ? -0.858 -11.391 -12.305 1 95.88 144 ASP B O 1
ATOM 2907 N N . ILE B 1 145 ? -2.266 -13.008 -12.883 1 97.06 145 ILE B N 1
ATOM 2908 C CA . ILE B 1 145 ? -3.383 -12.398 -12.164 1 97.06 145 ILE B CA 1
ATOM 2909 C C . ILE B 1 145 ? -3.023 -12.25 -10.688 1 97.06 145 ILE B C 1
ATOM 2911 O O . ILE B 1 145 ? -3.275 -11.203 -10.086 1 97.06 145 ILE B O 1
ATOM 2915 N N . ASP B 1 146 ? -2.43 -13.273 -10.141 1 95.75 146 ASP B N 1
ATOM 2916 C CA . ASP B 1 146 ? -2.027 -13.195 -8.742 1 95.75 146 ASP B CA 1
ATOM 2917 C C . ASP B 1 146 ? -0.943 -12.141 -8.539 1 95.75 146 ASP B C 1
ATOM 2919 O O . ASP B 1 146 ? -0.888 -11.484 -7.492 1 95.75 146 ASP B O 1
ATOM 2923 N N . ARG B 1 147 ? -0.106 -11.914 -9.5 1 93.75 147 ARG B N 1
ATOM 2924 C CA . ARG B 1 147 ? 0.984 -10.953 -9.414 1 93.75 147 ARG B CA 1
ATOM 2925 C C . ARG B 1 147 ? 0.45 -9.523 -9.383 1 93.75 147 ARG B C 1
ATOM 2927 O O . ARG B 1 147 ? 1.181 -8.586 -9.047 1 93.75 147 ARG B O 1
ATOM 2934 N N . PHE B 1 148 ? -0.792 -9.391 -9.664 1 96 148 PHE B N 1
ATOM 2935 C CA . PHE B 1 148 ? -1.334 -8.039 -9.711 1 96 148 PHE B CA 1
ATOM 2936 C C . PHE B 1 148 ? -2.562 -7.918 -8.812 1 96 148 PHE B C 1
ATOM 2938 O O . PHE B 1 148 ? -3.324 -6.953 -8.922 1 96 148 PHE B O 1
ATOM 2945 N N . ASP B 1 149 ? -2.762 -8.883 -8.016 1 95.19 149 ASP B N 1
ATOM 2946 C CA . ASP B 1 149 ? -3.918 -8.836 -7.121 1 95.19 149 ASP B CA 1
ATOM 2947 C C . ASP B 1 149 ? -3.711 -7.805 -6.012 1 95.19 149 ASP B C 1
ATOM 2949 O O . ASP B 1 149 ? -2.707 -7.09 -6 1 95.19 149 ASP B O 1
ATOM 2953 N N . ILE B 1 150 ? -4.598 -7.703 -5.094 1 97.19 150 ILE B N 1
ATOM 2954 C CA . ILE B 1 150 ? -4.672 -6.633 -4.105 1 97.19 150 ILE B CA 1
ATOM 2955 C C . ILE B 1 150 ? -3.465 -6.707 -3.172 1 97.19 150 ILE B C 1
ATOM 2957 O O . ILE B 1 150 ? -2.996 -5.684 -2.67 1 97.19 150 ILE B O 1
ATOM 2961 N N . ILE B 1 151 ? -2.957 -7.891 -2.904 1 95.81 151 ILE B N 1
ATOM 2962 C CA . ILE B 1 151 ? -1.772 -8.023 -2.062 1 95.81 151 ILE B CA 1
ATOM 2963 C C . ILE B 1 151 ? -0.566 -7.406 -2.766 1 95.81 151 ILE B C 1
ATOM 2965 O O . ILE B 1 151 ? 0.188 -6.641 -2.16 1 95.81 151 ILE B O 1
ATOM 2969 N N . ARG B 1 152 ? -0.418 -7.664 -3.977 1 95 152 ARG B N 1
ATOM 2970 C CA . ARG B 1 152 ? 0.695 -7.094 -4.727 1 95 152 ARG B CA 1
ATOM 2971 C C . ARG B 1 152 ? 0.461 -5.613 -5.016 1 95 152 ARG B C 1
ATOM 2973 O O . ARG B 1 152 ? 1.413 -4.836 -5.102 1 95 152 ARG B O 1
ATOM 2980 N N . ILE B 1 153 ? -0.803 -5.223 -5.16 1 97.31 153 ILE B N 1
ATOM 2981 C CA . ILE B 1 153 ? -1.112 -3.797 -5.234 1 97.31 153 ILE B CA 1
ATOM 2982 C C . ILE B 1 153 ? -0.624 -3.096 -3.969 1 97.31 153 ILE B C 1
ATOM 2984 O O . ILE B 1 153 ? 0.016 -2.045 -4.043 1 97.31 153 ILE B O 1
ATOM 2988 N N . ALA B 1 154 ? -0.958 -3.695 -2.834 1 97.44 154 ALA B N 1
ATOM 2989 C CA . ALA B 1 154 ? -0.511 -3.145 -1.558 1 97.44 154 ALA B CA 1
ATOM 2990 C C . ALA B 1 154 ? 1.007 -2.99 -1.527 1 97.44 154 ALA B C 1
ATOM 2992 O O . ALA B 1 154 ? 1.524 -1.964 -1.08 1 97.44 154 ALA B O 1
ATOM 2993 N N . MET B 1 155 ? 1.702 -3.965 -2.031 1 94.75 155 MET B N 1
ATOM 2994 C CA . MET B 1 155 ? 3.16 -3.912 -2.072 1 94.75 155 MET B CA 1
ATOM 2995 C C . MET B 1 155 ? 3.641 -2.789 -2.984 1 94.75 155 MET B C 1
ATOM 2997 O O . MET B 1 155 ? 4.531 -2.021 -2.615 1 94.75 155 MET B O 1
ATOM 3001 N N . ALA B 1 156 ? 3.043 -2.717 -4.129 1 95.5 156 ALA B N 1
ATOM 3002 C CA . ALA B 1 156 ? 3.424 -1.692 -5.098 1 95.5 156 ALA B CA 1
ATOM 3003 C C . ALA B 1 156 ? 3.15 -0.294 -4.551 1 95.5 156 ALA B C 1
ATOM 3005 O O . ALA B 1 156 ? 3.984 0.605 -4.684 1 95.5 156 ALA B O 1
ATOM 3006 N N . MET B 1 157 ? 2.025 -0.134 -3.994 1 97.12 157 MET B N 1
ATOM 3007 C CA . MET B 1 157 ? 1.669 1.155 -3.41 1 97.12 157 MET B CA 1
ATOM 3008 C C . MET B 1 157 ? 2.619 1.52 -2.273 1 97.12 157 MET B C 1
ATOM 3010 O O . MET B 1 157 ? 3.141 2.635 -2.229 1 97.12 157 MET B O 1
ATOM 3014 N N . GLY B 1 158 ? 2.803 0.584 -1.417 1 95.81 158 GLY B N 1
ATOM 3015 C CA . GLY B 1 158 ? 3.705 0.822 -0.302 1 95.81 158 GLY B CA 1
ATOM 3016 C C . GLY B 1 158 ? 5.102 1.222 -0.739 1 95.81 158 GLY B C 1
ATOM 3017 O O . GLY B 1 158 ? 5.668 2.186 -0.22 1 95.81 158 GLY B O 1
ATOM 3018 N N . SER B 1 159 ? 5.633 0.543 -1.671 1 94.81 159 SER B N 1
ATOM 3019 C CA . SER B 1 159 ? 6.973 0.833 -2.174 1 94.81 159 SER B CA 1
ATOM 3020 C C . SER B 1 159 ? 7.02 2.193 -2.863 1 94.81 159 SER B C 1
ATOM 3022 O O . SER B 1 159 ? 8.055 2.859 -2.859 1 94.81 159 SER B O 1
ATOM 3024 N N . SER B 1 160 ? 5.938 2.602 -3.422 1 95.5 160 SER B N 1
ATOM 3025 C CA . SER B 1 160 ? 5.895 3.842 -4.191 1 95.5 160 SER B CA 1
ATOM 3026 C C . SER B 1 160 ? 5.867 5.059 -3.271 1 95.5 160 SER B C 1
ATOM 3028 O O . SER B 1 160 ? 6.184 6.172 -3.697 1 95.5 160 SER B O 1
ATOM 3030 N N . VAL B 1 161 ? 5.457 4.84 -2.02 1 94.31 161 VAL B N 1
ATOM 3031 C CA . VAL B 1 161 ? 5.281 6.02 -1.183 1 94.31 161 VAL B CA 1
ATOM 3032 C C . VAL B 1 161 ? 6.305 6.012 -0.051 1 94.31 161 VAL B C 1
ATOM 3034 O O . VAL B 1 161 ? 6.594 7.055 0.542 1 94.31 161 VAL B O 1
ATOM 3037 N N . HIS B 1 162 ? 6.84 4.895 0.291 1 89.44 162 HIS B N 1
ATOM 3038 C CA . HIS B 1 162 ? 7.691 4.746 1.466 1 89.44 162 HIS B CA 1
ATOM 3039 C C . HIS B 1 162 ? 8.945 5.602 1.35 1 89.44 162 HIS B C 1
ATOM 3041 O O . HIS B 1 162 ? 9.758 5.402 0.444 1 89.44 162 HIS B O 1
ATOM 3047 N N . GLU B 1 163 ? 9.07 6.559 2.301 1 86.5 163 GLU B N 1
ATOM 3048 C CA . GLU B 1 163 ? 10.25 7.422 2.414 1 86.5 163 GLU B CA 1
ATOM 3049 C C . GLU B 1 163 ? 10.516 8.164 1.108 1 86.5 163 GLU B C 1
ATOM 3051 O O . GLU B 1 163 ? 11.648 8.195 0.629 1 86.5 163 GLU B O 1
ATOM 3056 N N . LYS B 1 164 ? 9.562 8.648 0.419 1 89 164 LYS B N 1
ATOM 3057 C CA . LYS B 1 164 ? 9.695 9.375 -0.84 1 89 164 LYS B CA 1
ATOM 3058 C C . LYS B 1 164 ? 9.023 10.742 -0.762 1 89 164 LYS B C 1
ATOM 3060 O O . LYS B 1 164 ? 8.055 10.922 -0.022 1 89 164 LYS B O 1
ATOM 3065 N N . THR B 1 165 ? 9.578 11.594 -1.51 1 86.44 165 THR B N 1
ATOM 3066 C CA . THR B 1 165 ? 8.969 12.906 -1.685 1 86.44 165 THR B CA 1
ATOM 3067 C C . THR B 1 165 ? 7.766 12.82 -2.621 1 86.44 165 THR B C 1
ATOM 3069 O O . THR B 1 165 ? 7.574 11.812 -3.305 1 86.44 165 THR B O 1
ATOM 3072 N N . ASN B 1 166 ? 7.031 13.859 -2.617 1 88.75 166 ASN B N 1
ATOM 3073 C CA . ASN B 1 166 ? 5.875 13.875 -3.506 1 88.75 166 ASN B CA 1
ATOM 3074 C C . ASN B 1 166 ? 6.285 13.68 -4.965 1 88.75 166 ASN B C 1
ATOM 3076 O O . ASN B 1 166 ? 5.605 12.984 -5.715 1 88.75 166 ASN B O 1
ATOM 3080 N N . VAL B 1 167 ? 7.363 14.305 -5.348 1 89.62 167 VAL B N 1
ATOM 3081 C CA . VAL B 1 167 ? 7.84 14.164 -6.719 1 89.62 167 VAL B CA 1
ATOM 3082 C C . VAL B 1 167 ? 8.211 12.711 -6.996 1 89.62 167 VAL B C 1
ATOM 3084 O O . VAL B 1 167 ? 7.844 12.156 -8.031 1 89.62 167 VAL B O 1
ATOM 3087 N N . GLU B 1 168 ? 8.922 12.102 -6.059 1 92.56 168 GLU B N 1
ATOM 3088 C CA . GLU B 1 168 ? 9.328 10.703 -6.199 1 92.56 168 GLU B CA 1
ATOM 3089 C C . GLU B 1 168 ? 8.117 9.773 -6.191 1 92.56 168 GLU B C 1
ATOM 3091 O O . GLU B 1 168 ? 8.102 8.758 -6.891 1 92.56 168 GLU B O 1
ATOM 3096 N N . ILE B 1 169 ? 7.148 10.102 -5.348 1 95.38 169 ILE B N 1
ATOM 3097 C CA . ILE B 1 169 ? 5.91 9.328 -5.293 1 95.38 169 ILE B CA 1
ATOM 3098 C C . ILE B 1 169 ? 5.234 9.344 -6.66 1 95.38 169 ILE B C 1
ATOM 3100 O O . ILE B 1 169 ? 4.863 8.297 -7.188 1 95.38 169 ILE B O 1
ATOM 3104 N N . ILE B 1 170 ? 5.094 10.461 -7.254 1 96.19 170 ILE B N 1
ATOM 3105 C CA . ILE B 1 170 ? 4.434 10.609 -8.547 1 96.19 170 ILE B CA 1
ATOM 3106 C C . ILE B 1 170 ? 5.18 9.805 -9.602 1 96.19 170 ILE B C 1
ATOM 3108 O O . ILE B 1 170 ? 4.566 9.055 -10.367 1 96.19 170 ILE B O 1
ATOM 3112 N N . GLU B 1 171 ? 6.473 9.898 -9.602 1 97.31 171 GLU B N 1
ATOM 3113 C CA . GLU B 1 171 ? 7.289 9.18 -10.57 1 97.31 171 GLU B CA 1
ATOM 3114 C C . GLU B 1 171 ? 7.148 7.668 -10.406 1 97.31 171 GLU B C 1
ATOM 3116 O O . GLU B 1 171 ? 6.984 6.941 -11.383 1 97.31 171 GLU B O 1
ATOM 3121 N N . SER B 1 172 ? 7.273 7.238 -9.18 1 97.62 172 SER B N 1
ATOM 3122 C CA . SER B 1 172 ? 7.172 5.812 -8.883 1 97.62 172 SER B CA 1
ATOM 3123 C C . SER B 1 172 ? 5.801 5.266 -9.266 1 97.62 172 SER B C 1
ATOM 3125 O O . SER B 1 172 ? 5.699 4.203 -9.883 1 97.62 172 SER B O 1
ATOM 3127 N N . CYS B 1 173 ? 4.738 5.98 -8.898 1 98.44 173 CYS B N 1
ATOM 3128 C CA . CYS B 1 173 ? 3.387 5.555 -9.242 1 98.44 173 CYS B CA 1
ATOM 3129 C C . CYS B 1 173 ? 3.197 5.512 -10.758 1 98.44 173 CYS B C 1
ATOM 3131 O O . CYS B 1 173 ? 2.576 4.586 -11.281 1 98.44 173 CYS B O 1
ATOM 3133 N N . GLN B 1 174 ? 3.701 6.523 -11.414 1 98.44 174 GLN B N 1
ATOM 3134 C CA . GLN B 1 174 ? 3.578 6.555 -12.867 1 98.44 174 GLN B CA 1
ATOM 3135 C C . GLN B 1 174 ? 4.258 5.344 -13.5 1 98.44 174 GLN B C 1
ATOM 3137 O O . GLN B 1 174 ? 3.729 4.754 -14.445 1 98.44 174 GLN B O 1
ATOM 3142 N N . LYS B 1 175 ? 5.438 5.016 -13.023 1 98.25 175 LYS B N 1
ATOM 3143 C CA . LYS B 1 175 ? 6.133 3.838 -13.531 1 98.25 175 LYS B CA 1
ATOM 3144 C C . LYS B 1 175 ? 5.281 2.582 -13.367 1 98.25 175 LYS B C 1
ATOM 3146 O O . LYS B 1 175 ? 5.18 1.77 -14.289 1 98.25 175 LYS B O 1
ATOM 3151 N N . GLN B 1 176 ? 4.715 2.422 -12.219 1 97.62 176 GLN B N 1
ATOM 3152 C CA . GLN B 1 176 ? 3.861 1.267 -11.953 1 97.62 176 GLN B CA 1
ATOM 3153 C C . GLN B 1 176 ? 2.631 1.271 -12.859 1 97.62 176 GLN B C 1
ATOM 3155 O O . GLN B 1 176 ? 2.17 0.214 -13.297 1 97.62 176 GLN B O 1
ATOM 3160 N N . ILE B 1 177 ? 2.057 2.438 -13.078 1 98.44 177 ILE B N 1
ATOM 3161 C CA . ILE B 1 177 ? 0.899 2.57 -13.953 1 98.44 177 ILE B CA 1
ATOM 3162 C C . ILE B 1 177 ? 1.28 2.16 -15.375 1 98.44 177 ILE B C 1
ATOM 3164 O O . ILE B 1 177 ? 0.532 1.442 -16.047 1 98.44 177 ILE B O 1
ATOM 3168 N N . ASP B 1 178 ? 2.438 2.604 -15.82 1 98.31 178 ASP B N 1
ATOM 3169 C CA . ASP B 1 178 ? 2.906 2.248 -17.156 1 98.31 178 ASP B CA 1
ATOM 3170 C C . ASP B 1 178 ? 3.07 0.737 -17.297 1 98.31 178 ASP B C 1
ATOM 3172 O O . ASP B 1 178 ? 2.711 0.162 -18.328 1 98.31 178 ASP B O 1
ATOM 3176 N N . ILE B 1 179 ? 3.602 0.129 -16.297 1 96.44 179 ILE B N 1
ATOM 3177 C CA . ILE B 1 179 ? 3.746 -1.323 -16.297 1 96.44 179 ILE B CA 1
ATOM 3178 C C . ILE B 1 179 ? 2.371 -1.978 -16.406 1 96.44 179 ILE B C 1
ATOM 3180 O O . ILE B 1 179 ? 2.172 -2.887 -17.219 1 96.44 179 ILE B O 1
ATOM 3184 N N . ALA B 1 180 ? 1.426 -1.564 -15.625 1 97.31 180 ALA B N 1
ATOM 3185 C CA . ALA B 1 180 ? 0.07 -2.109 -15.648 1 97.31 180 ALA B CA 1
ATOM 3186 C C . ALA B 1 180 ? -0.564 -1.937 -17.031 1 97.31 180 ALA B C 1
ATOM 3188 O O . ALA B 1 180 ? -1.188 -2.863 -17.547 1 97.31 180 ALA B O 1
ATOM 3189 N N . ARG B 1 181 ? -0.402 -0.74 -17.578 1 97.44 181 ARG B N 1
ATOM 3190 C CA . ARG B 1 181 ? -0.97 -0.471 -18.891 1 97.44 181 ARG B CA 1
ATOM 3191 C C . ARG B 1 181 ? -0.338 -1.363 -19.953 1 97.44 181 ARG B C 1
ATOM 3193 O O . ARG B 1 181 ? -1.021 -1.825 -20.875 1 97.44 181 ARG B O 1
ATOM 3200 N N . TRP B 1 182 ? 0.96 -1.524 -19.875 1 96.31 182 TRP B N 1
ATOM 3201 C CA . TRP B 1 182 ? 1.626 -2.436 -20.797 1 96.31 182 TRP B CA 1
ATOM 3202 C C . TRP B 1 182 ? 1.049 -3.844 -20.688 1 96.31 182 TRP B C 1
ATOM 3204 O O . TRP B 1 182 ? 0.751 -4.48 -21.703 1 96.31 182 TRP B O 1
ATOM 3214 N N . TYR B 1 183 ? 0.814 -4.328 -19.484 1 95.38 183 TYR B N 1
ATOM 3215 C CA . TYR B 1 183 ? 0.261 -5.664 -19.281 1 95.38 183 TYR B CA 1
ATOM 3216 C C . TYR B 1 183 ? -1.145 -5.766 -19.859 1 95.38 183 TYR B C 1
ATOM 3218 O O . TYR B 1 183 ? -1.564 -6.84 -20.297 1 95.38 183 TYR B O 1
ATOM 3226 N N . MET B 1 184 ? -1.847 -4.676 -19.859 1 95.25 184 MET B N 1
ATOM 3227 C CA . MET B 1 184 ? -3.201 -4.668 -20.406 1 95.25 184 MET B CA 1
ATOM 3228 C C . MET B 1 184 ? -3.188 -4.918 -21.906 1 95.25 184 MET B C 1
ATOM 3230 O O . MET B 1 184 ? -4.195 -5.34 -22.484 1 95.25 184 MET B O 1
ATOM 3234 N N . THR B 1 185 ? -2.041 -4.641 -22.547 1 94.81 185 THR B N 1
ATOM 3235 C CA . THR B 1 185 ? -1.952 -4.805 -24 1 94.81 185 THR B CA 1
ATOM 3236 C C . THR B 1 185 ? -1.588 -6.242 -24.359 1 94.81 185 THR B C 1
ATOM 3238 O O . THR B 1 185 ? -1.705 -6.648 -25.516 1 94.81 185 THR B O 1
ATOM 3241 N N . LEU B 1 186 ? -1.115 -7 -23.391 1 92.75 186 LEU B N 1
ATOM 3242 C CA . LEU B 1 186 ? -0.631 -8.352 -23.672 1 92.75 186 LEU B CA 1
ATOM 3243 C C . LEU B 1 186 ? -1.793 -9.297 -23.938 1 92.75 186 LEU B C 1
ATOM 3245 O O . LEU B 1 186 ? -2.838 -9.203 -23.281 1 92.75 186 LEU B O 1
ATOM 3249 N N . PRO B 1 187 ? -1.588 -10.234 -24.844 1 91.88 187 PRO B N 1
ATOM 3250 C CA . PRO B 1 187 ? -2.646 -11.211 -25.109 1 91.88 187 PRO B CA 1
ATOM 3251 C C . PRO B 1 187 ? -2.82 -12.211 -23.969 1 91.88 187 PRO B C 1
ATOM 3253 O O . PRO B 1 187 ? -1.858 -12.516 -23.25 1 91.88 187 PRO B O 1
ATOM 3256 N N . ARG B 1 188 ? -4.066 -12.703 -23.781 1 94.31 188 ARG B N 1
ATOM 3257 C CA . ARG B 1 188 ? -4.398 -13.727 -22.797 1 94.31 188 ARG B CA 1
ATOM 3258 C C . ARG B 1 188 ? -4.973 -14.969 -23.469 1 94.31 188 ARG B C 1
ATOM 3260 O O . ARG B 1 188 ? -5.375 -14.922 -24.625 1 94.31 188 ARG B O 1
ATOM 3267 N N . GLY B 1 189 ? -4.918 -16.031 -22.75 1 94.25 189 GLY B N 1
ATOM 3268 C CA . GLY B 1 189 ? -5.348 -17.312 -23.312 1 94.25 189 GLY B CA 1
ATOM 3269 C C . GLY B 1 189 ? -6.855 -17.422 -23.453 1 94.25 189 GLY B C 1
ATOM 3270 O O . GLY B 1 189 ? -7.352 -18.156 -24.312 1 94.25 189 GLY B O 1
ATOM 3271 N N . THR B 1 190 ? -7.617 -16.719 -22.625 1 97.5 190 THR B N 1
ATOM 3272 C CA . THR B 1 190 ? -9.07 -16.797 -22.625 1 97.5 190 THR B CA 1
ATOM 3273 C C . THR B 1 190 ? -9.688 -15.438 -22.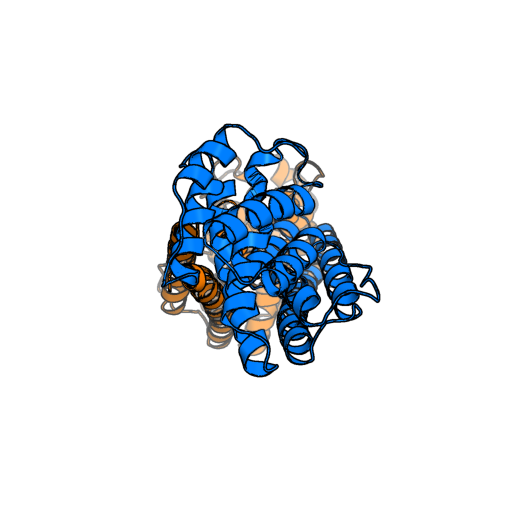312 1 97.5 190 THR B C 1
ATOM 3275 O O . THR B 1 190 ? -9 -14.547 -21.797 1 97.5 190 THR B O 1
ATOM 3278 N N . LYS B 1 191 ? -10.93 -15.32 -22.672 1 98 191 LYS B N 1
ATOM 3279 C CA . LYS B 1 191 ? -11.664 -14.102 -22.328 1 98 191 LYS B CA 1
ATOM 3280 C C . LYS B 1 191 ? -11.75 -13.922 -20.812 1 98 191 LYS B C 1
ATOM 3282 O O . LYS B 1 191 ? -11.617 -12.812 -20.297 1 98 191 LYS B O 1
ATOM 3287 N N . THR B 1 192 ? -11.984 -15.039 -20.078 1 98.69 192 THR B N 1
ATOM 3288 C CA . THR B 1 192 ? -12.094 -14.977 -18.625 1 98.69 192 THR B CA 1
ATOM 3289 C C . THR B 1 192 ? -10.781 -14.492 -18.016 1 98.69 192 THR B C 1
ATOM 3291 O O . THR B 1 192 ? -10.789 -13.633 -17.125 1 98.69 192 THR B O 1
ATOM 3294 N N . ALA B 1 193 ? -9.68 -15.062 -18.469 1 98.06 193 ALA B N 1
ATOM 3295 C CA . ALA B 1 193 ? -8.383 -14.625 -17.969 1 98.06 193 ALA B CA 1
ATOM 3296 C C . ALA B 1 193 ? -8.164 -13.141 -18.234 1 98.06 193 ALA B C 1
ATOM 3298 O O . ALA B 1 193 ? -7.664 -12.414 -17.375 1 98.06 193 ALA B O 1
ATOM 3299 N N . LYS B 1 194 ? -8.555 -12.703 -19.438 1 97.5 194 LYS B N 1
ATOM 3300 C CA . LYS B 1 194 ? -8.422 -11.297 -19.797 1 97.5 194 LYS B CA 1
ATOM 3301 C C . LYS B 1 194 ? -9.25 -10.406 -18.875 1 97.5 194 LYS B C 1
ATOM 3303 O O . LYS B 1 194 ? -8.758 -9.391 -18.375 1 97.5 194 LYS B O 1
ATOM 3308 N N . ASP B 1 195 ? -10.445 -10.766 -18.656 1 98.38 195 ASP B N 1
ATOM 3309 C CA . ASP B 1 195 ? -11.336 -9.992 -17.797 1 98.38 195 ASP B CA 1
ATOM 3310 C C . ASP B 1 195 ? -10.789 -9.914 -16.375 1 98.38 195 ASP B C 1
ATOM 3312 O O . ASP B 1 195 ? -10.805 -8.844 -15.75 1 98.38 195 ASP B O 1
ATOM 3316 N N . MET B 1 196 ? -10.375 -11.047 -15.852 1 98 196 MET B N 1
ATOM 3317 C CA . MET B 1 196 ? -9.836 -11.086 -14.492 1 98 196 MET B CA 1
ATOM 3318 C C . MET B 1 196 ? -8.586 -10.219 -14.383 1 98 196 MET B C 1
ATOM 3320 O O . MET B 1 196 ? -8.422 -9.469 -13.422 1 98 196 MET B O 1
ATOM 3324 N N . MET B 1 197 ? -7.699 -10.336 -15.352 1 97.62 197 MET B N 1
ATOM 3325 C CA . MET B 1 197 ? -6.469 -9.555 -15.367 1 97.62 197 MET B CA 1
ATOM 3326 C C . MET B 1 197 ? -6.781 -8.062 -15.453 1 97.62 197 MET B C 1
ATOM 3328 O O . MET B 1 197 ? -6.215 -7.262 -14.703 1 97.62 197 MET B O 1
ATOM 3332 N N . ASP B 1 198 ? -7.656 -7.676 -16.312 1 98.12 198 ASP B N 1
ATOM 3333 C CA . ASP B 1 198 ? -8.016 -6.273 -16.5 1 98.12 198 ASP B CA 1
ATOM 3334 C C . ASP B 1 198 ? -8.609 -5.688 -15.211 1 98.12 198 ASP B C 1
ATOM 3336 O O . ASP B 1 198 ? -8.391 -4.512 -14.906 1 98.12 198 ASP B O 1
ATOM 3340 N N . LYS B 1 199 ? -9.375 -6.492 -14.547 1 98.12 199 LYS B N 1
ATOM 3341 C CA . LYS B 1 199 ? -9.953 -6.043 -13.281 1 98.12 199 LYS B CA 1
ATOM 3342 C C . LYS B 1 199 ? -8.859 -5.68 -12.281 1 98.12 199 LYS B C 1
ATOM 3344 O O . LYS B 1 199 ? -8.898 -4.605 -11.672 1 98.12 199 LYS B O 1
ATOM 3349 N N . GLU B 1 200 ? -7.871 -6.57 -12.117 1 97.69 200 GLU B N 1
ATOM 3350 C CA . GLU B 1 200 ? -6.773 -6.309 -11.188 1 97.69 200 GLU B CA 1
ATOM 3351 C C . GLU B 1 200 ? -5.969 -5.086 -11.617 1 97.69 200 GLU B C 1
ATOM 3353 O O . GLU B 1 200 ? -5.641 -4.227 -10.797 1 97.69 200 GLU B O 1
ATOM 3358 N N . LEU B 1 201 ? -5.691 -5 -12.875 1 98.38 201 LEU B N 1
ATOM 3359 C CA . LEU B 1 201 ? -4.863 -3.92 -13.398 1 98.38 201 LEU B CA 1
ATOM 3360 C C . LEU B 1 201 ? -5.586 -2.58 -13.289 1 98.38 201 LEU B C 1
ATOM 3362 O O . LEU B 1 201 ? -4.969 -1.558 -12.992 1 98.38 201 LEU B O 1
ATOM 3366 N N . THR B 1 202 ? -6.844 -2.578 -13.555 1 98.62 202 THR B N 1
ATOM 3367 C CA . THR B 1 202 ? -7.629 -1.354 -13.445 1 98.62 202 THR B CA 1
ATOM 3368 C C . THR B 1 202 ? -7.629 -0.836 -12.016 1 98.62 202 THR B C 1
ATOM 3370 O O . THR B 1 202 ? -7.434 0.358 -11.781 1 98.62 202 THR B O 1
ATOM 3373 N N . GLN B 1 203 ? -7.891 -1.719 -11.102 1 98.44 203 GLN B N 1
ATOM 3374 C CA . GLN B 1 203 ? -7.855 -1.303 -9.703 1 98.44 203 GLN B CA 1
ATOM 3375 C C . GLN B 1 203 ? -6.492 -0.73 -9.328 1 98.44 203 GLN B C 1
ATOM 3377 O O . GLN B 1 203 ? -6.406 0.292 -8.648 1 98.44 203 GLN B O 1
ATOM 3382 N N . ARG B 1 204 ? -5.426 -1.404 -9.75 1 98.31 204 ARG B N 1
ATOM 3383 C CA . ARG B 1 204 ? -4.07 -0.93 -9.477 1 98.31 204 ARG B CA 1
ATOM 3384 C C . ARG B 1 204 ? -3.867 0.483 -10.016 1 98.31 204 ARG B C 1
ATOM 3386 O O . ARG B 1 204 ? -3.391 1.363 -9.297 1 98.31 204 ARG B O 1
ATOM 3393 N N . ILE B 1 205 ? -4.266 0.672 -11.219 1 98.69 205 ILE B N 1
ATOM 3394 C CA . ILE B 1 205 ? -4.078 1.96 -11.875 1 98.69 205 ILE B CA 1
ATOM 3395 C C . ILE B 1 205 ? -4.887 3.033 -11.148 1 98.69 205 ILE B C 1
ATOM 3397 O O . ILE B 1 205 ? -4.371 4.117 -10.859 1 98.69 205 ILE B O 1
ATOM 3401 N N . GLU B 1 206 ? -6.094 2.742 -10.844 1 98.56 206 GLU B N 1
ATOM 3402 C CA . GLU B 1 206 ? -6.965 3.711 -10.188 1 98.56 206 GLU B CA 1
ATOM 3403 C C . GLU B 1 206 ? -6.41 4.125 -8.828 1 98.56 206 GLU B C 1
ATOM 3405 O O . GLU B 1 206 ? -6.418 5.309 -8.484 1 98.56 206 GLU B O 1
ATOM 3410 N N . LEU B 1 207 ? -5.996 3.182 -8.039 1 98.44 207 LEU B N 1
ATOM 3411 C CA . LEU B 1 207 ? -5.453 3.486 -6.719 1 98.44 207 LEU B CA 1
ATOM 3412 C C . LEU B 1 207 ? -4.168 4.297 -6.832 1 98.44 207 LEU B C 1
ATOM 3414 O O . LEU B 1 207 ? -3.959 5.25 -6.078 1 98.44 207 LEU B O 1
ATOM 3418 N N . LEU B 1 208 ? -3.309 3.947 -7.77 1 98.56 208 LEU B N 1
ATOM 3419 C CA . LEU B 1 208 ? -2.061 4.676 -7.965 1 98.56 208 LEU B CA 1
ATOM 3420 C C . LEU B 1 208 ? -2.328 6.094 -8.453 1 98.56 208 LEU B C 1
ATOM 3422 O O . LEU B 1 208 ? -1.618 7.031 -8.078 1 98.56 208 LEU B O 1
ATOM 3426 N N . GLU B 1 209 ? -3.324 6.227 -9.281 1 98.56 209 GLU B N 1
ATOM 3427 C CA . GLU B 1 209 ? -3.713 7.559 -9.742 1 98.56 209 GLU B CA 1
ATOM 3428 C C . GLU B 1 209 ? -4.223 8.414 -8.578 1 98.56 209 GLU B C 1
ATOM 3430 O O . GLU B 1 209 ? -4 9.625 -8.547 1 98.56 209 GLU B O 1
ATOM 3435 N N . GLN B 1 210 ? -4.957 7.816 -7.68 1 97.75 210 GLN B N 1
ATOM 3436 C CA . GLN B 1 210 ? -5.383 8.531 -6.484 1 97.75 210 GLN B CA 1
ATOM 3437 C C . GLN B 1 210 ? -4.184 9.039 -5.688 1 97.75 210 GLN B C 1
ATOM 3439 O O . GLN B 1 210 ? -4.203 10.156 -5.164 1 97.75 210 GLN B O 1
ATOM 3444 N N . ILE B 1 211 ? -3.178 8.219 -5.57 1 97.69 211 ILE B N 1
ATOM 3445 C CA . ILE B 1 211 ? -1.971 8.609 -4.848 1 97.69 211 ILE B CA 1
ATOM 3446 C C . ILE B 1 211 ? -1.313 9.797 -5.543 1 97.69 211 ILE B C 1
ATOM 3448 O O . ILE B 1 211 ? -0.91 10.758 -4.887 1 97.69 211 ILE B O 1
ATOM 3452 N N . ILE B 1 212 ? -1.229 9.711 -6.828 1 97.19 212 ILE B N 1
ATOM 3453 C CA . ILE B 1 212 ? -0.628 10.797 -7.598 1 97.19 212 ILE B CA 1
ATOM 3454 C C . ILE B 1 212 ? -1.404 12.086 -7.355 1 97.19 212 ILE B C 1
ATOM 3456 O O . ILE B 1 212 ? -0.809 13.141 -7.117 1 97.19 212 ILE B O 1
ATOM 3460 N N . ALA B 1 213 ? -2.744 12.016 -7.445 1 95.5 213 ALA B N 1
ATOM 3461 C CA . ALA B 1 213 ? -3.58 13.195 -7.23 1 95.5 213 ALA B CA 1
ATOM 3462 C C . ALA B 1 213 ? -3.336 13.789 -5.848 1 95.5 213 ALA B C 1
ATOM 3464 O O . ALA B 1 213 ? -3.252 15.016 -5.699 1 95.5 213 ALA B O 1
ATOM 3465 N N . GLN B 1 214 ? -3.264 12.922 -4.898 1 94.12 214 GLN B N 1
ATOM 3466 C CA . GLN B 1 214 ? -3.02 13.383 -3.537 1 94.12 214 GLN B CA 1
ATOM 3467 C C . GLN B 1 214 ? -1.648 14.039 -3.414 1 94.12 214 GLN B C 1
ATOM 3469 O O . GLN B 1 214 ? -1.511 15.086 -2.785 1 94.12 214 GLN B O 1
ATOM 3474 N N . ALA B 1 215 ? -0.622 13.43 -3.963 1 92.31 215 ALA B N 1
ATOM 3475 C CA . ALA B 1 215 ? 0.745 13.945 -3.906 1 92.31 215 ALA B CA 1
ATOM 3476 C C . ALA B 1 215 ? 0.853 15.297 -4.609 1 92.31 215 ALA B C 1
ATOM 3478 O O . ALA B 1 215 ? 1.698 16.125 -4.258 1 92.31 215 ALA B O 1
ATOM 3479 N N . LYS B 1 216 ? -0.017 15.562 -5.543 1 91.94 216 LYS B N 1
ATOM 3480 C CA . LYS B 1 216 ? 0.028 16.797 -6.32 1 91.94 216 LYS B CA 1
ATOM 3481 C C . LYS B 1 216 ? -0.597 17.953 -5.551 1 91.94 216 LYS B C 1
ATOM 3483 O O . LYS B 1 216 ? -0.373 19.125 -5.883 1 91.94 216 LYS B O 1
ATOM 3488 N N . LYS B 1 217 ? -1.476 17.703 -4.617 1 82.88 217 LYS B N 1
ATOM 3489 C CA . LYS B 1 217 ? -2.084 18.766 -3.824 1 82.88 217 LYS B CA 1
ATOM 3490 C C . LYS B 1 217 ? -1.021 19.594 -3.098 1 82.88 217 LYS B C 1
ATOM 3492 O O . LYS B 1 217 ? -1.237 20.766 -2.793 1 82.88 217 LYS B O 1
ATOM 3497 N N . GLY B 1 218 ? 0.077 19.094 -2.816 1 61.84 218 GLY B N 1
ATOM 3498 C CA . GLY B 1 218 ? 1.146 19.859 -2.191 1 61.84 218 GLY B CA 1
ATOM 3499 C C . GLY B 1 218 ? 1.794 20.859 -3.131 1 61.84 218 GLY B C 1
ATOM 3500 O O . GLY B 1 218 ? 2.549 21.719 -2.693 1 61.84 218 GLY B O 1
ATOM 3501 N N . PHE B 1 219 ? 1.562 20.766 -4.445 1 57.41 219 PHE B N 1
ATOM 3502 C CA . PHE B 1 219 ? 2.227 21.594 -5.449 1 57.41 219 PHE B CA 1
ATOM 3503 C C . PHE B 1 219 ? 1.306 22.703 -5.934 1 57.41 219 PHE B C 1
ATOM 3505 O O . PHE B 1 219 ? 1.766 23.688 -6.52 1 57.41 219 PHE B O 1
ATOM 3512 N N . GLU B 1 220 ? 0.006 22.578 -5.84 1 51.94 220 GLU B N 1
ATOM 3513 C CA . GLU B 1 220 ? -0.866 23.625 -6.375 1 51.94 220 GLU B CA 1
ATOM 3514 C C . GLU B 1 220 ? -1.191 24.656 -5.312 1 51.94 220 GLU B C 1
ATOM 3516 O O . GLU B 1 220 ? -1.184 24.359 -4.113 1 51.94 220 GLU B O 1
#

pLDDT: mean 94.27, std 6.85, range [50.91, 98.88]

Sequence (440 aa):
MSLSERALEILDQYNKTEDVIETTKKFVYEMLGPTPDRGDMLYRYEHSIRVAENGRMIAIAENLPVTDTVVACLLHDVGYRECGDDWRIHPQVSADIAAEYLARIGYDPDMAKEIVQGIGRHNLTDTLPEDMSVFQTTIRDSDDIDRFDIIRIAMAMGSSVHEKTNVEIIESCQKQIDIARWYMTLPRGTKTAKDMMDKELTQRIELLEQIIAQAKKGFEMSLSERALEILDQYNKTEDVIETTKKFVYEMLGPTPDRGDMLYRYEHSIRVAENGRMIAIAENLPVTDTVVACLLHDVGYRECGDDWRIHPQVSADIAAEYLARIGYDPDMAKEIVQGIGRHNLTDTLPEDMSVFQTTIRDSDDIDRFDIIRIAMAMGSSVHEKTNVEIIESCQKQIDIARWYMTLPRGTKTAKDMMDKELTQRIELLEQIIAQAKKGFE

InterPro domains:
  IPR003607 HD/PDEase domain [SM00471] (40-114)
  IPR003607 HD/PDEase domain [cd00077] (43-130)
  IPR006674 HD domain [PF01966] (44-146)
  IPR006674 HD domain [PS51831] (44-148)

Secondary structure (DSSP, 8-state):
-PPPHHHHHHHTT----S-HHHHHHHHHHHHH---TT-HHHHHHHHHHHHHHHHHHHHHHHHT--HHHHHHHHHHTTTTGGGGTT-GGGHHHHHHHHHHHHHHHTT--HHHHHHHHHHHHTTT--S---TT--HHHHHHHHHHHHHHTSHHHHHHHHHHHHTT--HHHHHHHHHHHHHHHHHHHHS--SSHHHHHHHHHHHHHHHHHHHHHHHHHHTTT-/-PPPHHHHHHHTT----S-HHHHHHHHHHHHH---TT-HHHHHHHHHHHHHHHHHHHHHHHHT--HHHHHHHHHHTTTTGGGGTT-GGGHHHHHHHHHHHHHHHTT--HHHHHHHHHHHHTTT--S---TT--HHHHHHHHHHHHHHTSHHHHHHHHHHHHTT--HHHHHHHHHHHHHHHHHHHHS--SSHHHHHHHHHHHHHHHHHHHHHHHHHHTTT-

Solvent-accessible surface area (backbone atoms only — not comparable to full-atom values): 22358 Å² total; per-residue (Å²): 128,86,75,51,71,66,56,50,59,56,50,71,73,52,51,71,63,91,53,59,61,63,52,47,52,52,48,36,45,59,58,37,51,56,43,91,91,32,55,68,32,44,43,49,48,42,48,21,41,42,14,15,51,44,22,32,54,39,17,61,76,67,73,44,64,38,70,62,38,26,48,36,24,41,38,32,61,37,20,46,65,79,32,68,91,46,66,84,49,17,29,49,46,6,18,55,52,44,45,55,49,36,57,47,32,61,49,58,66,70,59,44,50,48,39,28,53,21,23,44,49,39,80,54,74,93,49,76,65,86,83,57,48,54,70,28,35,37,45,23,46,18,47,51,36,55,65,40,26,64,61,42,35,24,44,52,42,13,65,29,48,60,95,46,47,50,68,51,23,37,52,42,32,49,53,53,38,51,52,41,53,54,57,69,69,49,86,64,58,41,72,60,50,41,51,54,36,48,52,33,38,48,51,46,38,53,54,37,49,50,35,37,56,58,43,44,52,50,73,109,129,85,75,52,71,68,57,50,59,57,51,71,72,54,51,69,64,91,54,60,61,66,52,46,52,52,49,36,46,58,58,36,51,55,42,91,91,33,55,68,31,42,43,50,49,43,48,21,40,42,14,14,51,45,24,33,54,39,17,62,76,68,73,44,65,37,70,62,38,26,47,36,25,42,38,33,61,38,21,45,64,78,33,66,92,47,67,85,49,18,30,50,46,7,16,53,53,45,48,56,48,37,57,47,31,63,48,58,66,69,58,44,50,49,40,28,54,20,22,43,49,38,80,53,72,94,50,76,62,87,84,58,47,53,70,28,34,37,45,22,48,18,46,51,37,54,65,40,26,63,61,42,36,26,44,53,41,14,65,29,48,60,94,48,48,51,69,51,24,37,53,43,34,49,53,53,37,50,51,41,54,55,57,67,70,49,90,61,57,42,71,60,47,40,52,56,36,48,51,32,39,49,53,46,39,53,56,38,48,49,35,37,55,57,44,44,51,48,74,108

Organism: Butyrivibrio fibrisolvens (NCBI:txid831)

Radius of gyration: 27.65 Å; Cα contacts (8 Å, |Δi|>4): 658; chains: 2; bounding box: 41×86×57 Å

Foldseek 3Di:
DDADPLLVVLLVVDAADPQLLVSLLVSLCVLLPDDPVPVVSVVVSVLLQQLLVQQLVCCVVVVHDNSLSSSLSNQLQSQQVVCPPNNVQRLLSSLVSQLSNCVRNPHDNVSSVLSSVLSNCLPVQQDDDPPNALSSLSSNLSSLLSCLAPVVLVVQQCVLPPPDALVSSLVSLVVLLVVLVVSLPTDGSDPSSNVSSCVSSVVSNVVSVVSNVVSCVVPD/DDADPLLVVLLVVAAADPCLLVSLLVSLCVLLPDDPVPVVSVVVSVLLQQLLVQQQVCCVVVVHDNSLSSSLSNQLQSQQNVCPPNNVQRLLSSLVSQLSNCVRNPHDPVSSVLSSVLSNCLPVQQDDDPPNALSSLSSNLSSLLSCLAPVVLVVQQCVLPPPDALVSSLVSLVVLLVVLVVSLPTDGSDPSSNVSSVVSSVVSNVVSVVSNVVSCVVVD